Protein AF-0000000069505951 (afdb_homodimer)

Foldseek 3Di:
DPPPPPPPPPPPPPPPPPPPVPPDCVVLLVVLLVQLLVCLLVDVAQQGDPPLVVDDPVCSVVSSVSSSVSSLVNLLQLLLLQLLLCLLVVHDLDADVVRNGPSSSLLVVLLVQLLVCLVVVHDQDDDPDDPDPPSSVSSSCCNVVVHFLCPCPCQCPPAQCHNGHQARGHWDDDVNHIFHDDRRQWDQDPVRRYTDRVVVVVVVVVVVVVVVVVVVVVVD/DPPPPPPPPPPPPPPPPPPPVPPDCVVLLVVLLVQLLVCLLVDVAQQGDPPLVVDDPVCSVVSSVSSSVSSLVNLLLQLLLQLLLCLLVVHDLDADVVRNGPSSSLLVVLLNQLLVCLVVVHDQDDDPDDPDPPSSVSSSCCNVVVHFLCPCPCQCPPAQCHNGHQARGHWADDPNHIFHDDDRQWDQDPVRRYTDRVVVVVVVVVVVVVVVVVVVVVVD

InterPro domains:
  IPR000742 EGF-like domain [PS01186] (180-195)
  IPR000742 EGF-like domain [SM00181] (160-196)
  IPR026823 Complement Clr-like EGF domain [PF12662] (177-196)

Nearest PDB structures (foldseek):
  1xkb-assembly1_A  TM=9.048E-01  e=4.749E-02  Homo sapiens
  1xkb-assembly1_A  TM=9.052E-01  e=7.130E-02  Homo sapiens

Structure (mmCIF, N/CA/C/O backbone):
data_AF-0000000069505951-model_v1
#
loop_
_entity.id
_entity.type
_entity.pdbx_description
1 polymer 'EGF-like domain-containing protein'
#
loop_
_atom_site.group_PDB
_atom_site.id
_atom_site.type_symbol
_atom_site.label_atom_id
_atom_site.label_alt_id
_atom_site.label_comp_id
_atom_site.label_asym_id
_atom_site.label_entity_id
_atom_site.label_seq_id
_atom_site.pdbx_PDB_ins_code
_atom_site.Cartn_x
_atom_site.Cartn_y
_atom_site.Cartn_z
_atom_site.occupancy
_atom_site.B_iso_or_equiv
_atom_site.auth_seq_id
_atom_site.auth_comp_id
_atom_site.auth_asym_id
_atom_site.auth_atom_id
_atom_site.pdbx_PDB_model_num
ATOM 1 N N . MET A 1 1 ? -41.281 -78.25 -19.375 1 36.53 1 MET A N 1
ATOM 2 C CA . MET A 1 1 ? -40.719 -77 -19.891 1 36.53 1 MET A CA 1
ATOM 3 C C . MET A 1 1 ? -40.469 -76.062 -18.766 1 36.53 1 MET A C 1
ATOM 5 O O . MET A 1 1 ? -41.406 -75.375 -18.266 1 36.53 1 MET A O 1
ATOM 9 N N . GLU A 1 2 ? -39.5 -76.312 -17.828 1 50.5 2 GLU A N 1
ATOM 10 C CA . GLU A 1 2 ? -39.031 -75.562 -16.703 1 50.5 2 GLU A CA 1
ATOM 11 C C . GLU A 1 2 ? -38.406 -74.25 -17.172 1 50.5 2 GLU A C 1
ATOM 13 O O . GLU A 1 2 ? -37.469 -74.25 -17.984 1 50.5 2 GLU A O 1
ATOM 18 N N . THR A 1 3 ? -39.219 -73.125 -17.188 1 55.34 3 THR A N 1
ATOM 19 C CA . THR A 1 3 ? -38.812 -71.75 -17.484 1 55.34 3 THR A CA 1
ATOM 20 C C . THR A 1 3 ? -37.781 -71.25 -16.484 1 55.34 3 THR A C 1
ATOM 22 O O . THR A 1 3 ? -38.062 -71.188 -15.289 1 55.34 3 THR A O 1
ATOM 25 N N . LYS A 1 4 ? -36.469 -71.562 -16.734 1 57.69 4 LYS A N 1
ATOM 26 C CA . LYS A 1 4 ? -35.375 -70.938 -15.984 1 57.69 4 LYS A CA 1
ATOM 27 C C . LYS A 1 4 ? -35.406 -69.438 -16.109 1 57.69 4 LYS A C 1
ATOM 29 O O . LYS A 1 4 ? -35.281 -68.875 -17.203 1 57.69 4 LYS A O 1
ATOM 34 N N . VAL A 1 5 ? -36.125 -68.688 -15.195 1 56.66 5 VAL A N 1
ATOM 35 C CA . VAL A 1 5 ? -36.062 -67.25 -15.109 1 56.66 5 VAL A CA 1
ATOM 36 C C . VAL A 1 5 ? -34.625 -66.812 -14.734 1 56.66 5 VAL A C 1
ATOM 38 O O . VAL A 1 5 ? -34.094 -67.25 -13.711 1 56.66 5 VAL A O 1
ATOM 41 N N . PHE A 1 6 ? -33.812 -66.5 -15.742 1 56.88 6 PHE A N 1
ATOM 42 C CA . PHE A 1 6 ? -32.531 -65.875 -15.523 1 56.88 6 PHE A CA 1
ATOM 43 C C . PHE A 1 6 ? -32.75 -64.5 -14.898 1 56.88 6 PHE A C 1
ATOM 45 O O . PHE A 1 6 ? -33.375 -63.594 -15.484 1 56.88 6 PHE A O 1
ATOM 52 N N . PHE A 1 7 ? -32.594 -64.375 -13.539 1 57.03 7 PHE A N 1
ATOM 53 C CA . PHE A 1 7 ? -32.5 -63.062 -12.867 1 57.03 7 PHE A CA 1
ATOM 54 C C . PHE A 1 7 ? -31.266 -62.312 -13.312 1 57.03 7 PHE A C 1
ATOM 56 O O . PHE A 1 7 ? -30.141 -62.781 -13.102 1 57.03 7 PHE A O 1
ATOM 63 N N . VAL A 1 8 ? -31.406 -61.5 -14.336 1 54.84 8 VAL A N 1
ATOM 64 C CA . VAL A 1 8 ? -30.359 -60.531 -14.641 1 54.84 8 VAL A CA 1
ATOM 65 C C . VAL A 1 8 ? -30.188 -59.562 -13.477 1 54.84 8 VAL A C 1
ATOM 67 O O . VAL A 1 8 ? -31.109 -58.844 -13.133 1 54.84 8 VAL A O 1
ATOM 70 N N . ALA A 1 9 ? -29.266 -59.844 -12.539 1 57.69 9 ALA A N 1
ATOM 71 C CA . ALA A 1 9 ? -28.828 -58.875 -11.547 1 57.69 9 ALA A CA 1
ATOM 72 C C . ALA A 1 9 ? -28.266 -57.625 -12.227 1 57.69 9 ALA A C 1
ATOM 74 O O . ALA A 1 9 ? -27.203 -57.688 -12.859 1 57.69 9 ALA A O 1
ATOM 75 N N . LEU A 1 10 ? -29.109 -56.688 -12.625 1 58.41 10 LEU A N 1
ATOM 76 C CA . LEU A 1 10 ? -28.609 -55.344 -12.977 1 58.41 10 LEU A CA 1
ATOM 77 C C . LEU A 1 10 ? -27.844 -54.719 -11.812 1 58.41 10 LEU A C 1
ATOM 79 O O . LEU A 1 10 ? -28.438 -54.344 -10.805 1 58.41 10 LEU A O 1
ATOM 83 N N . GLY A 1 11 ? -26.578 -55.094 -11.633 1 54.5 11 GLY A N 1
ATOM 84 C CA . GLY A 1 11 ? -25.734 -54.312 -10.742 1 54.5 11 GLY A CA 1
ATOM 85 C C . GLY A 1 11 ? -25.672 -52.844 -11.102 1 54.5 11 GLY A C 1
ATOM 86 O O . GLY A 1 11 ? -25.234 -52.5 -12.195 1 54.5 11 GLY A O 1
ATOM 87 N N . ALA A 1 12 ? -26.547 -52 -10.539 1 57.09 12 ALA A N 1
ATOM 88 C CA . ALA A 1 12 ? -26.375 -50.562 -10.594 1 57.09 12 ALA A CA 1
ATOM 89 C C . ALA A 1 12 ? -24.969 -50.156 -10.156 1 57.09 12 ALA A C 1
ATOM 91 O O . ALA A 1 12 ? -24.625 -50.281 -8.984 1 57.09 12 ALA A O 1
ATOM 92 N N . LEU A 1 13 ? -23.984 -50.188 -11.094 1 55.5 13 LEU A N 1
ATOM 93 C CA . LEU A 1 13 ? -22.734 -49.469 -10.82 1 55.5 13 LEU A CA 1
ATOM 94 C C . LEU A 1 13 ? -23 -48.031 -10.398 1 55.5 13 LEU A C 1
ATOM 96 O O . LEU A 1 13 ? -23.422 -47.219 -11.211 1 55.5 13 LEU A O 1
ATOM 100 N N . THR A 1 14 ? -23.328 -47.844 -9.18 1 58.34 14 THR A N 1
ATOM 101 C CA . THR A 1 14 ? -23.25 -46.469 -8.656 1 58.34 14 THR A CA 1
ATOM 102 C C . THR A 1 14 ? -21.875 -45.875 -8.898 1 58.34 14 THR A C 1
ATOM 104 O O . THR A 1 14 ? -20.891 -46.312 -8.289 1 58.34 14 THR A O 1
ATOM 107 N N . LEU A 1 15 ? -21.641 -45.344 -10.086 1 55.38 15 LEU A N 1
ATOM 108 C CA . LEU A 1 15 ? -20.516 -44.438 -10.25 1 55.38 15 LEU A CA 1
ATOM 109 C C . LEU A 1 15 ? -20.438 -43.438 -9.102 1 55.38 15 LEU A C 1
ATOM 111 O O . LEU A 1 15 ? -21.25 -42.5 -9.031 1 55.38 15 LEU A O 1
ATOM 115 N N . ALA A 1 16 ? -19.938 -43.844 -8 1 52.88 16 ALA A N 1
ATOM 116 C CA . ALA A 1 16 ? -19.5 -42.812 -7.035 1 52.88 16 ALA A CA 1
ATOM 117 C C . ALA A 1 16 ? -18.672 -41.75 -7.715 1 52.88 16 ALA A C 1
ATOM 119 O O . ALA A 1 16 ? -17.516 -41.969 -8.086 1 52.88 16 ALA A O 1
ATOM 120 N N . PHE A 1 17 ? -19.281 -40.812 -8.414 1 51.16 17 PHE A N 1
ATOM 121 C CA . PHE A 1 17 ? -18.562 -39.562 -8.633 1 51.16 17 PHE A CA 1
ATOM 122 C C . PHE A 1 17 ? -17.828 -39.125 -7.363 1 51.16 17 PHE A C 1
ATOM 124 O O . PHE A 1 17 ? -18.469 -38.688 -6.395 1 51.16 17 PHE A O 1
ATOM 131 N N . SER A 1 18 ? -16.734 -39.75 -7.055 1 47.59 18 SER A N 1
ATOM 132 C CA . SER A 1 18 ? -15.867 -39.031 -6.121 1 47.59 18 SER A CA 1
ATOM 133 C C . SER A 1 18 ? -15.906 -37.531 -6.371 1 47.59 18 SER A C 1
ATOM 135 O O . SER A 1 18 ? -15.461 -37.031 -7.418 1 47.59 18 SER A O 1
ATOM 137 N N . GLN A 1 19 ? -16.906 -36.812 -5.938 1 45.62 19 GLN A N 1
ATOM 138 C CA . GLN A 1 19 ? -16.719 -35.375 -5.824 1 45.62 19 GLN A CA 1
ATOM 139 C C . GLN A 1 19 ? -15.281 -35.031 -5.453 1 45.62 19 GLN A C 1
ATOM 141 O O . GLN A 1 19 ? -14.859 -35.25 -4.316 1 45.62 19 GLN A O 1
ATOM 146 N N . THR A 1 20 ? -14.305 -35.25 -6.246 1 47.56 20 THR A N 1
ATOM 147 C CA . THR A 1 20 ? -13.016 -34.594 -6.004 1 47.56 20 THR A CA 1
ATOM 148 C C . THR A 1 20 ? -13.195 -33.281 -5.289 1 47.56 20 THR A C 1
ATOM 150 O O . THR A 1 20 ? -13.852 -32.375 -5.809 1 47.56 20 THR A O 1
ATOM 153 N N . THR A 1 21 ? -13.43 -33.25 -4.078 1 49.16 21 THR A N 1
ATOM 154 C CA . THR A 1 21 ? -13.383 -32 -3.301 1 49.16 21 THR A CA 1
ATOM 155 C C . THR A 1 21 ? -12.453 -31 -3.959 1 49.16 21 THR A C 1
ATOM 157 O O . THR A 1 21 ? -11.297 -31.312 -4.254 1 49.16 21 THR A O 1
ATOM 160 N N . ARG A 1 22 ? -13 -30.188 -4.828 1 53.25 22 ARG A N 1
ATOM 161 C CA . ARG A 1 22 ? -12.281 -29.062 -5.422 1 53.25 22 ARG A CA 1
ATOM 162 C C . ARG A 1 22 ? -11.211 -28.531 -4.477 1 53.25 22 ARG A C 1
ATOM 164 O O . ARG A 1 22 ? -11.469 -28.328 -3.291 1 53.25 22 ARG A O 1
ATOM 171 N N . ALA A 1 23 ? -9.914 -28.859 -4.586 1 61.31 23 ALA A N 1
ATOM 172 C CA . ALA A 1 23 ? -8.742 -28.359 -3.873 1 61.31 23 ALA A CA 1
ATOM 173 C C . ALA A 1 23 ? -8.898 -26.875 -3.543 1 61.31 23 ALA A C 1
ATOM 175 O O . ALA A 1 23 ? -9.32 -26.094 -4.391 1 61.31 23 ALA A O 1
ATOM 176 N N . ASP A 1 24 ? -9.383 -26.547 -2.301 1 75.81 24 ASP A N 1
ATOM 177 C CA . ASP A 1 24 ? -9.539 -25.188 -1.778 1 75.81 24 ASP A CA 1
ATOM 178 C C . ASP A 1 24 ? -8.203 -24.609 -1.319 1 75.81 24 ASP A C 1
ATOM 180 O O . ASP A 1 24 ? -7.52 -25.219 -0.488 1 75.81 24 ASP A O 1
ATOM 184 N N . LEU A 1 25 ? -7.734 -23.625 -1.938 1 83.56 25 LEU A N 1
ATOM 185 C CA . LEU A 1 25 ? -6.473 -22.969 -1.635 1 83.56 25 LEU A CA 1
ATOM 186 C C . LEU A 1 25 ? -6.586 -22.125 -0.363 1 83.56 25 LEU A C 1
ATOM 188 O O . LEU A 1 25 ? -5.574 -21.828 0.278 1 83.56 25 LEU A O 1
ATOM 192 N N . GLU A 1 26 ? -7.762 -21.844 0.106 1 89.25 26 GLU A N 1
ATOM 193 C CA . GLU A 1 26 ? -7.984 -20.859 1.164 1 89.25 26 GLU A CA 1
ATOM 194 C C . GLU A 1 26 ? -7.402 -21.344 2.49 1 89.25 26 GLU A C 1
ATOM 196 O O . GLU A 1 26 ? -6.719 -20.578 3.182 1 89.25 26 GLU A O 1
ATOM 201 N N . PRO A 1 27 ? -7.613 -22.625 2.781 1 88.94 27 PRO A N 1
ATOM 202 C CA . PRO A 1 27 ? -7.02 -23.078 4.047 1 88.94 27 PRO A CA 1
ATOM 203 C C . PRO A 1 27 ? -5.492 -23.047 4.023 1 88.94 27 PRO A C 1
ATOM 205 O O . PRO A 1 27 ? -4.863 -22.719 5.035 1 88.94 27 PRO A O 1
ATOM 208 N N . VAL A 1 28 ? -4.879 -23.406 2.932 1 88.44 28 VAL A N 1
ATOM 209 C CA . VAL A 1 28 ? -3.428 -23.375 2.793 1 88.44 28 VAL A CA 1
ATOM 210 C C . VAL A 1 28 ? -2.92 -21.938 2.914 1 88.44 28 VAL A C 1
ATOM 212 O O . VAL A 1 28 ? -1.968 -21.672 3.65 1 88.44 28 VAL A O 1
ATOM 215 N N . LEU A 1 29 ? -3.615 -21 2.23 1 92.81 29 LEU A N 1
ATOM 216 C CA . LEU A 1 29 ? -3.232 -19.594 2.283 1 92.81 29 LEU A CA 1
ATOM 217 C C . LEU A 1 29 ? -3.357 -19.047 3.701 1 92.81 29 LEU A C 1
ATOM 219 O O . LEU A 1 29 ? -2.484 -18.312 4.168 1 92.81 29 LEU A O 1
ATOM 223 N N . THR A 1 30 ? -4.387 -19.438 4.395 1 93.56 30 THR A N 1
ATOM 224 C CA . THR A 1 30 ? -4.625 -18.953 5.75 1 93.56 30 THR A CA 1
ATOM 225 C C . THR A 1 30 ? -3.516 -19.422 6.688 1 93.56 30 THR A C 1
ATOM 227 O O . THR A 1 30 ? -2.959 -18.625 7.449 1 93.56 30 THR A O 1
ATOM 230 N N . ARG A 1 31 ? -3.238 -20.641 6.574 1 91.56 31 ARG A N 1
ATOM 231 C CA . ARG A 1 31 ? -2.221 -21.219 7.445 1 91.56 31 ARG A CA 1
ATOM 232 C C . ARG A 1 31 ? -0.851 -20.594 7.168 1 91.56 31 ARG A C 1
ATOM 234 O O . ARG A 1 31 ? -0.149 -20.188 8.094 1 91.56 31 ARG A O 1
ATOM 241 N N . CYS A 1 32 ? -0.471 -20.516 5.957 1 92.38 32 CYS A N 1
ATOM 242 C CA . CYS A 1 32 ? 0.842 -20.016 5.578 1 92.38 32 CYS A CA 1
ATOM 243 C C . CYS A 1 32 ? 0.953 -18.516 5.863 1 92.38 32 CYS A C 1
ATOM 245 O O . CYS A 1 32 ? 2.004 -18.047 6.297 1 92.38 32 CYS A O 1
ATOM 247 N N . CYS A 1 33 ? -0.13 -17.844 5.605 1 94.88 33 CYS A N 1
ATOM 248 C CA . CYS A 1 33 ? -0.149 -16.422 5.91 1 94.88 33 CYS A CA 1
ATOM 249 C C . CYS A 1 33 ? 0.042 -16.172 7.402 1 94.88 33 CYS A C 1
ATOM 251 O O . CYS A 1 33 ? 0.803 -15.297 7.805 1 94.88 33 CYS A O 1
ATOM 253 N N . SER A 1 34 ? -0.603 -16.953 8.203 1 93.25 34 SER A N 1
ATOM 254 C CA . SER A 1 34 ? -0.456 -16.828 9.656 1 93.25 34 SER A CA 1
ATOM 255 C C . SER A 1 34 ? 0.988 -17.062 10.086 1 93.25 34 SER A C 1
ATOM 257 O O . SER A 1 34 ? 1.516 -16.344 10.93 1 93.25 34 SER A O 1
ATOM 259 N N . SER A 1 35 ? 1.558 -18.031 9.523 1 90.62 35 SER A N 1
ATOM 260 C CA . SER A 1 35 ? 2.961 -18.312 9.805 1 90.62 35 SER A CA 1
ATOM 261 C C . SER A 1 35 ? 3.848 -17.125 9.438 1 90.62 35 SER A C 1
ATOM 263 O O . SER A 1 35 ? 4.797 -16.812 10.164 1 90.62 35 SER A O 1
ATOM 265 N N . GLY A 1 36 ? 3.529 -16.516 8.312 1 92.69 36 GLY A N 1
ATOM 266 C CA . GLY A 1 36 ? 4.266 -15.336 7.906 1 92.69 36 GLY A CA 1
ATOM 267 C C . GLY A 1 36 ? 4.137 -14.188 8.883 1 92.69 36 GLY A C 1
ATOM 268 O O . GLY A 1 36 ? 5.113 -13.492 9.164 1 92.69 36 GLY A O 1
ATOM 269 N N . GLU A 1 37 ? 2.992 -13.992 9.359 1 91.5 37 GLU A N 1
ATOM 270 C CA . GLU A 1 37 ? 2.748 -12.93 10.328 1 91.5 37 GLU A CA 1
ATOM 271 C C . GLU A 1 37 ? 3.537 -13.164 11.617 1 91.5 37 GLU A C 1
ATOM 273 O O . GLU A 1 37 ? 4.129 -12.227 12.164 1 91.5 37 GLU A O 1
ATOM 278 N N . VAL A 1 38 ? 3.5 -14.391 12.07 1 87.62 38 VAL A N 1
ATOM 279 C CA . VAL A 1 38 ? 4.227 -14.734 13.289 1 87.62 38 VAL A CA 1
ATOM 280 C C . VAL A 1 38 ? 5.727 -14.539 13.07 1 87.62 38 VAL A C 1
ATOM 282 O O . VAL A 1 38 ? 6.418 -13.977 13.922 1 87.62 38 VAL A O 1
ATOM 285 N N . TRP A 1 39 ? 6.215 -14.969 11.992 1 86.94 39 TRP A N 1
ATOM 286 C CA . TRP A 1 39 ? 7.629 -14.828 11.664 1 86.94 39 TRP A CA 1
ATOM 287 C C . TRP A 1 39 ? 8.055 -13.367 11.68 1 86.94 39 TRP A C 1
ATOM 289 O O . TRP A 1 39 ? 9.109 -13.023 12.219 1 86.94 39 TRP A O 1
ATOM 299 N N . ALA A 1 40 ? 7.195 -12.555 11.07 1 86.25 40 ALA A N 1
ATOM 300 C CA . ALA A 1 40 ? 7.488 -11.133 10.938 1 86.25 40 ALA A CA 1
ATOM 301 C C . ALA A 1 40 ? 7.66 -10.477 12.305 1 86.25 40 ALA A C 1
ATOM 303 O O . ALA A 1 40 ? 8.414 -9.508 12.445 1 86.25 40 ALA A O 1
ATOM 304 N N . ARG A 1 41 ? 7.004 -10.953 13.242 1 80.75 41 ARG A N 1
ATOM 305 C CA . ARG A 1 41 ? 7.031 -10.352 14.57 1 80.75 41 ARG A CA 1
ATOM 306 C C . ARG A 1 41 ? 8.344 -10.656 15.289 1 80.75 41 ARG A C 1
ATOM 308 O O . ARG A 1 41 ? 8.742 -9.93 16.203 1 80.75 41 ARG A O 1
ATOM 315 N N . ASN A 1 42 ? 8.992 -11.711 14.742 1 76.81 42 ASN A N 1
ATOM 316 C CA . ASN A 1 42 ? 10.18 -12.156 15.461 1 76.81 42 ASN A CA 1
ATOM 317 C C . ASN A 1 42 ? 11.445 -11.984 14.625 1 76.81 42 ASN A C 1
ATOM 319 O O . ASN A 1 42 ? 12.555 -12.211 15.102 1 76.81 42 ASN A O 1
ATOM 323 N N . HIS A 1 43 ? 11.266 -11.586 13.367 1 79.56 43 HIS A N 1
ATOM 324 C CA . HIS A 1 43 ? 12.391 -11.484 12.453 1 79.56 43 HIS A CA 1
ATOM 325 C C . HIS A 1 43 ? 12.297 -10.234 11.586 1 79.56 43 HIS A C 1
ATOM 327 O O . HIS A 1 43 ? 11.195 -9.758 11.305 1 79.56 43 HIS A O 1
ATOM 333 N N . THR A 1 44 ? 13.414 -9.789 11.109 1 78.81 44 THR A N 1
ATOM 334 C CA . THR A 1 44 ? 13.438 -8.586 10.281 1 78.81 44 THR A CA 1
ATOM 335 C C . THR A 1 44 ? 13.398 -8.945 8.797 1 78.81 44 THR A C 1
ATOM 337 O O . THR A 1 44 ? 13.203 -8.078 7.949 1 78.81 44 THR A O 1
ATOM 340 N N . THR A 1 45 ? 13.586 -10.203 8.602 1 81.94 45 THR A N 1
ATOM 341 C CA . THR A 1 45 ? 13.539 -10.656 7.215 1 81.94 45 THR A CA 1
ATOM 342 C C . THR A 1 45 ? 12.406 -11.656 7.012 1 81.94 45 THR A C 1
ATOM 344 O O . THR A 1 45 ? 11.898 -12.234 7.977 1 81.94 45 THR A O 1
ATOM 347 N N . CYS A 1 46 ? 11.93 -11.742 5.785 1 87.75 46 CYS A N 1
ATOM 348 C CA . CYS A 1 46 ? 10.828 -12.641 5.469 1 87.75 46 CYS A CA 1
ATOM 349 C C . CYS A 1 46 ? 11.344 -13.898 4.77 1 87.75 46 CYS A C 1
ATOM 351 O O . CYS A 1 46 ? 10.914 -14.211 3.656 1 87.75 46 CYS A O 1
ATOM 353 N N . THR A 1 47 ? 12.242 -14.633 5.301 1 77.62 47 THR A N 1
ATOM 354 C CA . THR A 1 47 ? 12.766 -15.875 4.75 1 77.62 47 THR A CA 1
ATOM 355 C C . THR A 1 47 ? 11.914 -17.062 5.191 1 77.62 47 THR A C 1
ATOM 357 O O . THR A 1 47 ? 11.906 -18.109 4.527 1 77.62 47 THR A O 1
ATOM 360 N N . GLY A 1 48 ? 11.023 -16.891 6.113 1 72.12 48 GLY A N 1
ATOM 361 C CA . GLY A 1 48 ? 10.094 -17.906 6.59 1 72.12 48 GLY A CA 1
ATOM 362 C C . GLY A 1 48 ? 10.766 -19.031 7.332 1 72.12 48 GLY A C 1
ATOM 363 O O . GLY A 1 48 ? 11.992 -19.156 7.301 1 72.12 48 GLY A O 1
ATOM 364 N N . PRO A 1 49 ? 9.797 -19.719 8.078 1 69.62 49 PRO A N 1
ATOM 365 C CA . PRO A 1 49 ? 10.352 -20.922 8.695 1 69.62 49 PRO A CA 1
ATOM 366 C C . PRO A 1 49 ? 10.594 -22.047 7.68 1 69.62 49 PRO A C 1
ATOM 368 O O . PRO A 1 49 ? 9.984 -22.047 6.605 1 69.62 49 PRO A O 1
ATOM 371 N N . GLY A 1 50 ? 11.625 -22.766 7.711 1 62.5 50 GLY A N 1
ATOM 372 C CA . GLY A 1 50 ? 11.938 -23.875 6.84 1 62.5 50 GLY A CA 1
ATOM 373 C C . GLY A 1 50 ? 10.82 -24.906 6.754 1 62.5 50 GLY A C 1
ATOM 374 O O . GLY A 1 50 ? 10.984 -25.953 6.141 1 62.5 50 GLY A O 1
ATOM 375 N N . GLU A 1 51 ? 9.586 -24.594 7.25 1 62.31 51 GLU A N 1
ATOM 376 C CA . GLU A 1 51 ? 8.57 -25.641 7.402 1 62.31 51 GLU A CA 1
ATOM 377 C C . GLU A 1 51 ? 7.824 -25.875 6.094 1 62.31 51 GLU A C 1
ATOM 379 O O . GLU A 1 51 ? 7.102 -26.859 5.953 1 62.31 51 GLU A O 1
ATOM 384 N N . ALA A 1 52 ? 7.965 -25.031 5.137 1 64.31 52 ALA A N 1
ATOM 385 C CA . ALA A 1 52 ? 7.262 -25.25 3.873 1 64.31 52 ALA A CA 1
ATOM 386 C C . ALA A 1 52 ? 7.613 -26.594 3.268 1 64.31 52 ALA A C 1
ATOM 388 O O . ALA A 1 52 ? 6.848 -27.156 2.473 1 64.31 52 ALA A O 1
ATOM 389 N N . ALA A 1 53 ? 8.578 -27.203 3.801 1 61.06 53 ALA A N 1
ATOM 390 C CA . ALA A 1 53 ? 9.039 -28.484 3.273 1 61.06 53 ALA A CA 1
ATOM 391 C C . ALA A 1 53 ? 8.047 -29.594 3.59 1 61.06 53 ALA A C 1
ATOM 393 O O . ALA A 1 53 ? 8 -30.609 2.896 1 61.06 53 ALA A O 1
ATOM 394 N N . LYS A 1 54 ? 7.145 -29.375 4.531 1 72.56 54 LYS A N 1
ATOM 395 C CA . LYS A 1 54 ? 6.219 -30.422 4.926 1 72.56 54 LYS A CA 1
ATOM 396 C C . LYS A 1 54 ? 4.953 -30.391 4.074 1 72.56 54 LYS A C 1
ATOM 398 O O . LYS A 1 54 ? 4.117 -31.297 4.16 1 72.56 54 LYS A O 1
ATOM 403 N N . LEU A 1 55 ? 4.848 -29.531 3.209 1 75.94 55 LEU A N 1
ATOM 404 C CA . LEU A 1 55 ? 3.66 -29.391 2.373 1 75.94 55 LEU A CA 1
ATOM 405 C C . LEU A 1 55 ? 3.824 -30.141 1.063 1 75.94 55 LEU A C 1
ATOM 407 O O . LEU A 1 55 ? 4.945 -30.359 0.595 1 75.94 55 LEU A O 1
ATOM 411 N N . PRO A 1 56 ? 2.609 -30.625 0.649 1 74.12 56 PRO A N 1
ATOM 412 C CA . PRO A 1 56 ? 2.697 -31.203 -0.696 1 74.12 56 PRO A CA 1
ATOM 413 C C . PRO A 1 56 ? 3.426 -30.281 -1.68 1 74.12 56 PRO A C 1
ATOM 415 O O . PRO A 1 56 ? 3.293 -29.062 -1.608 1 74.12 56 PRO A O 1
ATOM 418 N N . PRO A 1 57 ? 4.289 -30.906 -2.527 1 68 57 PRO A N 1
ATOM 419 C CA . PRO A 1 57 ? 5.121 -30.125 -3.445 1 68 57 PRO A CA 1
ATOM 420 C C . PRO A 1 57 ? 4.324 -29.094 -4.23 1 68 57 PRO A C 1
ATOM 422 O O . PRO A 1 57 ? 4.809 -27.984 -4.473 1 68 57 PRO A O 1
ATOM 425 N N . GLN A 1 58 ? 3.043 -29.453 -4.562 1 68.94 58 GLN A N 1
ATOM 426 C CA . GLN A 1 58 ? 2.254 -28.547 -5.391 1 68.94 58 GLN A CA 1
ATOM 427 C C . GLN A 1 58 ? 1.854 -27.297 -4.609 1 68.94 58 GLN A C 1
ATOM 429 O O . GLN A 1 58 ? 1.587 -26.25 -5.203 1 68.94 58 GLN A O 1
ATOM 434 N N . ASP A 1 59 ? 1.881 -27.438 -3.254 1 78.19 59 ASP A N 1
ATOM 435 C CA . ASP A 1 59 ? 1.423 -26.328 -2.416 1 78.19 59 ASP A CA 1
ATOM 436 C C . ASP A 1 59 ? 2.604 -25.562 -1.84 1 78.19 59 ASP A C 1
ATOM 438 O O . ASP A 1 59 ? 2.43 -24.453 -1.313 1 78.19 59 ASP A O 1
ATOM 442 N N . ARG A 1 60 ? 3.789 -26.078 -2.059 1 80.56 60 ARG A N 1
ATOM 443 C CA . ARG A 1 60 ? 4.945 -25.5 -1.383 1 80.56 60 ARG A CA 1
ATOM 444 C C . ARG A 1 60 ? 5.203 -24.078 -1.857 1 80.56 60 ARG A C 1
ATOM 446 O O . ARG A 1 60 ? 5.355 -23.172 -1.044 1 80.56 60 ARG A O 1
ATOM 453 N N . LEU A 1 61 ? 5.172 -23.891 -3.143 1 81.56 61 LEU A N 1
ATOM 454 C CA . LEU A 1 61 ? 5.445 -22.562 -3.68 1 81.56 61 LEU A CA 1
ATOM 455 C C . LEU A 1 61 ? 4.34 -21.578 -3.295 1 81.56 61 LEU A C 1
ATOM 457 O O . LEU A 1 61 ? 4.621 -20.438 -2.932 1 81.56 61 LEU A O 1
ATOM 461 N N . THR A 1 62 ? 3.137 -22.047 -3.32 1 86.19 62 THR A N 1
ATOM 462 C CA . THR A 1 62 ? 1.983 -21.234 -2.936 1 86.19 62 THR A CA 1
ATOM 463 C C . THR A 1 62 ? 2.084 -20.812 -1.474 1 86.19 62 THR A C 1
ATOM 465 O O . THR A 1 62 ? 1.864 -19.641 -1.144 1 86.19 62 THR A O 1
ATOM 468 N N . CYS A 1 63 ? 2.449 -21.734 -0.702 1 88.94 63 CYS A N 1
ATOM 469 C CA . CYS A 1 63 ? 2.555 -21.453 0.726 1 88.94 63 CYS A CA 1
ATOM 470 C C . CYS A 1 63 ? 3.705 -20.484 1.008 1 88.94 63 CYS A C 1
ATOM 472 O O . CYS A 1 63 ? 3.553 -19.547 1.784 1 88.94 63 CYS A O 1
ATOM 474 N N . LEU A 1 64 ? 4.832 -20.734 0.39 1 89.25 64 LEU A N 1
ATOM 475 C CA . LEU A 1 64 ? 5.984 -19.875 0.599 1 89.25 64 LEU A CA 1
ATOM 476 C C . LEU A 1 64 ? 5.68 -18.438 0.162 1 89.25 64 LEU A C 1
ATOM 478 O O . LEU A 1 64 ? 6.043 -17.484 0.85 1 89.25 64 LEU A O 1
ATOM 482 N N . THR A 1 65 ? 4.961 -18.297 -0.889 1 91.88 65 THR A N 1
ATOM 483 C CA . THR A 1 65 ? 4.602 -16.969 -1.393 1 91.88 65 THR A CA 1
ATOM 484 C C . THR A 1 65 ? 3.621 -16.281 -0.448 1 91.88 65 THR A C 1
ATOM 486 O O . THR A 1 65 ? 3.783 -15.102 -0.134 1 91.88 65 THR A O 1
ATOM 489 N N . ALA A 1 66 ? 2.66 -17.016 0.029 1 93.75 66 ALA A N 1
ATOM 490 C CA . ALA A 1 66 ? 1.698 -16.453 0.978 1 93.75 66 ALA A CA 1
ATOM 491 C C . ALA A 1 66 ? 2.387 -16.047 2.273 1 93.75 66 ALA A C 1
ATOM 493 O O . ALA A 1 66 ? 2.092 -14.9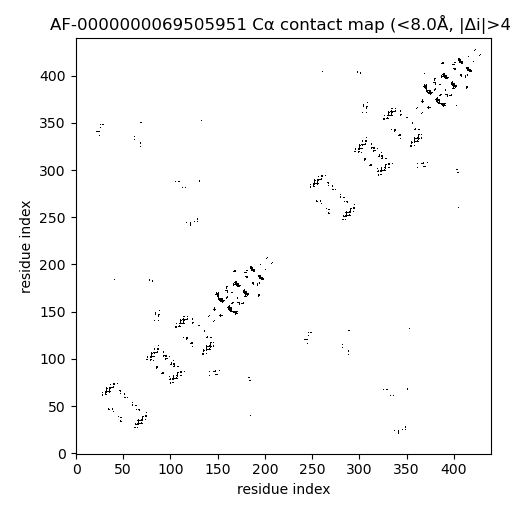77 2.824 1 93.75 66 ALA A O 1
ATOM 494 N N . LEU A 1 67 ? 3.27 -16.922 2.707 1 92.69 67 LEU A N 1
ATOM 495 C CA . LEU A 1 67 ? 4.039 -16.609 3.908 1 92.69 67 LEU A CA 1
ATOM 496 C C . LEU A 1 67 ? 4.84 -15.32 3.725 1 92.69 67 LEU A C 1
ATOM 498 O O . LEU A 1 67 ? 4.836 -14.453 4.602 1 92.69 67 LEU A O 1
ATOM 502 N N . TYR A 1 68 ? 5.484 -15.164 2.635 1 93.38 68 TYR A N 1
ATOM 503 C CA . TYR A 1 68 ? 6.281 -13.984 2.34 1 93.38 68 TYR A CA 1
ATOM 504 C C . TYR A 1 68 ? 5.406 -12.734 2.307 1 93.38 68 TYR A C 1
ATOM 506 O O . TYR A 1 68 ? 5.746 -11.719 2.918 1 93.38 68 TYR A O 1
ATOM 514 N N . ILE A 1 69 ? 4.273 -12.789 1.621 1 95.94 69 ILE A N 1
ATOM 515 C CA . ILE A 1 69 ? 3.369 -11.656 1.47 1 95.94 69 ILE A CA 1
ATOM 516 C C . ILE A 1 69 ? 2.902 -11.18 2.844 1 95.94 69 ILE A C 1
ATOM 518 O O . ILE A 1 69 ? 2.963 -9.984 3.148 1 95.94 69 ILE A O 1
ATOM 522 N N . CYS A 1 70 ? 2.518 -12.102 3.617 1 95.69 70 CYS A N 1
ATOM 523 C CA . CYS A 1 70 ? 1.946 -11.727 4.906 1 95.69 70 CYS A CA 1
ATOM 524 C C . CYS A 1 70 ? 3.033 -11.266 5.871 1 95.69 70 CYS A C 1
ATOM 526 O O . CYS A 1 70 ? 2.779 -10.438 6.746 1 95.69 70 CYS A O 1
ATOM 528 N N . CYS A 1 71 ? 4.219 -11.805 5.715 1 91.81 71 CYS A N 1
ATOM 529 C CA . CYS A 1 71 ? 5.367 -11.305 6.469 1 91.81 71 CYS A CA 1
ATOM 530 C C . CYS A 1 71 ? 5.66 -9.852 6.117 1 91.81 71 CYS A C 1
ATOM 532 O O . CYS A 1 71 ? 5.77 -9 7.004 1 91.81 71 CYS A O 1
ATOM 534 N N . VAL A 1 72 ? 5.73 -9.555 4.883 1 93.81 72 VAL A N 1
ATOM 535 C CA . VAL A 1 72 ? 6.008 -8.211 4.395 1 93.81 72 VAL A CA 1
ATOM 536 C C . VAL A 1 72 ? 4.898 -7.258 4.844 1 93.81 72 VAL A C 1
ATOM 538 O O . VAL A 1 72 ? 5.172 -6.145 5.293 1 93.81 72 VAL A O 1
ATOM 541 N N . ARG A 1 73 ? 3.686 -7.66 4.695 1 94.88 73 ARG A N 1
ATOM 542 C CA . ARG A 1 73 ? 2.541 -6.859 5.117 1 94.88 73 ARG A CA 1
ATOM 543 C C . ARG A 1 73 ? 2.646 -6.48 6.59 1 94.88 73 ARG A C 1
ATOM 545 O O . ARG A 1 73 ? 2.416 -5.324 6.953 1 94.88 73 ARG A O 1
ATOM 552 N N . THR A 1 74 ? 2.975 -7.48 7.352 1 90.25 74 THR A N 1
ATOM 553 C CA . THR A 1 74 ? 3.1 -7.234 8.781 1 90.25 74 THR A CA 1
ATOM 554 C C . THR A 1 74 ? 4.219 -6.238 9.062 1 90.25 74 THR A C 1
ATOM 556 O O . THR A 1 74 ? 4.047 -5.312 9.867 1 90.25 74 THR A O 1
ATOM 559 N N . HIS A 1 75 ? 5.301 -6.395 8.414 1 90.38 75 HIS A N 1
ATOM 560 C CA . HIS A 1 75 ? 6.387 -5.434 8.562 1 90.38 75 HIS A CA 1
ATOM 561 C C . HIS A 1 75 ? 5.934 -4.027 8.18 1 90.38 75 HIS A C 1
ATOM 563 O O . HIS A 1 75 ? 6.215 -3.064 8.891 1 90.38 75 HIS A O 1
ATOM 569 N N . ARG A 1 76 ? 5.223 -3.896 7.133 1 92.81 76 ARG A N 1
ATOM 570 C CA . ARG A 1 76 ? 4.797 -2.59 6.645 1 92.81 76 ARG A CA 1
ATOM 571 C C . ARG A 1 76 ? 3.781 -1.956 7.59 1 92.81 76 ARG A C 1
ATOM 573 O O . ARG A 1 76 ? 3.744 -0.733 7.738 1 92.81 76 ARG A O 1
ATOM 580 N N . GLN A 1 77 ? 3.029 -2.83 8.219 1 91.5 77 GLN A N 1
ATOM 581 C CA . GLN A 1 77 ? 2.125 -2.314 9.242 1 91.5 77 GLN A CA 1
ATOM 582 C C . GLN A 1 77 ? 2.898 -1.682 10.398 1 91.5 77 GLN A C 1
ATOM 584 O O . GLN A 1 77 ? 2.543 -0.601 10.867 1 91.5 77 GLN A O 1
ATOM 589 N N . ILE A 1 78 ? 3.934 -2.297 10.773 1 85.88 78 ILE A N 1
ATOM 590 C CA . ILE A 1 78 ? 4.781 -1.795 11.852 1 85.88 78 ILE A CA 1
ATOM 591 C C . ILE A 1 78 ? 5.469 -0.504 11.406 1 85.88 78 ILE A C 1
ATOM 593 O O . ILE A 1 78 ? 5.473 0.486 12.141 1 85.88 78 ILE A O 1
ATOM 597 N N . TYR A 1 79 ? 5.957 -0.528 10.234 1 89.56 79 TYR A N 1
ATOM 598 C CA . TYR A 1 79 ? 6.641 0.647 9.711 1 89.56 79 TYR A CA 1
ATOM 599 C C . TYR A 1 79 ? 5.684 1.826 9.586 1 89.56 79 TYR A C 1
ATOM 601 O O . TYR A 1 79 ? 6.066 2.975 9.82 1 89.56 79 TYR A O 1
ATOM 609 N N . CYS A 1 80 ? 4.5 1.528 9.172 1 92.88 80 CYS A N 1
ATOM 610 C CA . CYS A 1 80 ? 3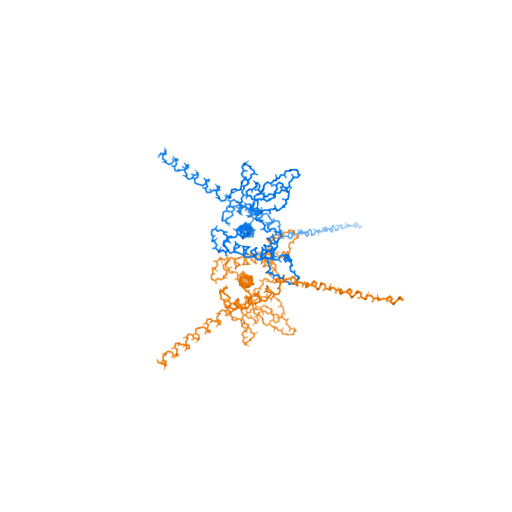.488 2.572 9.062 1 92.88 80 CYS A CA 1
ATOM 611 C C . CYS A 1 80 ? 3.197 3.199 10.422 1 92.88 80 CYS A C 1
ATOM 613 O O . CYS A 1 80 ? 3.105 4.422 10.539 1 92.88 80 CYS A O 1
ATOM 615 N N . GLU A 1 81 ? 3.127 2.381 11.398 1 88.94 81 GLU A N 1
ATOM 616 C CA . GLU A 1 81 ? 2.904 2.889 12.75 1 88.94 81 GLU A CA 1
ATOM 617 C C . GLU A 1 81 ? 4.062 3.773 13.203 1 88.94 81 GLU A C 1
ATOM 619 O O . GLU A 1 81 ? 3.844 4.828 13.805 1 88.94 81 GLU A O 1
ATOM 624 N N . ASN A 1 82 ? 5.18 3.346 12.898 1 84.69 82 ASN A N 1
ATOM 625 C CA . ASN A 1 82 ? 6.352 4.148 13.227 1 84.69 82 ASN A CA 1
ATOM 626 C C . ASN A 1 82 ? 6.328 5.492 12.508 1 84.69 82 ASN A C 1
ATOM 628 O O . ASN A 1 82 ? 6.699 6.52 13.078 1 84.69 82 ASN A O 1
ATOM 632 N N . GLY A 1 83 ? 5.891 5.434 11.289 1 91.38 83 GLY A N 1
ATOM 633 C CA . GLY A 1 83 ? 5.766 6.668 10.539 1 91.38 83 GLY A CA 1
ATOM 634 C C . GLY A 1 83 ? 4.762 7.633 11.141 1 91.38 83 GLY A C 1
ATOM 635 O O . GLY A 1 83 ? 5.031 8.836 11.242 1 91.38 83 GLY A O 1
ATOM 636 N N . LYS A 1 84 ? 3.674 7.133 11.539 1 92.25 84 LYS A N 1
ATOM 637 C CA . LYS A 1 84 ? 2.668 7.969 12.188 1 92.25 84 LYS A CA 1
ATOM 638 C C . LYS A 1 84 ? 3.215 8.594 13.469 1 92.25 84 LYS A C 1
ATOM 640 O O . LYS A 1 84 ? 3.002 9.781 13.727 1 92.25 84 LYS A O 1
ATOM 645 N N . ASN A 1 85 ? 3.914 7.809 14.148 1 86.56 85 ASN A N 1
ATOM 646 C CA . ASN A 1 85 ? 4.488 8.305 15.398 1 86.56 85 ASN A CA 1
ATOM 647 C C . ASN A 1 85 ? 5.531 9.391 15.141 1 86.56 85 ASN A C 1
ATOM 649 O O . ASN A 1 85 ? 5.621 10.359 15.898 1 86.56 85 ASN A O 1
ATOM 653 N N . ALA A 1 86 ? 6.281 9.164 14.188 1 85.44 86 ALA A N 1
ATOM 654 C CA . ALA A 1 86 ? 7.258 10.188 13.828 1 85.44 86 ALA A CA 1
ATOM 655 C C . ALA A 1 86 ? 6.57 11.508 13.508 1 85.44 86 ALA A C 1
ATOM 657 O O . ALA A 1 86 ? 7.02 12.57 13.945 1 85.44 86 ALA A O 1
ATOM 658 N N . ALA A 1 87 ? 5.504 11.445 12.805 1 90.38 87 ALA A N 1
ATOM 659 C CA . ALA A 1 87 ? 4.738 12.648 12.484 1 90.38 87 ALA A CA 1
ATOM 660 C C . ALA A 1 87 ? 4.195 13.305 13.75 1 90.38 87 ALA A C 1
ATOM 662 O O . ALA A 1 87 ? 4.293 14.523 13.922 1 90.38 87 ALA A O 1
ATOM 663 N N . ARG A 1 88 ? 3.697 12.531 14.609 1 86.44 88 ARG A N 1
ATOM 664 C CA . ARG A 1 88 ? 3.109 13.031 15.852 1 86.44 88 ARG A CA 1
ATOM 665 C C . ARG A 1 88 ? 4.16 13.711 16.719 1 86.44 88 ARG A C 1
ATOM 667 O O . ARG A 1 88 ? 3.844 14.602 17.5 1 86.44 88 ARG A O 1
ATOM 674 N N . THR A 1 89 ? 5.352 13.281 16.547 1 77.44 89 THR A N 1
ATOM 675 C CA . THR A 1 89 ? 6.43 13.844 17.359 1 77.44 89 THR A CA 1
ATOM 676 C C . THR A 1 89 ? 7.219 14.875 16.562 1 77.44 89 THR A C 1
ATOM 678 O O . THR A 1 89 ? 8.336 15.234 16.938 1 77.44 89 THR A O 1
ATOM 681 N N . ARG A 1 90 ? 6.68 15.242 15.43 1 77.75 90 ARG A N 1
ATOM 682 C CA . ARG A 1 90 ? 7.18 16.328 14.586 1 77.75 90 ARG A CA 1
ATOM 683 C C . ARG A 1 90 ? 8.57 16 14.047 1 77.75 90 ARG A C 1
ATOM 685 O O . ARG A 1 90 ? 9.406 16.891 13.914 1 77.75 90 ARG A O 1
ATOM 692 N N . LYS A 1 91 ? 8.789 14.758 13.875 1 77.62 91 LYS A N 1
ATOM 693 C CA . LYS A 1 91 ? 10.016 14.344 13.211 1 77.62 91 LYS A CA 1
ATOM 694 C C . LYS A 1 91 ? 9.875 14.445 11.695 1 77.62 91 LYS A C 1
ATOM 696 O O . LYS A 1 91 ? 8.758 14.492 11.172 1 77.62 91 LYS A O 1
ATOM 701 N N . GLN A 1 92 ? 11.047 14.438 11.062 1 79.5 92 GLN A N 1
ATOM 702 C CA . GLN A 1 92 ? 11.039 14.539 9.609 1 79.5 92 GLN A CA 1
ATOM 703 C C . GLN A 1 92 ? 10.578 13.234 8.969 1 79.5 92 GLN A C 1
ATOM 705 O O . GLN A 1 92 ? 10.945 12.148 9.422 1 79.5 92 GLN A O 1
ATOM 710 N N . CYS A 1 93 ? 9.766 13.359 7.859 1 88.88 93 CYS A N 1
ATOM 711 C CA . CYS A 1 93 ? 9.266 12.219 7.102 1 88.88 93 CYS A CA 1
ATOM 712 C C . CYS A 1 93 ? 10.203 11.883 5.945 1 88.88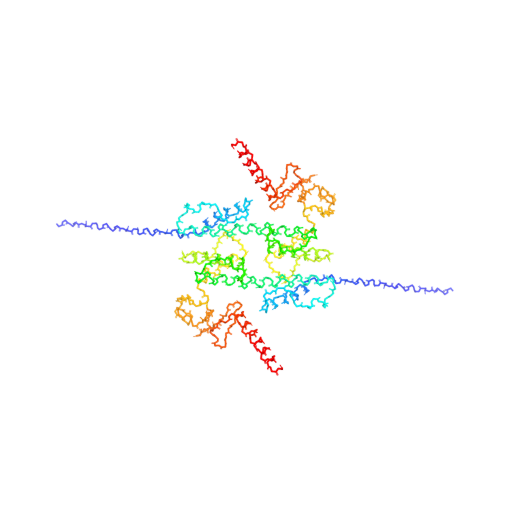 93 CYS A C 1
ATOM 714 O O . CYS A 1 93 ? 9.945 12.266 4.805 1 88.88 93 CYS A O 1
ATOM 716 N N . VAL A 1 94 ? 11.328 11.18 6.332 1 84.44 94 VAL A N 1
ATOM 717 C CA . VAL A 1 94 ? 12.312 10.812 5.32 1 84.44 94 VAL A CA 1
ATOM 718 C C . VAL A 1 94 ? 12.422 9.289 5.238 1 84.44 94 VAL A C 1
ATOM 720 O O . VAL A 1 94 ? 12.078 8.586 6.188 1 84.44 94 VAL A O 1
ATOM 723 N N . ILE A 1 95 ? 12.758 8.891 3.996 1 82.38 95 ILE A N 1
ATOM 724 C CA . ILE A 1 95 ? 12.953 7.461 3.814 1 82.38 95 ILE A CA 1
ATOM 725 C C . ILE A 1 95 ? 14.148 6.992 4.645 1 82.38 95 ILE A C 1
ATOM 727 O O . ILE A 1 95 ? 15.25 7.516 4.5 1 82.38 95 ILE A O 1
ATOM 731 N N . GLN A 1 96 ? 13.82 6.117 5.516 1 69.5 96 GLN A N 1
ATOM 732 C CA . GLN A 1 96 ? 14.836 5.48 6.348 1 69.5 96 GLN A CA 1
ATOM 733 C C . GLN A 1 96 ? 14.844 3.967 6.145 1 69.5 96 GLN A C 1
ATOM 735 O O . GLN A 1 96 ? 14.016 3.256 6.719 1 69.5 96 GLN A O 1
ATOM 740 N N . PRO A 1 97 ? 15.773 3.494 5.301 1 68.25 97 PRO A N 1
ATOM 741 C CA . PRO A 1 97 ? 15.758 2.072 4.953 1 68.25 97 PRO A CA 1
ATOM 742 C C . PRO A 1 97 ? 15.68 1.164 6.176 1 68.25 97 PRO A C 1
ATOM 744 O O . PRO A 1 97 ? 14.992 0.138 6.145 1 68.25 97 PRO A O 1
ATOM 747 N N . ASP A 1 98 ? 16.328 1.629 7.223 1 62.34 98 ASP A N 1
ATOM 748 C CA . ASP A 1 98 ? 16.375 0.788 8.414 1 62.34 98 ASP A CA 1
ATOM 749 C C . ASP A 1 98 ? 15.078 0.869 9.203 1 62.34 98 ASP A C 1
ATOM 751 O O . ASP A 1 98 ? 14.812 0.024 10.062 1 62.34 98 ASP A O 1
ATOM 755 N N . GLN A 1 99 ? 14.297 1.771 8.773 1 61.69 99 GLN A N 1
ATOM 756 C CA . GLN A 1 99 ? 13.094 2.006 9.578 1 61.69 99 GLN A CA 1
ATOM 757 C C . GLN A 1 99 ? 11.836 1.717 8.773 1 61.69 99 GLN A C 1
ATOM 759 O O . GLN A 1 99 ? 10.742 2.154 9.141 1 61.69 99 GLN A O 1
ATOM 764 N N . GLY A 1 100 ? 12.031 1.023 7.691 1 71.88 100 GLY A N 1
ATOM 765 C CA . GLY A 1 100 ? 10.789 0.657 7.027 1 71.88 100 GLY A CA 1
ATOM 766 C C . GLY A 1 100 ? 10.672 1.224 5.625 1 71.88 100 GLY A C 1
ATOM 767 O O . GLY A 1 100 ? 9.797 0.826 4.859 1 71.88 100 GLY A O 1
ATOM 768 N N . GLY A 1 101 ? 11.594 2.186 5.441 1 81.88 101 GLY A N 1
ATOM 769 C CA . GLY A 1 101 ? 11.719 2.604 4.055 1 81.88 101 GLY A CA 1
ATOM 770 C C . GLY A 1 101 ? 10.555 3.449 3.576 1 81.88 101 GLY A C 1
ATOM 771 O O . GLY A 1 101 ? 10.195 4.441 4.215 1 81.88 101 GLY A O 1
ATOM 772 N N . GLU A 1 102 ? 9.875 3.082 2.48 1 88.94 102 GLU A N 1
ATOM 773 C CA . GLU A 1 102 ? 8.844 3.85 1.787 1 88.94 102 GLU A CA 1
ATOM 774 C C . GLU A 1 102 ? 7.543 3.873 2.582 1 88.94 102 GLU A C 1
ATOM 776 O O . GLU A 1 102 ? 6.855 4.895 2.625 1 88.94 102 GLU A O 1
ATOM 781 N N . THR A 1 103 ? 7.301 2.785 3.252 1 93.44 103 THR A N 1
ATOM 782 C CA . THR A 1 103 ? 6.059 2.697 4.012 1 93.44 103 THR A CA 1
ATOM 783 C C . THR A 1 103 ? 6.086 3.652 5.203 1 93.44 103 THR A C 1
ATOM 785 O O . THR A 1 103 ? 5.078 4.293 5.512 1 93.44 103 THR A O 1
ATOM 788 N N . PHE A 1 104 ? 7.223 3.715 5.867 1 91.94 104 PHE A N 1
ATOM 789 C CA . PHE A 1 104 ? 7.414 4.676 6.953 1 91.94 104 PHE A CA 1
ATOM 790 C C . PHE A 1 104 ? 7.086 6.086 6.488 1 91.94 104 PHE A C 1
ATOM 792 O O . PHE A 1 104 ? 6.281 6.781 7.113 1 91.94 104 PHE A O 1
ATOM 799 N N . LYS A 1 105 ? 7.648 6.449 5.422 1 93.75 105 LYS A N 1
ATOM 800 C CA . LYS A 1 105 ? 7.457 7.801 4.91 1 93.75 105 LYS A CA 1
ATOM 801 C C . LYS A 1 105 ? 6.02 8.016 4.453 1 93.75 105 LYS A C 1
ATOM 803 O O . LYS A 1 105 ? 5.461 9.102 4.641 1 93.75 105 LYS A O 1
ATOM 808 N N . ASP A 1 106 ? 5.41 7.039 3.811 1 96.5 106 ASP A N 1
ATOM 809 C CA . ASP A 1 106 ? 4.023 7.141 3.365 1 96.5 106 ASP A CA 1
ATOM 810 C C . ASP A 1 106 ? 3.102 7.52 4.52 1 96.5 106 ASP A C 1
ATOM 812 O O . ASP A 1 106 ? 2.334 8.477 4.418 1 96.5 106 ASP A O 1
ATOM 816 N N . CYS A 1 107 ? 3.285 6.809 5.516 1 96.31 107 CYS A N 1
ATOM 817 C CA . CYS A 1 107 ? 2.385 7.012 6.645 1 96.31 107 CYS A CA 1
ATOM 818 C C . CYS A 1 107 ? 2.754 8.273 7.418 1 96.31 107 CYS A C 1
ATOM 820 O O . CYS A 1 107 ? 1.878 8.961 7.941 1 96.31 107 CYS A O 1
ATOM 822 N N . CYS A 1 108 ? 4.027 8.547 7.465 1 93.12 108 CYS A N 1
ATOM 823 C CA . CYS A 1 108 ? 4.477 9.789 8.086 1 93.12 108 CYS A CA 1
ATOM 824 C C . CYS A 1 108 ? 3.902 11 7.355 1 93.12 108 CYS A C 1
ATOM 826 O O . CYS A 1 108 ? 3.355 11.906 7.984 1 93.12 108 CYS A O 1
ATOM 828 N N . ASP A 1 109 ? 3.932 11 6.074 1 94.94 109 ASP A N 1
ATOM 829 C CA . ASP A 1 109 ? 3.43 12.109 5.262 1 94.94 109 ASP A CA 1
ATOM 830 C C . ASP A 1 109 ? 1.924 12.281 5.449 1 94.94 109 ASP A C 1
ATOM 832 O O . ASP A 1 109 ? 1.448 13.391 5.688 1 94.94 109 ASP A O 1
ATOM 836 N N . ALA A 1 110 ? 1.226 11.227 5.348 1 97.69 110 ALA A N 1
ATOM 837 C CA . ALA A 1 110 ? -0.229 11.305 5.453 1 97.69 110 ALA A CA 1
ATOM 838 C C . ALA A 1 110 ? -0.654 11.727 6.855 1 97.69 110 ALA A C 1
ATOM 840 O O . ALA A 1 110 ? -1.612 12.484 7.02 1 97.69 110 ALA A O 1
ATOM 841 N N . CYS A 1 111 ? 0.078 11.188 7.781 1 95.06 111 CYS A N 1
ATOM 842 C CA . CYS A 1 111 ? -0.202 11.562 9.164 1 95.06 111 CYS A CA 1
ATOM 843 C C . CYS A 1 111 ? 0.056 13.047 9.383 1 95.06 111 CYS A C 1
ATOM 845 O O . CYS A 1 111 ? -0.71 13.719 10.078 1 95.06 111 CYS A O 1
ATOM 847 N N . THR A 1 112 ? 1.106 13.531 8.828 1 92.81 112 THR A N 1
ATOM 848 C CA . THR A 1 112 ? 1.411 14.961 8.906 1 92.81 112 THR A CA 1
ATOM 849 C C . THR A 1 112 ? 0.249 15.789 8.367 1 92.81 112 THR A C 1
ATOM 851 O O . THR A 1 112 ? -0.146 16.781 8.984 1 92.81 112 THR A O 1
ATOM 854 N N . LEU A 1 113 ? -0.339 15.406 7.309 1 93.56 113 LEU A N 1
ATOM 855 C CA . LEU A 1 113 ? -1.498 16.094 6.746 1 93.56 113 LEU A CA 1
ATOM 856 C C . LEU A 1 113 ? -2.695 16 7.688 1 93.56 113 LEU A C 1
ATOM 858 O O . LEU A 1 113 ? -3.447 16.969 7.836 1 93.56 113 LEU A O 1
ATOM 862 N N . GLY A 1 114 ? -2.836 14.836 8.273 1 94.06 114 GLY A N 1
ATOM 863 C CA . GLY A 1 114 ? -3.908 14.672 9.242 1 94.06 114 GLY A CA 1
ATOM 864 C C . GLY A 1 114 ? -3.787 15.609 10.43 1 94.06 114 GLY A C 1
ATOM 865 O O . GLY A 1 114 ? -4.773 16.203 10.859 1 94.06 114 GLY A O 1
ATOM 866 N N . LEU A 1 115 ? -2.602 15.695 10.914 1 87.25 115 LEU A N 1
ATOM 867 C CA . LEU A 1 115 ? -2.336 16.594 12.023 1 87.25 115 LEU A CA 1
ATOM 868 C C . LEU A 1 115 ? -2.619 18.047 11.633 1 87.25 115 LEU A C 1
ATOM 870 O O . LEU A 1 115 ? -3.16 18.812 12.43 1 87.25 115 LEU A O 1
ATOM 874 N N . GLN A 1 116 ? -2.24 18.344 10.438 1 86.31 116 GLN A N 1
ATOM 875 C CA . GLN A 1 116 ? -2.516 19.688 9.938 1 86.31 116 GLN A CA 1
ATOM 876 C C . GLN A 1 116 ? -4.016 19.953 9.867 1 86.31 116 GLN A C 1
ATOM 878 O O . GLN A 1 116 ? -4.484 21.016 10.266 1 86.31 116 GLN A O 1
ATOM 883 N N . ALA A 1 117 ? -4.734 19.047 9.375 1 87.56 117 ALA A N 1
ATOM 884 C CA . ALA A 1 117 ? -6.188 19.188 9.305 1 87.56 117 ALA A CA 1
ATOM 885 C C . ALA A 1 117 ? -6.789 19.406 10.688 1 87.56 117 ALA A C 1
ATOM 887 O O . ALA A 1 117 ? -7.656 20.266 10.859 1 87.56 117 ALA A O 1
ATOM 888 N N . GLU A 1 118 ? -6.328 18.609 11.602 1 85.38 118 GLU A N 1
ATOM 889 C CA . GLU A 1 118 ? -6.816 18.734 12.969 1 85.38 118 GLU A CA 1
ATOM 890 C C . GLU A 1 118 ? -6.484 20.094 13.562 1 85.38 118 GLU A C 1
ATOM 892 O O . GLU A 1 118 ? -7.324 20.719 14.211 1 85.38 118 GLU A O 1
ATOM 897 N N . SER A 1 119 ? -5.324 20.562 13.328 1 78.94 119 SER A N 1
ATOM 898 C CA . SER A 1 119 ? -4.895 21.844 13.875 1 78.94 119 SER A CA 1
ATOM 899 C C . SER A 1 119 ? -5.734 22.984 13.32 1 78.94 119 SER A C 1
ATOM 901 O O . SER A 1 119 ? -5.906 24.016 13.984 1 78.94 119 SER A O 1
ATOM 903 N N . MET A 1 120 ? -6.223 22.734 12.156 1 76.38 120 MET A N 1
ATOM 904 C CA . MET A 1 120 ? -7.043 23.75 11.508 1 76.38 120 MET A CA 1
ATOM 905 C C . MET A 1 120 ? -8.523 23.5 11.766 1 76.38 120 MET A C 1
ATOM 907 O O . MET A 1 120 ? -9.383 24.172 11.18 1 76.38 120 MET A O 1
ATOM 911 N N . GLN A 1 121 ? -8.812 22.453 12.602 1 79.5 121 GLN A N 1
ATOM 912 C CA . GLN A 1 121 ? -10.172 22.078 12.984 1 79.5 121 GLN A CA 1
ATOM 913 C C . GLN A 1 121 ? -11.016 21.734 11.758 1 79.5 121 GLN A C 1
ATOM 915 O O . GLN A 1 121 ? -12.18 22.125 11.68 1 79.5 121 GLN A O 1
ATOM 920 N N . MET A 1 122 ? -10.367 21.094 10.906 1 79.25 122 MET A N 1
ATOM 921 C CA . MET A 1 122 ? -11.047 20.609 9.711 1 79.25 122 MET A CA 1
ATOM 922 C C . MET A 1 122 ? -11.539 19.188 9.906 1 79.25 122 MET A C 1
ATOM 924 O O . MET A 1 122 ? -11.062 18.469 10.781 1 79.25 122 MET A O 1
ATOM 928 N N . PRO A 1 123 ? -12.562 18.844 9.055 1 82 123 PRO A N 1
ATOM 929 C CA . PRO A 1 123 ? -13.016 17.453 9.156 1 82 123 PRO A CA 1
ATOM 930 C C . PRO A 1 123 ? -11.914 16.453 8.836 1 82 123 PRO A C 1
ATOM 932 O O . PRO A 1 123 ? -11.055 16.719 7.988 1 82 123 PRO A O 1
ATOM 935 N N . CYS A 1 124 ? -12.016 15.312 9.461 1 87.75 124 CYS A N 1
ATOM 936 C CA . CYS A 1 124 ? -11 14.273 9.297 1 87.75 124 CYS A CA 1
ATOM 937 C C . CYS A 1 124 ? -11.375 13.32 8.164 1 87.75 124 CYS A C 1
ATOM 939 O O . CYS A 1 124 ? -10.664 12.352 7.906 1 87.75 124 CYS A O 1
ATOM 941 N N . THR A 1 125 ? -12.453 13.539 7.668 1 86.38 125 THR A N 1
ATOM 942 C CA . THR A 1 125 ? -12.891 12.75 6.52 1 86.38 125 THR A CA 1
ATOM 943 C C . THR A 1 125 ? -13.305 13.664 5.367 1 86.38 125 THR A C 1
ATOM 945 O O . THR A 1 125 ? -13.789 14.773 5.59 1 86.38 125 THR A O 1
ATOM 948 N N . PHE A 1 126 ? -12.938 13.203 4.211 1 87.12 126 PHE A N 1
ATOM 949 C CA . PHE A 1 126 ? -13.305 13.961 3.02 1 87.12 126 PHE A CA 1
ATOM 950 C C . PHE A 1 126 ? -14.547 13.367 2.361 1 87.12 126 PHE A C 1
ATOM 952 O O . PHE A 1 126 ? -14.836 12.188 2.529 1 87.12 126 PHE A O 1
ATOM 959 N N . SER A 1 127 ? -15.258 14.148 1.645 1 85.81 127 SER A N 1
ATOM 960 C CA . SER A 1 127 ? -16.5 13.727 1.009 1 85.81 127 SER A CA 1
ATOM 961 C C . SER A 1 127 ? -16.234 12.984 -0.296 1 85.81 127 SER A C 1
ATOM 963 O O . SER A 1 127 ? -16.859 11.969 -0.582 1 85.81 127 SER A O 1
ATOM 965 N N . SER A 1 128 ? -15.305 13.43 -1.074 1 89.25 128 SER A N 1
ATOM 966 C CA . SER A 1 128 ? -15.125 12.867 -2.406 1 89.25 128 SER A CA 1
ATOM 967 C C . SER A 1 128 ? -13.656 12.555 -2.682 1 89.25 128 SER A C 1
ATOM 969 O O . SER A 1 128 ? -13.336 11.836 -3.635 1 89.25 128 SER A O 1
ATOM 971 N N . PHE A 1 129 ? -12.828 12.992 -1.83 1 92.5 129 PHE A N 1
ATOM 972 C CA . PHE A 1 129 ? -11.398 12.852 -2.07 1 92.5 129 PHE A CA 1
ATOM 973 C C . PHE A 1 129 ? -10.836 11.672 -1.286 1 92.5 129 PHE A C 1
ATOM 975 O O . PHE A 1 129 ? -11.211 11.445 -0.133 1 92.5 129 PHE A O 1
ATOM 982 N N . ARG A 1 130 ? -9.883 10.898 -1.968 1 93.62 130 ARG A N 1
ATOM 983 C CA . ARG A 1 130 ? -9.164 9.812 -1.317 1 93.62 130 ARG A CA 1
ATOM 984 C C . ARG A 1 130 ? -7.734 9.711 -1.849 1 93.62 130 ARG A C 1
ATOM 986 O O . ARG A 1 130 ? -7.508 9.82 -3.055 1 93.62 130 ARG A O 1
ATOM 993 N N . PHE A 1 131 ? -6.828 9.469 -0.934 1 96.06 131 PHE A N 1
ATOM 994 C CA . PHE A 1 131 ? -5.469 9.125 -1.336 1 96.06 131 PHE A CA 1
ATOM 995 C C . PHE A 1 131 ? -5.359 7.648 -1.676 1 96.06 131 PHE A C 1
ATOM 997 O O . PHE A 1 131 ? -4.652 7.27 -2.613 1 96.06 131 PHE A O 1
ATOM 1004 N N . GLY A 1 132 ? -6.105 6.895 -0.966 1 94.62 132 GLY A N 1
ATOM 1005 C CA . GLY A 1 132 ? -5.938 5.449 -0.992 1 94.62 132 GLY A CA 1
ATOM 1006 C C . GLY A 1 132 ? -5.156 4.918 0.193 1 94.62 132 GLY A C 1
ATOM 1007 O O . GLY A 1 132 ? -4.633 5.691 0.999 1 94.62 132 GLY A O 1
ATOM 1008 N N . THR A 1 133 ? -5.109 3.586 0.304 1 94.94 133 THR A N 1
ATOM 1009 C CA . THR A 1 133 ? -4.297 2.949 1.335 1 94.94 133 THR A CA 1
ATOM 1010 C C . THR A 1 133 ? -2.816 3.021 0.977 1 94.94 133 THR A C 1
ATOM 1012 O O . THR A 1 133 ? -2.439 2.799 -0.176 1 94.94 133 THR A O 1
ATOM 1015 N N . PRO A 1 134 ? -2.061 3.266 2.078 1 96.12 134 PRO A N 1
ATOM 1016 C CA . PRO A 1 134 ? -2.33 3.414 3.512 1 96.12 134 PRO A CA 1
ATOM 1017 C C . PRO A 1 134 ? -2.566 4.867 3.922 1 96.12 134 PRO A C 1
ATOM 1019 O O . PRO A 1 134 ? -2.729 5.156 5.109 1 96.12 134 PRO A O 1
ATOM 1022 N N . TRP A 1 135 ? -2.582 5.754 3 1 97.81 135 TRP A N 1
ATOM 1023 C CA . TRP A 1 135 ? -2.52 7.184 3.287 1 97.81 135 TRP A CA 1
ATOM 1024 C C . TRP A 1 135 ? -3.811 7.664 3.943 1 97.81 135 TRP A C 1
ATOM 1026 O O . TRP A 1 135 ? -3.775 8.453 4.891 1 97.81 135 TRP A O 1
ATOM 1036 N N . ASP A 1 136 ? -4.922 7.172 3.482 1 96.56 136 ASP A N 1
ATOM 1037 C CA . ASP A 1 136 ? -6.195 7.57 4.07 1 96.56 136 ASP A CA 1
ATOM 1038 C C . ASP A 1 136 ? -6.266 7.184 5.547 1 96.56 136 ASP A C 1
ATOM 1040 O O . ASP A 1 136 ? -6.68 7.984 6.383 1 96.56 136 ASP A O 1
ATOM 1044 N N . GLU A 1 137 ? -5.84 5.977 5.785 1 95.5 137 GLU A N 1
ATOM 1045 C CA . GLU A 1 137 ? -5.898 5.492 7.164 1 95.5 137 GLU A CA 1
ATOM 1046 C C . GLU A 1 137 ? -4.969 6.293 8.07 1 95.5 137 GLU A C 1
ATOM 1048 O O . GLU A 1 137 ? -5.344 6.652 9.188 1 95.5 137 GLU A O 1
ATOM 1053 N N . ALA A 1 138 ? -3.783 6.508 7.594 1 96.62 138 ALA A N 1
ATOM 1054 C CA . ALA A 1 138 ? -2.818 7.27 8.383 1 96.62 138 ALA A CA 1
ATOM 1055 C C . ALA A 1 138 ? -3.312 8.695 8.625 1 96.62 138 ALA A C 1
ATOM 1057 O O . ALA A 1 138 ? -3.205 9.211 9.742 1 96.62 138 ALA A O 1
ATOM 1058 N N . PHE A 1 139 ? -3.869 9.367 7.621 1 96.25 139 PHE A N 1
ATOM 1059 C CA . PHE A 1 139 ? -4.445 10.703 7.734 1 96.25 139 PHE A CA 1
ATOM 1060 C C . PHE A 1 139 ? -5.527 10.734 8.805 1 96.25 139 PHE A C 1
ATOM 1062 O O . PHE A 1 139 ? -5.492 11.578 9.711 1 96.25 139 PHE A O 1
ATOM 1069 N N . GLN A 1 140 ? -6.422 9.797 8.68 1 93.62 140 GLN A N 1
ATOM 1070 C CA . GLN A 1 140 ? -7.566 9.766 9.578 1 93.62 140 GLN A CA 1
ATOM 1071 C C . GLN A 1 140 ? -7.133 9.484 11.016 1 93.62 140 GLN A C 1
ATOM 1073 O O . GLN A 1 140 ? -7.613 10.133 11.953 1 93.62 140 GLN A O 1
ATOM 1078 N N . ASP A 1 141 ? -6.262 8.562 11.133 1 91.81 141 ASP A N 1
ATOM 1079 C CA . ASP A 1 141 ? -5.777 8.195 12.461 1 91.81 141 ASP A CA 1
ATOM 1080 C C . ASP A 1 141 ? -5.148 9.391 13.164 1 91.81 141 ASP A C 1
ATOM 1082 O O . ASP A 1 141 ? -5.461 9.664 14.328 1 91.81 141 ASP A O 1
ATOM 1086 N N . CYS A 1 142 ? -4.34 10.055 12.523 1 91.94 142 CYS A N 1
ATOM 1087 C CA . CYS A 1 142 ? -3.613 11.164 13.133 1 91.94 142 CYS A CA 1
ATOM 1088 C C . CYS A 1 142 ? -4.512 12.391 13.281 1 91.94 142 CYS A C 1
ATOM 1090 O O . CYS A 1 142 ? -4.34 13.18 14.211 1 91.94 142 CYS A O 1
ATOM 1092 N N . CYS A 1 143 ? -5.445 12.578 12.359 1 89.62 143 CYS A N 1
ATOM 1093 C CA . CYS A 1 143 ? -6.418 13.656 12.492 1 89.62 143 CYS A CA 1
ATOM 1094 C C . CYS A 1 143 ? -7.293 13.461 13.719 1 89.62 143 CYS A C 1
ATOM 1096 O O . CYS A 1 143 ? -7.559 14.414 14.453 1 89.62 143 CYS A O 1
ATOM 1098 N N . GLN A 1 144 ? -7.695 12.227 13.945 1 84.31 144 GLN A N 1
ATOM 1099 C CA . GLN A 1 144 ? -8.578 11.906 15.055 1 84.31 144 GLN A CA 1
ATOM 1100 C C . GLN A 1 144 ? -7.801 11.805 16.359 1 84.31 144 GLN A C 1
ATOM 1102 O O . GLN A 1 144 ? -8.328 12.102 17.438 1 84.31 144 GLN A O 1
ATOM 1107 N N . ASN A 1 145 ? -6.574 11.359 16.156 1 83.06 145 ASN A N 1
ATOM 1108 C CA . ASN A 1 145 ? -5.695 11.172 17.312 1 83.06 145 ASN A CA 1
ATOM 1109 C C . ASN A 1 145 ? -4.359 11.891 17.109 1 83.06 145 ASN A C 1
ATOM 1111 O O . ASN A 1 145 ? -3.346 11.258 16.828 1 83.06 145 ASN A O 1
ATOM 1115 N N . PRO A 1 146 ? -4.41 13.219 17.234 1 81.25 146 PRO A N 1
ATOM 1116 C CA . PRO A 1 146 ? -3.23 14.023 16.891 1 81.25 146 PRO A CA 1
ATOM 1117 C C . PRO A 1 146 ? -2.078 13.82 17.875 1 81.25 146 PRO A C 1
ATOM 1119 O O . PRO A 1 146 ? -0.931 14.148 17.562 1 81.25 146 PRO A O 1
ATOM 1122 N N . TYR A 1 147 ? -2.383 13.383 18.953 1 67.88 147 TYR A N 1
ATOM 1123 C CA . TYR A 1 147 ? -1.315 13.25 19.938 1 67.88 147 TYR A CA 1
ATOM 1124 C C . TYR A 1 147 ? -0.75 11.836 19.938 1 67.88 147 TYR A C 1
ATOM 1126 O O . TYR A 1 147 ? -1.472 10.867 19.688 1 67.88 147 TYR A O 1
ATOM 1134 N N . SER A 1 148 ? 0.542 11.781 19.688 1 58.06 148 SER A N 1
ATOM 1135 C CA . SER A 1 148 ? 1.242 10.5 19.672 1 58.06 148 SER A CA 1
ATOM 1136 C C . SER A 1 148 ? 0.884 9.672 20.906 1 58.06 148 SER A C 1
ATOM 1138 O O . SER A 1 148 ? 0.731 10.211 22 1 58.06 148 SER A O 1
ATOM 1140 N N . PRO A 1 149 ? 0.158 8.562 20.594 1 45.53 149 PRO A N 1
ATOM 1141 C CA . PRO A 1 149 ? -0.022 7.754 21.797 1 45.53 149 PRO A CA 1
ATOM 1142 C C . PRO A 1 149 ? 1.211 7.758 22.703 1 45.53 149 PRO A C 1
ATOM 1144 O O . PRO A 1 149 ? 1.148 7.293 23.844 1 45.53 149 PRO A O 1
ATOM 1147 N N . LEU A 1 150 ? 2.412 7.84 21.906 1 43.03 150 LEU A N 1
ATOM 1148 C CA . LEU A 1 150 ? 3.566 7.984 22.781 1 43.03 150 LEU A CA 1
ATOM 1149 C C . LEU A 1 150 ? 3.404 9.195 23.688 1 43.03 150 LEU A C 1
ATOM 1151 O O . LEU A 1 150 ? 3.027 10.273 23.234 1 43.03 150 LEU A O 1
ATOM 1155 N N . GLY A 1 151 ? 2.725 9.555 24.516 1 38.91 151 GLY A N 1
ATOM 1156 C CA . GLY A 1 151 ? 2.314 10.578 25.469 1 38.91 151 GLY A CA 1
ATOM 1157 C C . GLY A 1 151 ? 2.779 11.969 25.078 1 38.91 151 GLY A C 1
ATOM 1158 O O . GLY A 1 151 ? 2.764 12.891 25.906 1 38.91 151 GLY A O 1
ATOM 1159 N N . THR A 1 152 ? 3.336 12.5 24.062 1 36.19 152 THR A N 1
ATOM 1160 C CA . THR A 1 152 ? 3.287 13.898 24.469 1 36.19 152 THR A CA 1
ATOM 1161 C C . THR A 1 152 ? 1.874 14.461 24.312 1 36.19 152 THR A C 1
ATOM 1163 O O . THR A 1 152 ? 1.597 15.211 23.375 1 36.19 152 THR A O 1
ATOM 1166 N N . SER A 1 153 ? 0.947 13.719 23.859 1 34.28 153 SER A N 1
ATOM 1167 C CA . SER A 1 153 ? -0.326 14.43 23.875 1 34.28 153 SER A CA 1
ATOM 1168 C C . SER A 1 153 ? -0.58 15.078 25.234 1 34.28 153 SER A C 1
ATOM 1170 O O . SER A 1 153 ? -0.454 14.43 26.266 1 34.28 153 SER A O 1
ATOM 1172 N N . PRO A 1 154 ? -0.553 16.297 25.359 1 35.28 154 PRO A N 1
ATOM 1173 C CA . PRO A 1 154 ? -1.449 16.781 26.422 1 35.28 154 PRO A CA 1
ATOM 1174 C C . PRO A 1 154 ? -2.865 16.219 26.281 1 35.28 154 PRO A C 1
ATOM 1176 O O . PRO A 1 154 ? -3.551 16.5 25.297 1 35.28 154 PRO A O 1
ATOM 1179 N N . GLN A 1 155 ? -3.107 14.859 25.953 1 37 155 GLN A N 1
ATOM 1180 C CA . GLN A 1 155 ? -4.52 14.539 26.125 1 37 155 GLN A CA 1
ATOM 1181 C C . GLN A 1 155 ? -5.18 15.5 27.125 1 37 155 GLN A C 1
ATOM 1183 O O . GLN A 1 155 ? -4.719 15.641 28.25 1 37 155 GLN A O 1
ATOM 1188 N N . HIS A 1 156 ? -5.605 16.328 26.578 1 38 156 HIS A N 1
ATOM 1189 C CA . HIS A 1 156 ? -6.367 17.312 27.328 1 38 156 HIS A CA 1
ATOM 1190 C C . HIS A 1 156 ? -7.395 16.625 28.234 1 38 156 HIS A C 1
ATOM 1192 O O . HIS A 1 156 ? -8.297 17.281 28.75 1 38 156 HIS A O 1
ATOM 1198 N N . GLY A 1 157 ? -7.621 15.211 28.062 1 39.78 157 GLY A N 1
ATOM 1199 C CA . GLY A 1 157 ? -8.664 14.867 29.016 1 39.78 157 GLY A CA 1
ATOM 1200 C C . GLY A 1 157 ? -8.234 15.055 30.453 1 39.78 157 GLY A C 1
ATOM 1201 O O . GLY A 1 157 ? -7.043 15.203 30.75 1 39.78 157 GLY A O 1
ATOM 1202 N N . SER A 1 158 ? -9.008 15.539 31.141 1 48.72 158 SER A N 1
ATOM 1203 C CA . SER A 1 158 ? -9.023 15.836 32.562 1 48.72 158 SER A CA 1
ATOM 1204 C C . SER A 1 158 ? -8.977 14.562 33.406 1 48.72 158 SER A C 1
ATOM 1206 O O . SER A 1 158 ? -9.133 14.609 34.625 1 48.72 158 SER A O 1
ATOM 1208 N N . GLY A 1 159 ? -8.266 13.336 32.719 1 55.94 159 GLY A N 1
ATOM 1209 C CA . GLY A 1 159 ? -8.141 12.133 33.531 1 55.94 159 GLY A CA 1
ATOM 1210 C C . GLY A 1 159 ? -6.707 11.641 33.656 1 55.94 159 GLY A C 1
ATOM 1211 O O . GLY A 1 159 ? -5.766 12.438 33.594 1 55.94 159 GLY A O 1
ATOM 1212 N N . ASN A 1 160 ? -6.555 10.125 33.938 1 64.5 160 ASN A N 1
ATOM 1213 C CA . ASN A 1 160 ? -5.238 9.547 34.156 1 64.5 160 ASN A CA 1
ATOM 1214 C C . ASN A 1 160 ? -4.332 9.68 32.938 1 64.5 160 ASN A C 1
ATOM 1216 O O . ASN A 1 160 ? -3.109 9.75 33.094 1 64.5 160 ASN A O 1
ATOM 1220 N N . CYS A 1 161 ? -4.898 9.648 31.719 1 61.66 161 CYS A N 1
ATOM 1221 C CA . CYS A 1 161 ? -4.113 9.727 30.484 1 61.66 161 CYS A CA 1
ATOM 1222 C C . CYS A 1 161 ? -4.129 11.141 29.922 1 61.66 161 CYS A C 1
ATOM 1224 O O . CYS A 1 161 ? -3.809 11.344 28.75 1 61.66 161 CYS A O 1
ATOM 1226 N N . GLY A 1 162 ? -4.41 12.109 30.609 1 55.84 162 GLY A N 1
ATOM 1227 C CA . GLY A 1 162 ? -4.52 13.492 30.188 1 55.84 162 GLY A CA 1
ATOM 1228 C C . GLY A 1 162 ? -3.197 14.094 29.75 1 55.84 162 GLY A C 1
ATOM 1229 O O . GLY A 1 162 ? -2.359 13.406 29.172 1 55.84 162 GLY A O 1
ATOM 1230 N N . ALA A 1 163 ? -3.07 15.516 30.016 1 56.44 163 ALA A N 1
ATOM 1231 C CA . ALA A 1 163 ? -1.922 16.328 29.609 1 56.44 163 ALA A CA 1
ATOM 1232 C C . ALA A 1 163 ? -0.614 15.688 30.078 1 56.44 163 ALA A C 1
ATOM 1234 O O . ALA A 1 163 ? 0.408 15.789 29.391 1 56.44 163 ALA A O 1
ATOM 1235 N N . ASP A 1 164 ? -0.669 14.969 31.172 1 57.19 164 ASP A N 1
ATOM 1236 C CA . ASP A 1 164 ? 0.495 14.273 31.703 1 57.19 164 ASP A CA 1
ATOM 1237 C C . ASP A 1 164 ? 0.41 12.773 31.453 1 57.19 164 ASP A C 1
ATOM 1239 O O . ASP A 1 164 ? 0.079 11.992 32.344 1 57.19 164 ASP A O 1
ATOM 1243 N N . ASN A 1 165 ? 0.579 12.289 30.25 1 60.41 165 ASN A N 1
ATOM 1244 C CA . ASN A 1 165 ? 0.56 10.875 29.922 1 60.41 165 ASN A CA 1
ATOM 1245 C C . ASN A 1 165 ? 1.609 10.094 30.703 1 60.41 165 ASN A C 1
ATOM 1247 O O . ASN A 1 165 ? 2.811 10.297 30.531 1 60.41 165 ASN A O 1
ATOM 1251 N N . PRO A 1 166 ? 1.135 9.25 31.688 1 70.56 166 PRO A N 1
ATOM 1252 C CA . PRO A 1 166 ? 2.096 8.492 32.5 1 70.56 166 PRO A CA 1
ATOM 1253 C C . PRO A 1 166 ? 2.742 7.348 31.719 1 70.56 166 PRO A C 1
ATOM 1255 O O . PRO A 1 166 ? 3.615 6.652 32.25 1 70.56 166 PRO A O 1
ATOM 1258 N N . CYS A 1 167 ? 2.24 7.09 30.438 1 68.88 167 CYS A N 1
ATOM 1259 C CA . CYS A 1 167 ? 2.75 5.977 29.656 1 68.88 167 CYS A CA 1
ATOM 1260 C C . CYS A 1 167 ? 3.764 6.461 28.625 1 68.88 167 CYS A C 1
ATOM 1262 O O . CYS A 1 167 ? 3.719 7.617 28.188 1 68.88 167 CYS A O 1
ATOM 1264 N N . ASP A 1 168 ? 4.688 5.492 28.359 1 64.62 168 ASP A N 1
ATOM 1265 C CA . ASP A 1 168 ? 5.691 5.781 27.344 1 64.62 168 ASP A CA 1
ATOM 1266 C C . ASP A 1 168 ? 5.047 5.988 25.969 1 64.62 168 ASP A C 1
ATOM 1268 O O . ASP A 1 168 ? 5.48 6.848 25.203 1 64.62 168 ASP A O 1
ATOM 1272 N N . GLN A 1 169 ? 4.008 5.078 25.797 1 63.41 169 GLN A N 1
ATOM 1273 C CA . GLN A 1 169 ? 3.385 5.121 24.484 1 63.41 169 GLN A CA 1
ATOM 1274 C C . GLN A 1 169 ? 1.87 5.258 24.594 1 63.41 169 GLN A C 1
ATOM 1276 O O . GLN A 1 169 ? 1.359 6.344 24.891 1 63.41 169 GLN A O 1
ATOM 1281 N N . LYS A 1 170 ? 1.131 4.188 24.516 1 61.97 170 LYS A N 1
ATOM 1282 C CA . LYS A 1 170 ? -0.328 4.223 24.516 1 61.97 170 LYS A CA 1
ATOM 1283 C C . LYS A 1 170 ? -0.878 4.234 25.938 1 61.97 170 LYS A C 1
ATOM 1285 O O . LYS A 1 170 ? -0.425 3.469 26.797 1 61.97 170 LYS A O 1
ATOM 1290 N N . CYS A 1 171 ? -1.651 5.254 26.234 1 63.09 171 CYS A N 1
ATOM 1291 C CA . CYS A 1 171 ? -2.373 5.328 27.5 1 63.09 171 CYS A CA 1
ATOM 1292 C C . CYS A 1 171 ? -3.875 5.195 27.281 1 63.09 171 CYS A C 1
ATOM 1294 O O . CYS A 1 171 ? -4.457 5.918 26.469 1 63.09 171 CYS A O 1
ATOM 1296 N N . GLU A 1 172 ? -4.402 4.156 27.719 1 67 172 GLU A N 1
ATOM 1297 C CA . GLU A 1 172 ? -5.844 3.939 27.641 1 67 172 GLU A CA 1
ATOM 1298 C C . GLU A 1 172 ? -6.48 3.977 29.031 1 67 172 GLU A C 1
ATOM 1300 O O . GLU A 1 172 ? -5.973 3.359 29.969 1 67 172 GLU A O 1
ATOM 1305 N N . GLU A 1 173 ? -7.484 4.836 29.156 1 60.91 173 GLU A N 1
ATOM 1306 C CA . GLU A 1 173 ? -8.211 4.852 30.422 1 60.91 173 GLU A CA 1
ATOM 1307 C C . GLU A 1 173 ? -9.016 3.564 30.609 1 60.91 173 GLU A C 1
ATOM 1309 O O . GLU A 1 173 ? -9.734 3.133 29.703 1 60.91 173 GLU A O 1
ATOM 1314 N N . ILE A 1 174 ? -8.672 2.91 31.656 1 64.56 174 ILE A N 1
ATOM 1315 C CA . ILE A 1 174 ? -9.438 1.72 32.031 1 64.56 174 ILE A CA 1
ATOM 1316 C C . ILE A 1 174 ? -9.984 1.868 33.438 1 64.56 174 ILE A C 1
ATOM 1318 O O . ILE A 1 174 ? -9.242 1.757 34.406 1 64.56 174 ILE A O 1
ATOM 1322 N N . GLY A 1 175 ? -11.383 2.012 33.562 1 62.88 175 GLY A N 1
ATOM 1323 C CA . GLY A 1 175 ? -11.992 2.289 34.875 1 62.88 175 GLY A CA 1
ATOM 1324 C C . GLY A 1 175 ? -11.477 3.561 35.5 1 62.88 175 GLY A C 1
ATOM 1325 O O . GLY A 1 175 ? -11.594 4.645 34.938 1 62.88 175 GLY A O 1
ATOM 1326 N N . LEU A 1 176 ? -11.023 3.438 36.781 1 68 176 LEU A N 1
ATOM 1327 C CA . LEU A 1 176 ? -10.477 4.559 37.531 1 68 176 LEU A CA 1
ATOM 1328 C C . LEU A 1 176 ? -8.977 4.688 37.312 1 68 176 LEU A C 1
ATOM 1330 O O . LEU A 1 176 ? -8.336 5.582 37.844 1 68 176 LEU A O 1
ATOM 1334 N N . GLY A 1 177 ? -8.406 3.756 36.469 1 71.12 177 GLY A N 1
ATOM 1335 C CA . GLY A 1 177 ? -6.98 3.779 36.188 1 71.12 177 GLY A CA 1
ATOM 1336 C C . GLY A 1 177 ? -6.664 3.887 34.719 1 71.12 177 GLY A C 1
ATOM 1337 O O . GLY A 1 177 ? -7.469 4.406 33.938 1 71.12 177 GLY A O 1
ATOM 1338 N N . PHE A 1 178 ? -5.414 3.658 34.375 1 71.25 178 PHE A N 1
ATOM 1339 C CA . PHE A 1 178 ? -4.977 3.711 33 1 71.25 178 PHE A CA 1
ATOM 1340 C C . PHE A 1 178 ? -4.145 2.484 32.625 1 71.25 178 PHE A C 1
ATOM 1342 O O . PHE A 1 178 ? -3.654 1.784 33.531 1 71.25 178 PHE A O 1
ATOM 1349 N N . ARG A 1 179 ? -4.176 2.031 31.453 1 71.38 179 ARG A N 1
ATOM 1350 C CA . ARG A 1 179 ? -3.322 0.977 30.906 1 71.38 179 ARG A CA 1
ATOM 1351 C C . ARG A 1 179 ? -2.457 1.503 29.766 1 71.38 179 ARG A C 1
ATOM 1353 O O . ARG A 1 179 ? -2.924 2.281 28.938 1 71.38 179 ARG A O 1
ATOM 1360 N N . CYS A 1 180 ? -1.142 1.121 30 1 69.88 180 CYS A N 1
ATOM 1361 C CA . CYS A 1 180 ? -0.21 1.484 28.938 1 69.88 180 CYS A CA 1
ATOM 1362 C C . CYS A 1 180 ? -0.07 0.353 27.922 1 69.88 180 CYS A C 1
ATOM 1364 O O . CYS A 1 180 ? -0.149 -0.822 28.281 1 69.88 180 CYS A O 1
ATOM 1366 N N . SER A 1 181 ? -0.128 0.602 26.688 1 66.31 181 SER A N 1
ATOM 1367 C CA . SER A 1 181 ? 0.205 -0.34 25.625 1 66.31 181 SER A CA 1
ATOM 1368 C C . SER A 1 181 ? 1.146 0.291 24.609 1 66.31 181 SER A C 1
ATOM 1370 O O . SER A 1 181 ? 1.403 1.495 24.656 1 66.31 181 SER A O 1
ATOM 1372 N N . CYS A 1 182 ? 1.845 -0.731 24.016 1 58.56 182 CYS A N 1
ATOM 1373 C CA . CYS A 1 182 ? 2.871 -0.27 23.094 1 58.56 182 CYS A CA 1
ATOM 1374 C C . CYS A 1 182 ? 2.402 -0.408 21.641 1 58.56 182 CYS A C 1
ATOM 1376 O O . CYS A 1 182 ? 1.51 -1.204 21.344 1 58.56 182 CYS A O 1
ATOM 1378 N N . TYR A 1 183 ? 2.873 0.414 20.922 1 55.03 183 TYR A N 1
ATOM 1379 C CA . TYR A 1 183 ? 2.635 0.287 19.5 1 55.03 183 TYR A CA 1
ATOM 1380 C C . TYR A 1 183 ? 3.254 -0.995 18.953 1 55.03 183 TYR A C 1
ATOM 1382 O O . TYR A 1 183 ? 4.164 -1.56 19.562 1 55.03 183 TYR A O 1
ATOM 1390 N N . PRO A 1 184 ? 2.777 -1.513 17.875 1 47.72 184 PRO A N 1
ATOM 1391 C CA . PRO A 1 184 ? 3.453 -2.682 17.312 1 47.72 184 PRO A CA 1
ATOM 1392 C C . PRO A 1 184 ? 4.949 -2.459 17.109 1 47.72 184 PRO A C 1
ATOM 1394 O O . PRO A 1 184 ? 5.367 -1.371 16.703 1 47.72 184 PRO A O 1
ATOM 1397 N N . GLY A 1 185 ? 5.738 -3.525 17.375 1 47.94 185 GLY A N 1
ATOM 1398 C CA . GLY A 1 185 ? 7.188 -3.461 17.328 1 47.94 185 GLY A CA 1
ATOM 1399 C C . GLY A 1 185 ? 7.809 -3.066 18.656 1 47.94 185 GLY A C 1
ATOM 1400 O O . GLY A 1 185 ? 9.031 -3.031 18.781 1 47.94 185 GLY A O 1
ATOM 1401 N N . TYR A 1 186 ? 6.891 -2.557 19.5 1 53.5 186 TYR A N 1
ATOM 1402 C CA . TYR A 1 186 ? 7.328 -2.256 20.859 1 53.5 186 TYR A CA 1
ATOM 1403 C C . TYR A 1 186 ? 6.676 -3.197 21.859 1 53.5 186 TYR A C 1
ATOM 1405 O O . TYR A 1 186 ? 5.605 -3.752 21.594 1 53.5 186 TYR A O 1
ATOM 1413 N N . LYS A 1 187 ? 7.449 -3.439 22.859 1 65.94 187 LYS A N 1
ATOM 1414 C CA . LYS A 1 187 ? 6.902 -4.234 23.953 1 65.94 187 LYS A CA 1
ATOM 1415 C C . LYS A 1 187 ? 6.906 -3.443 25.266 1 65.94 187 LYS A C 1
ATOM 1417 O O . LYS A 1 187 ? 7.875 -2.75 25.562 1 65.94 187 LYS A O 1
ATOM 1422 N N . LEU A 1 188 ? 5.766 -3.656 25.969 1 72.69 188 LEU A N 1
ATOM 1423 C CA . LEU A 1 188 ? 5.648 -3.02 27.266 1 72.69 188 LEU A CA 1
ATOM 1424 C C . LEU A 1 188 ? 6.617 -3.65 28.266 1 72.69 188 LEU A C 1
ATOM 1426 O O . LEU A 1 188 ? 6.656 -4.875 28.406 1 72.69 188 LEU A O 1
ATOM 1430 N N . THR A 1 189 ? 7.379 -2.809 28.797 1 74.19 189 THR A N 1
ATOM 1431 C CA . THR A 1 189 ? 8.336 -3.312 29.766 1 74.19 189 THR A CA 1
ATOM 1432 C C . THR A 1 189 ? 7.645 -3.635 31.094 1 74.19 189 THR A C 1
ATOM 1434 O O . THR A 1 189 ? 6.441 -3.412 31.234 1 74.19 189 THR A O 1
ATOM 1437 N N . ALA A 1 190 ? 8.453 -4.242 31.984 1 78.75 190 ALA A N 1
ATOM 1438 C CA . ALA A 1 190 ? 7.93 -4.742 33.25 1 78.75 190 ALA A CA 1
ATOM 1439 C C . ALA A 1 190 ? 7.316 -3.611 34.062 1 78.75 190 ALA A C 1
ATOM 1441 O O . ALA A 1 190 ? 6.434 -3.848 34.906 1 78.75 190 ALA A O 1
ATOM 1442 N N . ASP A 1 191 ? 7.676 -2.42 33.844 1 76.12 191 ASP A N 1
ATOM 1443 C CA . ASP A 1 191 ? 7.133 -1.305 34.625 1 76.12 191 ASP A CA 1
ATOM 1444 C C . ASP A 1 191 ? 5.734 -0.931 34.125 1 76.12 191 ASP A C 1
ATOM 1446 O O . ASP A 1 191 ? 5.094 -0.039 34.688 1 76.12 191 ASP A O 1
ATOM 1450 N N . LEU A 1 192 ? 5.371 -1.649 33.094 1 76.19 192 LEU A N 1
ATOM 1451 C CA . LEU A 1 192 ? 4.043 -1.527 32.5 1 76.19 192 LEU A CA 1
ATOM 1452 C C . LEU A 1 192 ? 3.783 -0.099 32.031 1 76.19 192 LEU A C 1
ATOM 1454 O O . LEU A 1 192 ? 2.631 0.309 31.891 1 76.19 192 LEU A O 1
ATOM 1458 N N . ARG A 1 193 ? 4.84 0.734 31.844 1 77.38 193 ARG A N 1
ATOM 1459 C CA . ARG A 1 193 ? 4.68 2.115 31.406 1 77.38 193 ARG A CA 1
ATOM 1460 C C . ARG A 1 193 ? 5.578 2.414 30.203 1 77.38 193 ARG A C 1
ATOM 1462 O O . ARG A 1 193 ? 5.215 3.203 29.328 1 77.38 193 ARG A O 1
ATOM 1469 N N . THR A 1 194 ? 6.785 1.769 30.219 1 72.94 194 THR A N 1
ATOM 1470 C CA . THR A 1 194 ? 7.809 2.043 29.219 1 72.94 194 THR A CA 1
ATOM 1471 C C . THR A 1 194 ? 7.727 1.041 28.062 1 72.94 194 THR A C 1
ATOM 1473 O O . THR A 1 194 ? 7.469 -0.144 28.297 1 72.94 194 THR A O 1
ATOM 1476 N N . CYS A 1 195 ? 7.789 1.566 26.828 1 64.06 195 CYS A N 1
ATOM 1477 C CA . CYS A 1 195 ? 7.82 0.732 25.641 1 64.06 195 CYS A CA 1
ATOM 1478 C C . CYS A 1 195 ? 9.227 0.657 25.062 1 64.06 195 CYS A C 1
ATOM 1480 O O . CYS A 1 195 ? 9.891 1.683 24.891 1 64.06 195 CYS A O 1
ATOM 1482 N N . GLU A 1 196 ? 9.766 -0.553 25.016 1 63.09 196 GLU A N 1
ATOM 1483 C CA . GLU A 1 196 ? 11.07 -0.786 24.406 1 63.09 196 GLU A CA 1
ATOM 1484 C C . GLU A 1 196 ? 10.938 -1.396 23.016 1 63.09 196 GLU A C 1
ATOM 1486 O O . GLU A 1 196 ? 10.078 -2.244 22.781 1 63.09 196 GLU A O 1
ATOM 1491 N N . GLY A 1 197 ? 11.602 -0.639 22.094 1 56.06 197 GLY A N 1
ATOM 1492 C CA . GLY A 1 197 ? 11.578 -1.186 20.75 1 56.06 197 GLY A CA 1
ATOM 1493 C C . GLY A 1 197 ? 11.922 -2.662 20.703 1 56.06 197 GLY A C 1
ATOM 1494 O O . GLY A 1 197 ? 12.852 -3.115 21.375 1 56.06 197 GLY A O 1
ATOM 1495 N N . LEU A 1 198 ? 11.133 -3.332 20.188 1 46.84 198 LEU A N 1
ATOM 1496 C CA . LEU A 1 198 ? 11.391 -4.762 20.062 1 46.84 198 LEU A CA 1
ATOM 1497 C C . LEU A 1 198 ? 12.703 -5.016 19.344 1 46.84 198 LEU A C 1
ATOM 1499 O O . LEU A 1 198 ? 13.375 -6.016 19.594 1 46.84 198 LEU A O 1
ATOM 1503 N N . PHE A 1 199 ? 13.008 -4.066 18.562 1 42.69 199 PHE A N 1
ATOM 1504 C CA . PHE A 1 199 ? 14.312 -4.223 17.938 1 42.69 199 PHE A CA 1
ATOM 1505 C C . PHE A 1 199 ? 15.43 -4.012 18.953 1 42.69 199 PHE A C 1
ATOM 1507 O O . PHE A 1 199 ? 16.484 -4.629 18.859 1 42.69 199 PHE A O 1
ATOM 1514 N N . ILE A 1 200 ? 15.203 -3.195 19.844 1 39.34 200 ILE A N 1
ATOM 1515 C CA . ILE A 1 200 ? 16.25 -2.939 20.828 1 39.34 200 ILE A CA 1
ATOM 1516 C C . ILE A 1 200 ? 16.469 -4.184 21.672 1 39.34 200 ILE A C 1
ATOM 1518 O O . ILE A 1 200 ? 17.609 -4.527 22 1 39.34 200 ILE A O 1
ATOM 1522 N N . PHE A 1 201 ? 15.484 -4.734 21.938 1 39.88 201 PHE A N 1
ATOM 1523 C CA . PHE A 1 201 ? 15.68 -5.922 22.766 1 39.88 201 PHE A CA 1
ATOM 1524 C C . PHE A 1 201 ? 16.438 -6.996 22 1 39.88 201 PHE A C 1
ATOM 1526 O O . PHE A 1 201 ? 17.266 -7.699 22.562 1 39.88 201 PHE A O 1
ATOM 1533 N N . ARG A 1 202 ? 16.203 -7.07 20.812 1 39.09 202 ARG A N 1
ATOM 1534 C CA . ARG A 1 202 ? 16.938 -8.078 20.047 1 39.09 202 ARG A CA 1
ATOM 1535 C C . ARG A 1 202 ? 18.406 -7.676 19.891 1 39.09 202 ARG A C 1
ATOM 1537 O O . ARG A 1 202 ? 19.297 -8.523 19.969 1 39.09 202 ARG A O 1
ATOM 1544 N N . TYR A 1 203 ? 18.594 -6.395 19.797 1 37.16 203 TYR A N 1
ATOM 1545 C CA . TYR A 1 203 ? 19.984 -5.977 19.766 1 37.16 203 TYR A CA 1
ATOM 1546 C C . TYR A 1 203 ? 20.656 -6.25 21.094 1 37.16 203 TYR A C 1
ATOM 1548 O O . TYR A 1 203 ? 21.797 -6.746 21.141 1 37.16 203 TYR A O 1
ATOM 1556 N N . PHE A 1 204 ? 19.969 -6.113 22.016 1 43.09 204 PHE A N 1
ATOM 1557 C CA . PHE A 1 204 ? 20.578 -6.395 23.312 1 43.09 204 PHE A CA 1
ATOM 1558 C C . PHE A 1 204 ? 20.688 -7.895 23.547 1 43.09 204 PHE A C 1
ATOM 1560 O O . PHE A 1 204 ? 21.688 -8.375 24.078 1 43.09 204 PHE A O 1
ATOM 1567 N N . PHE A 1 205 ? 19.797 -8.555 22.984 1 43.53 205 PHE A N 1
ATOM 1568 C CA . PHE A 1 205 ? 19.891 -10.008 23.125 1 43.53 205 PHE A CA 1
ATOM 1569 C C . PHE A 1 205 ? 20.938 -10.586 22.188 1 43.53 205 PHE A C 1
ATOM 1571 O O . PHE A 1 205 ? 21.734 -11.445 22.594 1 43.53 205 PHE A O 1
ATOM 1578 N N . ASN A 1 206 ? 21.031 -10.109 21.047 1 42.41 206 ASN A N 1
ATOM 1579 C CA . ASN A 1 206 ? 22.109 -10.516 20.156 1 42.41 206 ASN A CA 1
ATOM 1580 C C . ASN A 1 206 ? 23.469 -10.039 20.672 1 42.41 206 ASN A C 1
ATOM 1582 O O . ASN A 1 206 ? 24.453 -10.789 20.625 1 42.41 206 ASN A O 1
ATOM 1586 N N . ILE A 1 207 ? 23.469 -8.898 21.125 1 43.78 207 ILE A N 1
ATOM 1587 C CA . ILE A 1 207 ? 24.688 -8.414 21.766 1 43.78 207 ILE A CA 1
ATOM 1588 C C . ILE A 1 207 ? 25 -9.266 23 1 43.78 207 ILE A C 1
ATOM 1590 O O . ILE A 1 207 ? 26.141 -9.664 23.219 1 43.78 207 ILE A O 1
ATOM 1594 N N . TYR A 1 208 ? 23.984 -9.602 23.656 1 44.44 208 TYR A N 1
ATOM 1595 C CA . TYR A 1 208 ? 24.141 -10.453 24.828 1 44.44 208 TYR A CA 1
ATOM 1596 C C . TYR A 1 208 ? 24.562 -11.859 24.438 1 44.44 208 TYR A C 1
ATOM 1598 O O . TYR A 1 208 ? 25.469 -12.438 25.031 1 44.44 208 TYR A O 1
ATOM 1606 N N . ILE A 1 209 ? 24.031 -12.328 23.422 1 47.38 209 ILE A N 1
ATOM 1607 C CA . ILE A 1 209 ? 24.438 -13.633 22.906 1 47.38 209 ILE A CA 1
ATOM 1608 C C . ILE A 1 209 ? 25.844 -13.547 22.328 1 47.38 209 ILE A C 1
ATOM 1610 O O . ILE A 1 209 ? 26.672 -14.438 22.531 1 47.38 209 ILE A O 1
ATOM 1614 N N . TYR A 1 210 ? 26.062 -12.516 21.641 1 48.38 210 TYR A N 1
ATOM 1615 C CA . TYR A 1 210 ? 27.391 -12.281 21.094 1 48.38 210 TYR A CA 1
ATOM 1616 C C . TYR A 1 210 ? 28.422 -12.141 22.203 1 48.38 210 TYR A C 1
ATOM 1618 O O . TYR A 1 210 ? 29.516 -12.711 22.125 1 48.38 210 TYR A O 1
ATOM 1626 N N . ILE A 1 211 ? 28.016 -11.492 23.156 1 48.25 211 ILE A N 1
ATOM 1627 C CA . ILE A 1 211 ? 28.875 -11.32 24.312 1 48.25 211 ILE A CA 1
ATOM 1628 C C . ILE A 1 211 ? 29.031 -12.656 25.031 1 48.25 211 ILE A C 1
ATOM 1630 O O . ILE A 1 211 ? 30.141 -13.031 25.438 1 48.25 211 ILE A O 1
ATOM 1634 N N . LEU A 1 212 ? 28.016 -13.336 25.078 1 50.34 212 LEU A N 1
ATOM 1635 C CA . LEU A 1 212 ? 28.078 -14.656 25.703 1 50.34 212 LEU A CA 1
ATOM 1636 C C . LEU A 1 212 ? 28.938 -15.602 24.875 1 50.34 212 LEU A C 1
ATOM 1638 O O . LEU A 1 212 ? 29.719 -16.375 25.422 1 50.34 212 LEU A O 1
ATOM 1642 N N . ASN A 1 213 ? 28.781 -15.414 23.641 1 52.5 213 ASN A N 1
ATOM 1643 C CA . ASN A 1 213 ? 29.594 -16.234 22.734 1 52.5 213 ASN A CA 1
ATOM 1644 C C . ASN A 1 213 ? 31.062 -15.805 22.766 1 52.5 213 ASN A C 1
ATOM 1646 O O . ASN A 1 213 ? 31.953 -16.641 22.656 1 52.5 213 ASN A O 1
ATOM 1650 N N . ILE A 1 214 ? 31.25 -14.57 22.875 1 51.28 214 ILE A N 1
ATOM 1651 C CA . ILE A 1 214 ? 32.594 -14.07 23.031 1 51.28 214 ILE A CA 1
ATOM 1652 C C . ILE A 1 214 ? 33.188 -14.547 24.359 1 51.28 214 ILE A C 1
ATOM 1654 O O . ILE A 1 214 ? 34.344 -14.961 24.422 1 51.28 214 ILE A O 1
ATOM 1658 N N . GLU A 1 215 ? 32.375 -14.484 25.312 1 51.66 215 GLU A N 1
ATOM 1659 C CA . GLU A 1 215 ? 32.844 -14.953 26.625 1 51.66 215 GLU A CA 1
ATOM 1660 C C . GLU A 1 215 ? 33.125 -16.453 26.609 1 51.66 215 GLU A C 1
ATOM 1662 O O . GLU A 1 215 ? 34.062 -16.922 27.25 1 51.66 215 GLU A O 1
ATOM 1667 N N . GLU A 1 216 ? 32.344 -17.125 25.844 1 51.59 216 GLU A N 1
ATOM 1668 C CA . GLU A 1 216 ? 32.594 -18.562 25.719 1 51.59 216 GLU A CA 1
ATOM 1669 C C . GLU A 1 216 ? 33.844 -18.859 24.922 1 51.59 216 GLU A C 1
ATOM 1671 O O . GLU A 1 216 ? 34.531 -19.859 25.172 1 51.59 216 GLU A O 1
ATOM 1676 N N . LYS A 1 217 ? 34.281 -18 24.109 1 51.59 217 LYS A N 1
ATOM 1677 C CA . LYS A 1 217 ? 35.5 -18.219 23.328 1 51.59 217 LYS A CA 1
ATOM 1678 C C . LYS A 1 217 ? 36.75 -17.906 24.141 1 51.59 217 LYS A C 1
ATOM 1680 O O . LYS A 1 217 ? 37.812 -18.469 23.891 1 51.59 217 LYS A O 1
ATOM 1685 N N . PHE A 1 218 ? 36.562 -17.062 25 1 48.19 218 PHE A N 1
ATOM 1686 C CA . PHE A 1 218 ? 37.719 -16.703 25.828 1 48.19 218 PHE A CA 1
ATOM 1687 C C . PHE A 1 218 ? 37.906 -17.703 26.969 1 48.19 218 PHE A C 1
ATOM 1689 O O . PHE A 1 218 ? 38.906 -17.656 27.688 1 48.19 218 PHE A O 1
ATOM 1696 N N . PHE A 1 219 ? 36.938 -18.5 27.047 1 48.84 219 PHE A N 1
ATOM 1697 C CA . PHE A 1 219 ? 37.125 -19.5 28.109 1 48.84 219 PHE A CA 1
ATOM 1698 C C . PHE A 1 219 ? 37.531 -20.844 27.516 1 48.84 219 PHE A C 1
ATOM 1700 O O . PHE A 1 219 ? 37.781 -21.797 28.25 1 48.84 219 PHE A O 1
ATOM 1707 N N . TYR A 1 220 ? 37.531 -20.984 26.156 1 37.19 220 TYR A N 1
ATOM 1708 C CA . TYR A 1 220 ? 38.25 -22.156 25.656 1 37.19 220 TYR A CA 1
ATOM 1709 C C . TYR A 1 220 ? 39.562 -21.75 25.047 1 37.19 220 TYR A C 1
ATOM 1711 O O . TYR A 1 220 ? 39.688 -20.703 24.406 1 37.19 220 TYR A O 1
ATOM 1719 N N . MET B 1 1 ? -47.594 71.438 27.672 1 36.19 1 MET B N 1
ATOM 1720 C CA . MET B 1 1 ? -46.75 70.25 28.047 1 36.19 1 MET B CA 1
ATOM 1721 C C . MET B 1 1 ? -46.469 69.375 26.828 1 36.19 1 MET B C 1
ATOM 1723 O O . MET B 1 1 ? -47.312 68.625 26.406 1 36.19 1 MET B O 1
ATOM 1727 N N . GLU B 1 2 ? -45.656 69.875 25.828 1 51.38 2 GLU B N 1
ATOM 1728 C CA . GLU B 1 2 ? -45.219 69.188 24.609 1 51.38 2 GLU B CA 1
ATOM 1729 C C . GLU B 1 2 ? -44.281 68.062 24.922 1 51.38 2 GLU B C 1
ATOM 1731 O O . GLU B 1 2 ? -43.219 68.25 25.547 1 51.38 2 GLU B O 1
ATOM 1736 N N . THR B 1 3 ? -44.844 66.812 25.109 1 56.06 3 THR B N 1
ATOM 1737 C CA . THR B 1 3 ? -44.125 65.562 25.328 1 56.06 3 THR B CA 1
ATOM 1738 C C . THR B 1 3 ? -43.219 65.25 24.141 1 56.06 3 THR B C 1
ATOM 1740 O O . THR B 1 3 ? -43.688 65.125 23 1 56.06 3 THR B O 1
ATOM 1743 N N . LYS B 1 4 ? -41.906 65.688 24.172 1 58.81 4 LYS B N 1
ATOM 1744 C CA . LYS B 1 4 ? -40.844 65.312 23.25 1 58.81 4 LYS B CA 1
ATOM 1745 C C . LYS B 1 4 ? -40.656 63.812 23.25 1 58.81 4 LYS B C 1
ATOM 1747 O O . LYS B 1 4 ? -40.344 63.219 24.297 1 58.81 4 LYS B O 1
ATOM 1752 N N . VAL B 1 5 ? -41.281 63.031 22.328 1 58.91 5 VAL B N 1
ATOM 1753 C CA . VAL B 1 5 ? -41.031 61.625 22.109 1 58.91 5 VAL B CA 1
ATOM 1754 C C . VAL B 1 5 ? -39.625 61.406 21.562 1 58.91 5 VAL B C 1
ATOM 1756 O O . VAL B 1 5 ? -39.281 61.969 20.516 1 58.91 5 VAL B O 1
ATOM 1759 N N . PHE B 1 6 ? -38.656 61.188 22.438 1 57.34 6 PHE B N 1
ATOM 1760 C CA . PHE B 1 6 ? -37.344 60.719 22.016 1 57.34 6 PHE B CA 1
ATOM 1761 C C . PHE B 1 6 ? -37.438 59.375 21.344 1 57.34 6 PHE B C 1
ATOM 1763 O O . PHE B 1 6 ? -37.875 58.406 21.938 1 57.34 6 PHE B O 1
ATOM 1770 N N . PHE B 1 7 ? -37.406 59.312 19.969 1 57.69 7 PHE B N 1
ATOM 1771 C CA . PHE B 1 7 ? -37.219 58.062 19.219 1 57.69 7 PHE B CA 1
ATOM 1772 C C . PHE B 1 7 ? -35.844 57.469 19.469 1 57.69 7 PHE B C 1
ATOM 1774 O O . PHE B 1 7 ? -34.844 58.094 19.156 1 57.69 7 PHE B O 1
ATOM 1781 N N . VAL B 1 8 ? -35.75 56.625 20.453 1 55.62 8 VAL B N 1
ATOM 1782 C CA . VAL B 1 8 ? -34.531 55.812 20.578 1 55.62 8 VAL B CA 1
ATOM 1783 C C . VAL B 1 8 ? -34.375 54.906 19.344 1 55.62 8 VAL B C 1
ATOM 1785 O O . VAL B 1 8 ? -35.219 54.062 19.078 1 55.62 8 VAL B O 1
ATOM 1788 N N . ALA B 1 9 ? -33.594 55.312 18.344 1 58.62 9 ALA B N 1
ATOM 1789 C CA . ALA B 1 9 ? -33.156 54.438 17.25 1 58.62 9 ALA B CA 1
ATOM 1790 C C . ALA B 1 9 ? -32.344 53.281 17.797 1 58.62 9 ALA B C 1
ATOM 1792 O O . ALA B 1 9 ? -31.234 53.438 18.297 1 58.62 9 ALA B O 1
ATOM 1793 N N . LEU B 1 10 ? -33 52.188 18.203 1 58.75 10 LEU B N 1
ATOM 1794 C CA . LEU B 1 10 ? -32.281 50.906 18.422 1 58.75 10 LEU B CA 1
ATOM 1795 C C . LEU B 1 10 ? -31.594 50.438 17.156 1 58.75 10 LEU B C 1
ATOM 1797 O O . LEU B 1 10 ? -32.25 50.031 16.203 1 58.75 10 LEU B O 1
ATOM 1801 N N . GLY B 1 11 ? -30.422 51 16.859 1 55.03 11 GLY B N 1
ATOM 1802 C CA . GLY B 1 11 ? -29.594 50.375 15.836 1 55.03 11 GLY B CA 1
ATOM 1803 C C . GLY B 1 11 ? -29.312 48.906 16.109 1 55.03 11 GLY B C 1
ATOM 1804 O O . GLY B 1 11 ? -28.703 48.562 17.125 1 55.03 11 GLY B O 1
ATOM 1805 N N . ALA B 1 12 ? -30.141 48 15.578 1 58.16 12 ALA B N 1
ATOM 1806 C CA . ALA B 1 12 ? -29.797 46.562 15.539 1 58.16 12 ALA B CA 1
ATOM 1807 C C . ALA B 1 12 ? -28.422 46.344 14.914 1 58.16 12 ALA B C 1
ATOM 1809 O O . ALA B 1 12 ? -28.234 46.562 13.711 1 58.16 12 ALA B O 1
ATOM 1810 N N . LEU B 1 13 ? -27.312 46.469 15.719 1 55.81 13 LEU B N 1
ATOM 1811 C CA . LEU B 1 13 ? -26.031 45.906 15.25 1 55.81 13 LEU B CA 1
ATOM 1812 C C . LEU B 1 13 ? -26.188 44.469 14.797 1 55.81 13 LEU B C 1
ATOM 1814 O O . LEU B 1 13 ? -26.406 43.562 15.609 1 55.81 13 LEU B O 1
ATOM 1818 N N . THR B 1 14 ? -26.609 44.281 13.602 1 58.31 14 THR B N 1
ATOM 1819 C CA . THR B 1 14 ? -26.469 42.969 13 1 58.31 14 THR B CA 1
ATOM 1820 C C . THR B 1 14 ? -25 42.5 13.039 1 58.31 14 THR B C 1
ATOM 1822 O O . THR B 1 14 ? -24.156 43.062 12.336 1 58.31 14 THR B O 1
ATOM 1825 N N . LEU B 1 15 ? -24.562 41.969 14.164 1 55.81 15 LEU B N 1
ATOM 1826 C CA . LEU B 1 15 ? -23.312 41.188 14.141 1 55.81 15 LEU B CA 1
ATOM 1827 C C . LEU B 1 15 ? -23.297 40.219 12.961 1 55.81 15 LEU B C 1
ATOM 1829 O O . LEU B 1 15 ? -24 39.219 12.961 1 55.81 15 LEU B O 1
ATOM 1833 N N . ALA B 1 16 ? -22.969 40.688 11.82 1 54.22 16 ALA B N 1
ATOM 1834 C CA . ALA B 1 16 ? -22.562 39.781 10.766 1 54.22 16 ALA B CA 1
ATOM 1835 C C . ALA B 1 16 ? -21.547 38.75 11.289 1 54.22 16 ALA B C 1
ATOM 1837 O O . ALA B 1 16 ? -20.375 39.125 11.516 1 54.22 16 ALA B O 1
ATOM 1838 N N . PHE B 1 17 ? -21.938 37.75 12.016 1 52.19 17 PHE B N 1
ATOM 1839 C CA . PHE B 1 17 ? -21.062 36.562 12.086 1 52.19 17 PHE B CA 1
ATOM 1840 C C . PHE B 1 17 ? -20.484 36.25 10.719 1 52.19 17 PHE B C 1
ATOM 1842 O O . PHE B 1 17 ? -21.203 35.75 9.844 1 52.19 17 PHE B O 1
ATOM 1849 N N . SER B 1 18 ? -19.516 36.938 10.258 1 48.06 18 SER B N 1
ATOM 1850 C CA . SER B 1 18 ? -18.734 36.344 9.188 1 48.06 18 SER B CA 1
ATOM 1851 C C . SER B 1 18 ? -18.562 34.844 9.414 1 48.06 18 SER B C 1
ATOM 1853 O O . SER B 1 18 ? -17.891 34.406 10.359 1 48.06 18 SER B O 1
ATOM 1855 N N . GLN B 1 19 ? -19.531 34.031 9.117 1 45.97 19 GLN B N 1
ATOM 1856 C CA . GLN B 1 19 ? -19.203 32.625 8.953 1 45.97 19 GLN B CA 1
ATOM 1857 C C . GLN B 1 19 ? -17.812 32.438 8.344 1 45.97 19 GLN B C 1
ATOM 1859 O O . GLN B 1 19 ? -17.609 32.688 7.156 1 45.97 19 GLN B O 1
ATOM 1864 N N . THR B 1 20 ? -16.75 32.75 8.961 1 47.78 20 THR B N 1
ATOM 1865 C CA . THR B 1 20 ? -15.461 32.25 8.5 1 47.78 20 THR B CA 1
ATOM 1866 C C . THR B 1 20 ? -15.609 30.906 7.809 1 47.78 20 THR B C 1
ATOM 1868 O O . THR B 1 20 ? -16.047 29.938 8.43 1 47.78 20 THR B O 1
ATOM 1871 N N . THR B 1 21 ? -16.031 30.859 6.648 1 49.56 21 THR B N 1
ATOM 1872 C CA . THR B 1 21 ? -15.984 29.641 5.855 1 49.56 21 THR B CA 1
ATOM 1873 C C . THR B 1 21 ? -14.852 28.734 6.324 1 49.56 21 THR B C 1
ATOM 1875 O O . THR B 1 21 ? -13.703 29.156 6.426 1 49.56 21 THR B O 1
ATOM 1878 N N . ARG B 1 22 ? -15.156 27.875 7.254 1 53.59 22 ARG B N 1
ATOM 1879 C CA . ARG B 1 22 ? -14.234 26.828 7.691 1 53.59 22 ARG B CA 1
ATOM 1880 C C . ARG B 1 22 ? -13.297 26.406 6.562 1 53.59 22 ARG B C 1
ATOM 1882 O O . ARG B 1 22 ? -13.742 26.156 5.441 1 53.59 22 ARG B O 1
ATOM 1889 N N . ALA B 1 23 ? -12.055 26.859 6.445 1 61.81 23 ALA B N 1
ATOM 1890 C CA . ALA B 1 23 ? -10.984 26.484 5.523 1 61.81 23 ALA B CA 1
ATOM 1891 C C . ALA B 1 23 ? -11.031 25 5.211 1 61.81 23 ALA B C 1
ATOM 1893 O O . ALA B 1 23 ? -11.219 24.172 6.109 1 61.81 23 ALA B O 1
ATOM 1894 N N . ASP B 1 24 ? -11.664 24.609 4.051 1 76.31 24 ASP B N 1
ATOM 1895 C CA . ASP B 1 24 ? -11.766 23.234 3.555 1 76.31 24 ASP B CA 1
ATOM 1896 C C . ASP B 1 24 ? -10.484 22.812 2.842 1 76.31 24 ASP B C 1
ATOM 1898 O O . ASP B 1 24 ? -10.047 23.469 1.895 1 76.31 24 ASP B O 1
ATOM 1902 N N . LEU B 1 25 ? -9.797 21.891 3.342 1 83.69 25 LEU B N 1
ATOM 1903 C CA . LEU B 1 25 ? -8.547 21.375 2.793 1 83.69 25 LEU B CA 1
ATOM 1904 C C . LEU B 1 25 ? -8.805 20.516 1.555 1 83.69 25 LEU B C 1
ATOM 1906 O O . LEU B 1 25 ? -7.91 20.328 0.731 1 83.69 25 LEU B O 1
ATOM 1910 N N . GLU B 1 26 ? -10.008 20.109 1.301 1 89.44 26 GLU B N 1
ATOM 1911 C CA . GLU B 1 26 ? -10.312 19.094 0.288 1 89.44 26 GLU B CA 1
ATOM 1912 C C . GLU B 1 26 ? -10.039 19.625 -1.117 1 89.44 26 GLU B C 1
ATOM 1914 O O . GLU B 1 26 ? -9.414 18.953 -1.932 1 89.44 26 GLU B O 1
ATOM 1919 N N . PRO B 1 27 ? -10.453 20.891 -1.346 1 88.94 27 PRO B N 1
ATOM 1920 C CA . PRO B 1 27 ? -10.156 21.375 -2.691 1 88.94 27 PRO B CA 1
ATOM 1921 C C . PRO B 1 27 ? -8.656 21.516 -2.953 1 88.94 27 PRO B C 1
ATOM 1923 O O . PRO B 1 27 ? -8.195 21.266 -4.066 1 88.94 27 PRO B O 1
ATOM 1926 N N . VAL B 1 28 ? -7.898 21.953 -1.984 1 88.38 28 VAL B N 1
ATOM 1927 C CA . VAL B 1 28 ? -6.453 22.094 -2.117 1 88.38 28 VAL B CA 1
ATOM 1928 C C . VAL B 1 28 ? -5.816 20.719 -2.35 1 88.38 28 VAL B C 1
ATOM 1930 O O . VAL B 1 28 ? -4.992 20.562 -3.254 1 88.38 28 VAL B O 1
ATOM 1933 N N . LEU B 1 29 ? -6.266 19.719 -1.556 1 92.81 29 LEU B N 1
ATOM 1934 C CA . LEU B 1 29 ? -5.742 18.359 -1.693 1 92.81 29 LEU B CA 1
ATOM 1935 C C . LEU B 1 29 ? -6.066 17.797 -3.07 1 92.81 29 LEU B C 1
ATOM 1937 O O . LEU B 1 29 ? -5.219 17.156 -3.697 1 92.81 29 LEU B O 1
ATOM 1941 N N . THR B 1 30 ? -7.246 18.047 -3.564 1 93.62 30 THR B N 1
ATOM 1942 C CA . THR B 1 30 ? -7.672 17.531 -4.859 1 93.62 30 THR B CA 1
ATOM 1943 C C . THR B 1 30 ? -6.816 18.109 -5.984 1 93.62 30 THR B C 1
ATOM 1945 O O . THR B 1 30 ? -6.328 17.375 -6.844 1 93.62 30 THR B O 1
ATOM 1948 N N . ARG B 1 31 ? -6.66 19.344 -5.914 1 91.44 31 ARG B N 1
ATOM 1949 C CA . ARG B 1 31 ? -5.891 20.016 -6.953 1 91.44 31 ARG B CA 1
ATOM 1950 C C . ARG B 1 31 ? -4.434 19.562 -6.941 1 91.44 31 ARG B C 1
ATOM 1952 O O . ARG B 1 31 ? -3.877 19.234 -7.988 1 91.44 31 ARG B O 1
ATOM 1959 N N . CYS B 1 32 ? -3.834 19.547 -5.812 1 92.31 32 CYS B N 1
ATOM 1960 C CA . CYS B 1 32 ? -2.424 19.203 -5.688 1 92.31 32 CYS B CA 1
ATOM 1961 C C . CYS B 1 32 ? -2.205 17.719 -6.008 1 92.31 32 CYS B C 1
ATOM 1963 O O . CYS B 1 32 ? -1.205 17.359 -6.629 1 92.31 32 CYS B O 1
ATOM 1965 N N . CYS B 1 33 ? -3.127 16.938 -5.555 1 94.81 33 CYS B N 1
ATOM 1966 C CA . CYS B 1 33 ? -3.045 15.508 -5.867 1 94.81 33 CYS B CA 1
ATOM 1967 C C . CYS B 1 33 ? -3.107 15.281 -7.375 1 94.81 33 CYS B C 1
ATOM 1969 O O . CYS B 1 33 ? -2.336 14.484 -7.918 1 94.81 33 CYS B O 1
ATOM 1971 N N . SER B 1 34 ? -3.979 15.961 -8.039 1 93.12 34 SER B N 1
ATOM 1972 C CA . SER B 1 34 ? -4.09 15.844 -9.492 1 93.12 34 SER B CA 1
ATOM 1973 C C . SER B 1 34 ? -2.783 16.234 -10.18 1 93.12 34 SER B C 1
ATOM 1975 O O . SER B 1 34 ? -2.344 15.57 -11.117 1 93.12 34 SER B O 1
ATOM 1977 N N . SER B 1 35 ? -2.234 17.266 -9.711 1 90.5 35 SER B N 1
ATOM 1978 C CA . SER B 1 35 ? -0.946 17.703 -10.242 1 90.5 35 SER B CA 1
ATOM 1979 C C . SER B 1 35 ? 0.117 16.625 -10.062 1 90.5 35 SER B C 1
ATOM 1981 O O . SER B 1 35 ? 0.945 16.406 -10.953 1 90.5 35 SER B O 1
ATOM 1983 N N . GLY B 1 36 ? 0.085 15.992 -8.914 1 92.56 36 GLY B N 1
ATOM 1984 C CA . GLY B 1 36 ? 1.012 14.898 -8.656 1 92.56 36 GLY B CA 1
ATOM 1985 C C . GLY B 1 36 ? 0.833 13.734 -9.617 1 92.56 36 GLY B C 1
ATOM 1986 O O . GLY B 1 36 ? 1.813 13.148 -10.078 1 92.56 36 GLY B O 1
ATOM 1987 N N . GLU B 1 37 ? -0.349 13.422 -9.867 1 91.5 37 GLU B N 1
ATOM 1988 C CA . GLU B 1 37 ? -0.648 12.328 -10.789 1 91.5 37 GLU B CA 1
ATOM 1989 C C . GLU B 1 37 ? -0.139 12.633 -12.195 1 91.5 37 GLU B C 1
ATOM 1991 O O . GLU B 1 37 ? 0.441 11.773 -12.852 1 91.5 37 GLU B O 1
ATOM 1996 N N . VAL B 1 38 ? -0.396 13.852 -12.625 1 87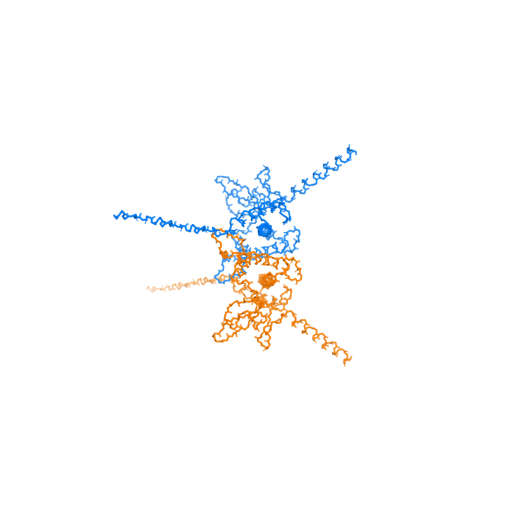.62 38 VAL B N 1
ATOM 1997 C CA . VAL B 1 38 ? 0.053 14.266 -13.945 1 87.62 38 VAL B CA 1
ATOM 1998 C C . VAL B 1 38 ? 1.579 14.242 -14.008 1 87.62 38 VAL B C 1
ATOM 2000 O O . VAL B 1 38 ? 2.16 13.75 -14.984 1 87.62 38 VAL B O 1
ATOM 2003 N N . TRP B 1 39 ? 2.203 14.719 -13.031 1 86.75 39 TRP B N 1
ATOM 2004 C CA . TRP B 1 39 ? 3.66 14.742 -12.969 1 86.75 39 TRP B CA 1
ATOM 2005 C C . TRP B 1 39 ? 4.23 13.328 -13.086 1 86.75 39 TRP B C 1
ATOM 2007 O O . TRP B 1 39 ? 5.199 13.102 -13.812 1 86.75 39 TRP B O 1
ATOM 2017 N N . ALA B 1 40 ? 3.602 12.438 -12.344 1 86.19 40 ALA B N 1
ATOM 2018 C CA . ALA B 1 40 ? 4.07 11.055 -12.281 1 86.19 40 ALA B CA 1
ATOM 2019 C C . ALA B 1 40 ? 4.062 10.414 -13.664 1 86.19 40 ALA B C 1
ATOM 2021 O O . ALA B 1 40 ? 4.875 9.523 -13.945 1 86.19 40 ALA B O 1
ATOM 2022 N N . ARG B 1 41 ? 3.189 10.805 -14.469 1 80.56 41 ARG B N 1
ATOM 2023 C CA . ARG B 1 41 ? 3.037 10.203 -15.789 1 80.56 41 ARG B CA 1
ATOM 2024 C C . ARG B 1 41 ? 4.156 10.648 -16.719 1 80.56 41 ARG B C 1
ATOM 2026 O O . ARG B 1 41 ? 4.465 9.953 -17.703 1 80.56 41 ARG B O 1
ATOM 2033 N N . ASN B 1 42 ? 4.777 11.766 -16.297 1 77.06 42 ASN B N 1
ATOM 2034 C CA . ASN B 1 42 ? 5.758 12.336 -17.219 1 77.06 42 ASN B CA 1
ATOM 2035 C C . ASN B 1 42 ? 7.164 12.312 -16.625 1 77.06 42 ASN B C 1
ATOM 2037 O O . ASN B 1 42 ? 8.133 12.664 -17.297 1 77.06 42 ASN B O 1
ATOM 2041 N N . HIS B 1 43 ? 7.27 11.906 -15.367 1 79.69 43 HIS B N 1
ATOM 2042 C CA . HIS B 1 43 ? 8.555 11.938 -14.68 1 79.69 43 HIS B CA 1
ATOM 2043 C C . HIS B 1 43 ? 8.75 10.688 -13.828 1 79.69 43 HIS B C 1
ATOM 2045 O O . HIS B 1 43 ? 7.781 10.094 -13.352 1 79.69 43 HIS B O 1
ATOM 2051 N N . THR B 1 44 ? 9.977 10.375 -13.57 1 79.12 44 THR B N 1
ATOM 2052 C CA . THR B 1 44 ? 10.289 9.188 -12.781 1 79.12 44 THR B CA 1
ATOM 2053 C C . THR B 1 44 ? 10.484 9.555 -11.312 1 79.12 44 THR B C 1
ATOM 2055 O O . THR B 1 44 ? 10.547 8.672 -10.453 1 79.12 44 THR B O 1
ATOM 2058 N N . THR B 1 45 ? 10.555 10.82 -11.133 1 82 45 THR B N 1
ATOM 2059 C CA . THR B 1 45 ? 10.719 11.281 -9.758 1 82 45 THR B CA 1
ATOM 2060 C C . THR B 1 45 ? 9.547 12.156 -9.328 1 82 45 THR B C 1
ATOM 2062 O O . THR B 1 45 ? 8.805 12.672 -10.18 1 82 45 THR B O 1
ATOM 2065 N N . CYS B 1 46 ? 9.289 12.18 -8.039 1 87.69 46 CYS B N 1
ATOM 2066 C CA . CYS B 1 46 ? 8.18 12.961 -7.508 1 87.69 46 CYS B CA 1
ATOM 2067 C C . CYS B 1 46 ? 8.68 14.266 -6.895 1 87.69 46 CYS B C 1
ATOM 2069 O O . CYS B 1 46 ? 8.438 14.531 -5.715 1 87.69 46 CYS B O 1
ATOM 2071 N N . THR B 1 47 ? 9.375 15.086 -7.582 1 77.38 47 THR B N 1
ATOM 2072 C CA . THR B 1 47 ? 9.859 16.391 -7.125 1 77.38 47 THR B CA 1
ATOM 2073 C C . THR B 1 47 ? 8.82 17.469 -7.383 1 77.38 47 THR B C 1
ATOM 2075 O O . THR B 1 47 ? 8.82 18.516 -6.715 1 77.38 47 THR B O 1
ATOM 2078 N N . GLY B 1 48 ? 7.793 17.188 -8.117 1 71.25 48 GLY B N 1
ATOM 2079 C CA . GLY B 1 48 ? 6.68 18.078 -8.398 1 71.25 48 GLY B CA 1
ATOM 2080 C C . GLY B 1 48 ? 7.078 19.281 -9.234 1 71.25 48 GLY B C 1
ATOM 2081 O O . GLY B 1 48 ? 8.266 19.547 -9.422 1 71.25 48 GLY B O 1
ATOM 2082 N N . PRO B 1 49 ? 5.926 19.859 -9.797 1 69.38 49 PRO B N 1
ATOM 2083 C CA . PRO B 1 49 ? 6.219 21.125 -10.469 1 69.38 49 PRO B CA 1
ATOM 2084 C C . PRO B 1 49 ? 6.52 22.266 -9.492 1 69.38 49 PRO B C 1
ATOM 2086 O O . PRO B 1 49 ? 6.113 22.203 -8.336 1 69.38 49 PRO B O 1
ATOM 2089 N N . GLY B 1 50 ? 7.457 23.078 -9.695 1 62.16 50 GLY B N 1
ATOM 2090 C CA . GLY B 1 50 ? 7.801 24.234 -8.875 1 62.16 50 GLY B CA 1
ATOM 2091 C C . GLY B 1 50 ? 6.613 25.125 -8.578 1 62.16 50 GLY B C 1
ATOM 2092 O O . GLY B 1 50 ? 6.773 26.203 -7.988 1 62.16 50 GLY B O 1
ATOM 2093 N N . GLU B 1 51 ? 5.352 24.703 -8.828 1 62.03 51 GLU B N 1
ATOM 2094 C CA . GLU B 1 51 ? 4.219 25.625 -8.797 1 62.03 51 GLU B CA 1
ATOM 2095 C C . GLU B 1 51 ? 3.688 25.781 -7.371 1 62.03 51 GLU B C 1
ATOM 2097 O O . GLU B 1 51 ? 2.883 26.672 -7.102 1 62.03 51 GLU B O 1
ATOM 2102 N N . ALA B 1 52 ? 4.086 24.984 -6.457 1 64.56 52 ALA B N 1
ATOM 2103 C CA . ALA B 1 52 ? 3.592 25.125 -5.094 1 64.56 52 ALA B CA 1
ATOM 2104 C C . ALA B 1 52 ? 3.889 26.516 -4.547 1 64.56 52 ALA B C 1
ATOM 2106 O O . ALA B 1 52 ? 3.234 26.969 -3.607 1 64.56 52 ALA B O 1
ATOM 2107 N N . ALA B 1 53 ? 4.664 27.203 -5.246 1 60.28 53 ALA B N 1
ATOM 2108 C CA . ALA B 1 53 ? 5.062 28.547 -4.793 1 60.28 53 ALA B CA 1
ATOM 2109 C C . ALA B 1 53 ? 3.906 29.531 -4.91 1 60.28 53 ALA B C 1
ATOM 2111 O O . ALA B 1 53 ? 3.867 30.531 -4.203 1 60.28 53 ALA B O 1
ATOM 2112 N N . LYS B 1 54 ? 2.891 29.219 -5.672 1 72.06 54 LYS B N 1
ATOM 2113 C CA . LYS B 1 54 ? 1.796 30.156 -5.879 1 72.06 54 LYS B CA 1
ATOM 2114 C C . LYS B 1 54 ? 0.716 29.984 -4.816 1 72.06 54 LYS B C 1
ATOM 2116 O O . LYS B 1 54 ? -0.217 30.797 -4.738 1 72.06 54 LYS B O 1
ATOM 2121 N N . LEU B 1 55 ? 0.878 29.125 -3.955 1 75.69 55 LEU B N 1
ATOM 2122 C CA . LEU B 1 55 ? -0.11 28.844 -2.918 1 75.69 55 LEU B CA 1
ATOM 2123 C C . LEU B 1 55 ? 0.204 29.641 -1.649 1 75.69 55 LEU B C 1
ATOM 2125 O O . LEU B 1 55 ? 1.362 29.969 -1.393 1 75.69 55 LEU B O 1
ATOM 2129 N N . PRO B 1 56 ? -0.969 29.969 -1.007 1 74 56 PRO B N 1
ATOM 2130 C CA . PRO B 1 56 ? -0.699 30.562 0.308 1 74 56 PRO B CA 1
ATOM 2131 C C . PRO B 1 56 ? 0.296 29.734 1.126 1 74 56 PRO B C 1
ATOM 2133 O O . PRO B 1 56 ? 0.285 28.5 1.062 1 74 56 PRO B O 1
ATOM 2136 N N . PRO B 1 57 ? 1.224 30.469 1.805 1 68.06 57 PRO B N 1
ATOM 2137 C CA . PRO B 1 57 ? 2.293 29.781 2.541 1 68.06 57 PRO B CA 1
ATOM 2138 C C . PRO B 1 57 ? 1.772 28.672 3.445 1 68.06 57 PRO B C 1
ATOM 2140 O O . PRO B 1 57 ? 2.414 27.625 3.572 1 68.06 57 PRO B O 1
ATOM 2143 N N . GLN B 1 58 ? 0.55 28.891 4.031 1 69 58 GLN B N 1
ATOM 2144 C CA . GLN B 1 58 ? 0.033 27.906 4.977 1 69 58 GLN B CA 1
ATOM 2145 C C . GLN B 1 58 ? -0.361 26.625 4.266 1 69 58 GLN B C 1
ATOM 2147 O O . GLN B 1 58 ? -0.392 25.547 4.879 1 69 58 GLN B O 1
ATOM 2152 N N . ASP B 1 59 ? -0.604 26.766 2.922 1 78.31 59 ASP B N 1
ATOM 2153 C CA . ASP B 1 59 ? -1.083 25.609 2.166 1 78.31 59 ASP B CA 1
ATOM 2154 C C . ASP B 1 59 ? 0.049 24.969 1.367 1 78.31 59 ASP B C 1
ATOM 2156 O O . ASP B 1 59 ? -0.093 23.844 0.869 1 78.31 59 ASP B O 1
ATOM 2160 N N . ARG B 1 60 ? 1.185 25.625 1.36 1 80.44 60 ARG B N 1
ATOM 2161 C CA . ARG B 1 60 ? 2.254 25.172 0.474 1 80.44 60 ARG B CA 1
ATOM 2162 C C . ARG B 1 60 ? 2.754 23.797 0.873 1 80.44 60 ARG B C 1
ATOM 2164 O O . ARG B 1 60 ? 2.848 22.891 0.033 1 80.44 60 ARG B O 1
ATOM 2171 N N . LEU B 1 61 ? 2.996 23.609 2.137 1 81.75 61 LEU B N 1
ATOM 2172 C CA . LEU B 1 61 ? 3.512 22.312 2.596 1 81.75 61 LEU B CA 1
ATOM 2173 C C . LEU B 1 61 ? 2.473 21.219 2.414 1 81.75 61 LEU B C 1
ATOM 2175 O O . LEU B 1 61 ? 2.805 20.109 1.994 1 81.75 61 LEU B O 1
ATOM 2179 N N . THR B 1 62 ? 1.254 21.547 2.67 1 86.25 62 THR B N 1
ATOM 2180 C CA . THR B 1 62 ? 0.147 20.625 2.498 1 86.25 62 THR B CA 1
ATOM 2181 C C . THR B 1 62 ? 0.02 20.188 1.036 1 86.25 62 THR B C 1
ATOM 2183 O O . THR B 1 62 ? -0.124 19 0.739 1 86.25 62 THR B O 1
ATOM 2186 N N . CYS B 1 63 ? 0.128 21.125 0.215 1 88.88 63 CYS B N 1
ATOM 2187 C CA . CYS B 1 63 ? -0.001 20.859 -1.211 1 88.88 63 CYS B CA 1
ATOM 2188 C C . CYS B 1 63 ? 1.176 20.031 -1.713 1 88.88 63 CYS B C 1
ATOM 2190 O O . CYS B 1 63 ? 0.989 19.062 -2.459 1 88.88 63 CYS B O 1
ATOM 2192 N N . LEU B 1 64 ? 2.361 20.391 -1.307 1 89.19 64 LEU B N 1
ATOM 2193 C CA . LEU B 1 64 ? 3.545 19.656 -1.737 1 89.19 64 LEU B CA 1
ATOM 2194 C C . LEU B 1 64 ? 3.484 18.203 -1.269 1 89.19 64 LEU B C 1
ATOM 2196 O O . LEU B 1 64 ? 3.822 17.297 -2.023 1 89.19 64 LEU B O 1
ATOM 2200 N N . THR B 1 65 ? 2.994 17.984 -0.103 1 91.81 65 THR B N 1
ATOM 2201 C CA . THR B 1 65 ? 2.885 16.641 0.442 1 91.81 65 THR B CA 1
ATOM 2202 C C . THR B 1 65 ? 1.829 15.844 -0.312 1 91.81 65 THR B C 1
ATOM 2204 O O . THR B 1 65 ? 2.057 14.68 -0.664 1 91.81 65 THR B O 1
ATOM 2207 N N . ALA B 1 66 ? 0.723 16.453 -0.598 1 93.69 66 ALA B N 1
ATOM 2208 C CA . ALA B 1 66 ? -0.331 15.789 -1.359 1 93.69 66 ALA B CA 1
ATOM 2209 C C . ALA B 1 66 ? 0.147 15.438 -2.766 1 93.69 66 ALA B C 1
ATOM 2211 O O . ALA B 1 66 ? -0.123 14.344 -3.262 1 93.69 66 ALA B O 1
ATOM 2212 N N . LEU B 1 67 ? 0.83 16.422 -3.348 1 92.56 67 LEU B N 1
ATOM 2213 C CA . LEU B 1 67 ? 1.394 16.188 -4.672 1 92.56 67 LEU B CA 1
ATOM 2214 C C . LEU B 1 67 ? 2.348 14.992 -4.656 1 92.56 67 LEU B C 1
ATOM 2216 O O . LEU B 1 67 ? 2.275 14.125 -5.527 1 92.56 67 LEU B O 1
ATOM 2220 N N . TYR B 1 68 ? 3.193 14.914 -3.703 1 93.31 68 TYR B N 1
ATOM 2221 C CA . TYR B 1 68 ? 4.156 13.828 -3.578 1 93.31 68 TYR B CA 1
ATOM 2222 C C . TYR B 1 68 ? 3.447 12.492 -3.398 1 93.31 68 TYR B C 1
ATOM 2224 O O . TYR B 1 68 ? 3.775 11.516 -4.074 1 93.31 68 TYR B O 1
ATOM 2232 N N . ILE B 1 69 ? 2.471 12.43 -2.51 1 95.94 69 ILE B N 1
ATOM 2233 C CA . ILE B 1 69 ? 1.739 11.203 -2.209 1 95.94 69 ILE B CA 1
ATOM 2234 C C . ILE B 1 69 ? 1.083 10.664 -3.48 1 95.94 69 ILE B C 1
ATOM 2236 O O . ILE B 1 69 ? 1.22 9.484 -3.807 1 95.94 69 ILE B O 1
ATOM 2240 N N . CYS B 1 70 ? 0.456 11.531 -4.16 1 95.62 70 CYS B N 1
ATOM 2241 C CA . CYS B 1 70 ? -0.298 11.086 -5.324 1 95.62 70 CYS B CA 1
ATOM 2242 C C . CYS B 1 70 ? 0.636 10.742 -6.48 1 95.62 70 CYS B C 1
ATOM 2244 O O . CYS B 1 70 ? 0.322 9.875 -7.301 1 95.62 70 CYS B O 1
ATOM 2246 N N . CYS B 1 71 ? 1.767 11.406 -6.535 1 91.69 71 CYS B N 1
ATOM 2247 C CA . CYS B 1 71 ? 2.803 11.031 -7.492 1 91.69 71 CYS B CA 1
ATOM 2248 C C . CYS B 1 71 ? 3.316 9.617 -7.215 1 91.69 71 CYS B C 1
ATOM 2250 O O . CYS B 1 71 ? 3.352 8.781 -8.117 1 91.69 71 CYS B O 1
ATOM 2252 N N . VAL B 1 72 ? 3.648 9.344 -6.023 1 93.75 72 VAL B N 1
ATOM 2253 C CA . VAL B 1 72 ? 4.16 8.039 -5.613 1 93.75 72 VAL B CA 1
ATOM 2254 C C . VAL B 1 72 ? 3.098 6.969 -5.863 1 93.75 72 VAL B C 1
ATOM 2256 O O . VAL B 1 72 ? 3.406 5.887 -6.367 1 93.75 72 VAL B O 1
ATOM 2259 N N . ARG B 1 73 ? 1.9 7.234 -5.488 1 94.88 73 ARG B N 1
ATOM 2260 C CA . ARG B 1 73 ? 0.794 6.305 -5.699 1 94.88 73 ARG B CA 1
ATOM 2261 C C . ARG B 1 73 ? 0.67 5.922 -7.168 1 94.88 73 ARG B C 1
ATOM 2263 O O . ARG B 1 73 ? 0.508 4.746 -7.5 1 94.88 73 ARG B O 1
ATOM 2270 N N . THR B 1 74 ? 0.731 6.949 -7.973 1 90.12 74 THR B N 1
ATOM 2271 C CA . THR B 1 74 ? 0.617 6.703 -9.406 1 90.12 74 THR B CA 1
ATOM 2272 C C . THR B 1 74 ? 1.768 5.828 -9.898 1 90.12 74 THR B C 1
ATOM 2274 O O . THR B 1 74 ? 1.554 4.887 -10.664 1 90.12 74 THR B O 1
ATOM 2277 N N . HIS B 1 75 ? 2.928 6.109 -9.461 1 90.31 75 HIS B N 1
ATOM 2278 C CA . HIS B 1 75 ? 4.066 5.273 -9.812 1 90.31 75 HIS B CA 1
ATOM 2279 C C . HIS B 1 75 ? 3.852 3.83 -9.367 1 90.31 75 HIS B C 1
ATOM 2281 O O . HIS B 1 75 ? 4.098 2.896 -10.133 1 90.31 75 HIS B O 1
ATOM 2287 N N . ARG B 1 76 ? 3.369 3.639 -8.211 1 92.81 76 ARG B N 1
ATOM 2288 C CA . ARG B 1 76 ? 3.188 2.297 -7.668 1 92.81 76 ARG B CA 1
ATOM 2289 C C . ARG B 1 76 ? 2.094 1.545 -8.414 1 92.81 76 ARG B C 1
ATOM 2291 O O . ARG B 1 76 ? 2.164 0.324 -8.57 1 92.81 76 ARG B O 1
ATOM 2298 N N . GLN B 1 77 ? 1.143 2.328 -8.891 1 91.44 77 GLN B N 1
ATOM 2299 C CA . GLN B 1 77 ? 0.127 1.703 -9.727 1 91.44 77 GLN B CA 1
ATOM 2300 C C . GLN B 1 77 ? 0.741 1.148 -11.016 1 91.44 77 GLN B C 1
ATOM 2302 O O . GLN B 1 77 ? 0.428 0.029 -11.422 1 91.44 77 GLN B O 1
ATOM 2307 N N . ILE B 1 78 ? 1.605 1.871 -11.57 1 85.88 78 ILE B N 1
ATOM 2308 C CA . ILE B 1 78 ? 2.291 1.456 -12.789 1 85.88 78 ILE B CA 1
ATOM 2309 C C . ILE B 1 78 ? 3.186 0.253 -12.492 1 85.88 78 ILE B C 1
ATOM 2311 O O . ILE B 1 78 ? 3.162 -0.739 -13.227 1 85.88 78 ILE B O 1
ATOM 2315 N N . TYR B 1 79 ? 3.879 0.346 -11.438 1 89.56 79 TYR B N 1
ATOM 2316 C CA . TYR B 1 79 ? 4.777 -0.74 -11.07 1 89.56 79 TYR B CA 1
ATOM 2317 C C . TYR B 1 79 ? 4 -2.016 -10.773 1 89.56 79 TYR B C 1
ATOM 2319 O O . TYR B 1 79 ? 4.461 -3.117 -11.078 1 89.56 79 TYR B O 1
ATOM 2327 N N . CYS B 1 80 ? 2.893 -1.854 -10.141 1 92.81 80 CYS B N 1
ATOM 2328 C CA . CYS B 1 80 ? 2.043 -3.004 -9.852 1 92.81 80 CYS B CA 1
ATOM 2329 C C . CYS B 1 80 ? 1.578 -3.674 -11.141 1 92.81 80 CYS B C 1
ATOM 2331 O O . CYS B 1 80 ? 1.605 -4.902 -11.25 1 92.81 80 CYS B O 1
ATOM 2333 N N . GLU B 1 81 ? 1.226 -2.877 -12.078 1 88.94 81 GLU B N 1
ATOM 2334 C CA . GLU B 1 81 ? 0.814 -3.422 -13.367 1 88.94 81 GLU B CA 1
ATOM 2335 C C . GLU B 1 81 ? 1.959 -4.176 -14.039 1 88.94 81 GLU B C 1
ATOM 2337 O O . GLU B 1 81 ? 1.754 -5.254 -14.602 1 88.94 81 GLU B O 1
ATOM 2342 N N . ASN B 1 82 ? 3.066 -3.631 -13.953 1 84.88 82 ASN B N 1
ATOM 2343 C CA . ASN B 1 82 ? 4.242 -4.305 -14.492 1 84.88 82 ASN B CA 1
ATOM 2344 C C . ASN B 1 82 ? 4.496 -5.637 -13.797 1 84.88 82 ASN B C 1
ATOM 2346 O O . ASN B 1 82 ? 4.859 -6.621 -14.44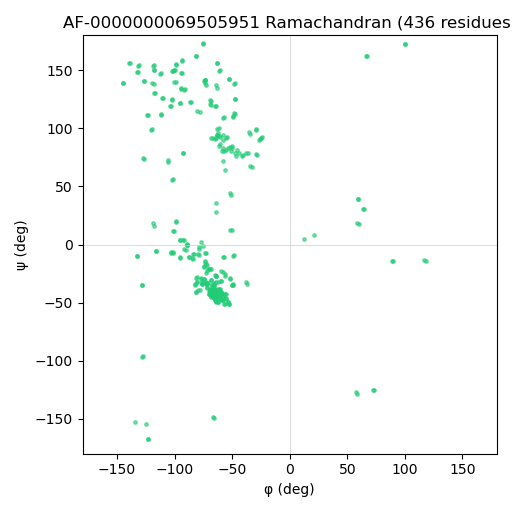5 1 84.88 82 ASN B O 1
ATOM 2350 N N . GLY B 1 83 ? 4.285 -5.613 -12.523 1 91.56 83 GLY B N 1
ATOM 2351 C CA . GLY B 1 83 ? 4.438 -6.852 -11.773 1 91.56 83 GLY B CA 1
ATOM 2352 C C . GLY B 1 83 ? 3.453 -7.926 -12.188 1 91.56 83 GLY B C 1
ATOM 2353 O O . GLY B 1 83 ? 3.83 -9.086 -12.352 1 91.56 83 GLY B O 1
ATOM 2354 N N . LYS B 1 84 ? 2.26 -7.547 -12.367 1 92.31 84 LYS B N 1
ATOM 2355 C CA . LYS B 1 84 ? 1.251 -8.5 -12.82 1 92.31 84 LYS B CA 1
ATOM 2356 C C . LYS B 1 84 ? 1.616 -9.07 -14.188 1 92.31 84 LYS B C 1
ATOM 2358 O O . LYS B 1 84 ? 1.493 -10.273 -14.414 1 92.31 84 LYS B O 1
ATOM 2363 N N . ASN B 1 85 ? 2.086 -8.219 -14.984 1 86.81 85 ASN B N 1
ATOM 2364 C CA . ASN B 1 85 ? 2.471 -8.656 -16.328 1 86.81 85 ASN B CA 1
ATOM 2365 C C . ASN B 1 85 ? 3.652 -9.625 -16.281 1 86.81 85 ASN B C 1
ATOM 2367 O O . ASN B 1 85 ? 3.709 -10.578 -17.047 1 86.81 85 ASN B O 1
ATOM 2371 N N . ALA B 1 86 ? 4.531 -9.297 -15.477 1 85.62 86 ALA B N 1
ATOM 2372 C CA . ALA B 1 86 ? 5.664 -10.203 -15.312 1 85.62 86 ALA B CA 1
ATOM 2373 C C . ALA B 1 86 ? 5.203 -11.594 -14.883 1 85.62 86 ALA B C 1
ATOM 2375 O O . ALA B 1 86 ? 5.676 -12.602 -15.406 1 85.62 86 ALA B O 1
ATOM 2376 N N . ALA B 1 87 ? 4.305 -11.648 -13.992 1 90.44 87 ALA B N 1
ATOM 2377 C CA . ALA B 1 87 ? 3.754 -12.93 -13.547 1 90.44 87 ALA B CA 1
ATOM 2378 C C . ALA B 1 87 ? 3.061 -13.656 -14.695 1 90.44 87 ALA B C 1
ATOM 2380 O O . ALA B 1 87 ? 3.262 -14.859 -14.891 1 90.44 87 ALA B O 1
ATOM 2381 N N . ARG B 1 88 ? 2.322 -12.945 -15.445 1 86.88 88 ARG B N 1
ATOM 2382 C CA . ARG B 1 88 ? 1.573 -13.531 -16.547 1 86.88 88 ARG B CA 1
ATOM 2383 C C . ARG B 1 88 ? 2.514 -14.094 -17.609 1 86.88 88 ARG B C 1
ATOM 2385 O O . ARG B 1 88 ? 2.158 -15.023 -18.328 1 86.88 88 ARG B O 1
ATOM 2392 N N . THR B 1 89 ? 3.65 -13.539 -17.656 1 77.94 89 THR B N 1
ATOM 2393 C CA . THR B 1 89 ? 4.617 -13.984 -18.656 1 77.94 89 THR B CA 1
ATOM 2394 C C . THR B 1 89 ? 5.652 -14.914 -18.016 1 77.94 89 THR B C 1
ATOM 2396 O O . THR B 1 89 ? 6.715 -15.148 -18.594 1 77.94 89 THR B O 1
ATOM 2399 N N . ARG B 1 90 ? 5.375 -15.328 -16.828 1 78.44 90 ARG B N 1
ATOM 2400 C CA . ARG B 1 90 ? 6.137 -16.328 -16.109 1 78.44 90 ARG B CA 1
ATOM 2401 C C . ARG B 1 90 ? 7.555 -15.852 -15.828 1 78.44 90 ARG B C 1
ATOM 2403 O O . ARG B 1 90 ? 8.5 -16.641 -15.859 1 78.44 90 ARG B O 1
ATOM 2410 N N . LYS B 1 91 ? 7.652 -14.586 -15.688 1 78.38 91 LYS B N 1
ATOM 2411 C CA . LYS B 1 91 ? 8.93 -14.039 -15.25 1 78.38 91 LYS B CA 1
ATOM 2412 C C . LYS B 1 91 ? 9.086 -14.133 -13.734 1 78.38 91 LYS B C 1
ATOM 2414 O O . LYS B 1 91 ? 8.094 -14.297 -13.016 1 78.38 91 LYS B O 1
ATOM 2419 N N . GLN B 1 92 ? 10.328 -14.008 -13.32 1 79.69 92 GLN B N 1
ATOM 2420 C CA . GLN B 1 92 ? 10.602 -14.094 -11.891 1 79.69 92 GLN B CA 1
ATOM 2421 C C . GLN B 1 92 ? 10.133 -12.836 -11.164 1 79.69 92 GLN B C 1
ATOM 2423 O O . GLN B 1 92 ? 10.297 -11.727 -11.672 1 79.69 92 GLN B O 1
ATOM 2428 N N . CYS B 1 93 ? 9.57 -13.031 -9.93 1 89.19 93 CYS B N 1
ATOM 2429 C CA . CYS B 1 93 ? 9.102 -11.945 -9.086 1 89.19 93 CYS B CA 1
ATOM 2430 C C . CYS B 1 93 ? 10.195 -11.492 -8.125 1 89.19 93 CYS B C 1
ATOM 2432 O O . CYS B 1 93 ? 10.211 -11.906 -6.965 1 89.19 93 CYS B O 1
ATOM 2434 N N . VAL B 1 94 ? 11.141 -10.672 -8.703 1 84.88 94 VAL B N 1
ATOM 2435 C CA . VAL B 1 94 ? 12.25 -10.18 -7.887 1 84.88 94 VAL B CA 1
ATOM 2436 C C . VAL B 1 94 ? 12.203 -8.656 -7.816 1 84.88 94 VAL B C 1
ATOM 2438 O O . VAL B 1 94 ? 11.617 -8.008 -8.68 1 84.88 94 VAL B O 1
ATOM 2441 N N . ILE B 1 95 ? 12.719 -8.219 -6.656 1 82.62 95 ILE B N 1
ATOM 2442 C CA . ILE B 1 95 ? 12.781 -6.77 -6.5 1 82.62 95 ILE B CA 1
ATOM 2443 C C . ILE B 1 95 ? 13.742 -6.184 -7.527 1 82.62 95 ILE B C 1
ATOM 2445 O O . ILE B 1 95 ? 14.914 -6.574 -7.59 1 82.62 95 ILE B O 1
ATOM 2449 N N . GLN B 1 96 ? 13.172 -5.359 -8.328 1 69.75 96 GLN B N 1
ATOM 2450 C CA . GLN B 1 96 ? 13.945 -4.613 -9.312 1 69.75 96 GLN B CA 1
ATOM 2451 C C . GLN B 1 96 ? 13.812 -3.107 -9.094 1 69.75 96 GLN B C 1
ATOM 2453 O O . GLN B 1 96 ? 12.812 -2.504 -9.492 1 69.75 96 GLN B O 1
ATOM 2458 N N . PRO B 1 97 ? 14.828 -2.52 -8.438 1 68.12 97 PRO B N 1
ATOM 2459 C CA . PRO B 1 97 ? 14.711 -1.107 -8.07 1 68.12 97 PRO B CA 1
ATOM 2460 C C . PRO B 1 97 ? 14.297 -0.223 -9.242 1 68.12 97 PRO B C 1
ATOM 2462 O O . PRO B 1 97 ? 13.523 0.717 -9.07 1 68.12 97 PRO B O 1
ATOM 2465 N N . ASP B 1 98 ? 14.789 -0.609 -10.406 1 63.09 98 ASP B N 1
ATOM 2466 C CA . ASP B 1 98 ? 14.516 0.226 -11.57 1 63.09 98 ASP B CA 1
ATOM 2467 C C . ASP B 1 98 ? 13.109 -0.023 -12.109 1 63.09 98 ASP B C 1
ATOM 2469 O O . ASP B 1 98 ? 12.594 0.775 -12.898 1 63.09 98 ASP B O 1
ATOM 2473 N N . GLN B 1 99 ? 12.523 -1.004 -11.555 1 62.38 99 GLN B N 1
ATOM 2474 C CA . GLN B 1 99 ? 11.234 -1.386 -12.117 1 62.38 99 GLN B CA 1
ATOM 2475 C C . GLN B 1 99 ? 10.117 -1.25 -11.086 1 62.38 99 GLN B C 1
ATOM 2477 O O . GLN B 1 99 ? 9.055 -1.854 -11.234 1 62.38 99 GLN B O 1
ATOM 2482 N N . GLY B 1 100 ? 10.414 -0.492 -10.07 1 71.88 100 GLY B N 1
ATOM 2483 C CA . GLY B 1 100 ? 9.289 -0.273 -9.18 1 71.88 100 GLY B CA 1
ATOM 2484 C C . GLY B 1 100 ? 9.508 -0.845 -7.789 1 71.88 100 GLY B C 1
ATOM 2485 O O . GLY B 1 100 ? 8.734 -0.565 -6.871 1 71.88 100 GLY B O 1
ATOM 2486 N N . GLY B 1 101 ? 10.555 -1.674 -7.781 1 81.81 101 GLY B N 1
ATOM 2487 C CA . GLY B 1 101 ? 10.984 -2.07 -6.453 1 81.81 101 GLY B CA 1
ATOM 2488 C C . GLY B 1 101 ? 10.031 -3.035 -5.777 1 81.81 101 GLY B C 1
ATOM 2489 O O . GLY B 1 101 ? 9.672 -4.062 -6.352 1 81.81 101 GLY B O 1
ATOM 2490 N N . GLU B 1 102 ? 9.539 -2.74 -4.562 1 89.06 102 GLU B N 1
ATOM 2491 C CA . GLU B 1 102 ? 8.742 -3.609 -3.699 1 89.06 102 GLU B CA 1
ATOM 2492 C C . GLU B 1 102 ? 7.328 -3.781 -4.242 1 89.06 102 GLU B C 1
ATOM 2494 O O . GLU B 1 102 ? 6.758 -4.871 -4.168 1 89.06 102 GLU B O 1
ATOM 2499 N N . THR B 1 103 ? 6.855 -2.736 -4.836 1 93.44 103 THR B N 1
ATOM 2500 C CA . THR B 1 103 ? 5.492 -2.793 -5.355 1 93.44 103 THR B CA 1
ATOM 2501 C C . THR B 1 103 ? 5.406 -3.754 -6.539 1 93.44 103 THR B C 1
ATOM 2503 O O . THR B 1 103 ? 4.438 -4.508 -6.66 1 93.44 103 THR B O 1
ATOM 2506 N N . PHE B 1 104 ? 6.398 -3.691 -7.418 1 91.88 104 PHE B N 1
ATOM 2507 C CA . PHE B 1 104 ? 6.484 -4.637 -8.523 1 91.88 104 PHE B CA 1
ATOM 2508 C C . PHE B 1 104 ? 6.406 -6.07 -8.016 1 91.88 104 PHE B C 1
ATOM 2510 O O . PHE B 1 104 ? 5.586 -6.855 -8.5 1 91.88 104 PHE B O 1
ATOM 2517 N N . LYS B 1 105 ? 7.191 -6.355 -7.082 1 93.88 105 LYS B N 1
ATOM 2518 C CA . LYS B 1 105 ? 7.25 -7.715 -6.555 1 93.88 105 LYS B CA 1
ATOM 2519 C C . LYS B 1 105 ? 5.949 -8.086 -5.84 1 93.88 105 LYS B C 1
ATOM 2521 O O . LYS B 1 105 ? 5.488 -9.227 -5.934 1 93.88 105 LYS B O 1
ATOM 2526 N N . ASP B 1 106 ? 5.371 -7.18 -5.086 1 96.5 106 ASP B N 1
ATOM 2527 C CA . ASP B 1 106 ? 4.109 -7.43 -4.391 1 96.5 106 ASP B CA 1
ATOM 2528 C C . ASP B 1 106 ? 3.039 -7.922 -5.359 1 96.5 106 ASP B C 1
ATOM 2530 O O . ASP B 1 106 ? 2.414 -8.961 -5.125 1 96.5 106 ASP B O 1
ATOM 2534 N N . CYS B 1 107 ? 2.953 -7.199 -6.367 1 96.38 107 CYS B N 1
ATOM 2535 C CA . CYS B 1 107 ? 1.886 -7.516 -7.312 1 96.38 107 CYS B CA 1
ATOM 2536 C C . CYS B 1 107 ? 2.244 -8.734 -8.148 1 96.38 107 CYS B C 1
ATOM 2538 O O . CYS B 1 107 ? 1.369 -9.523 -8.508 1 96.38 107 CYS B O 1
ATOM 2540 N N . CYS B 1 108 ? 3.514 -8.867 -8.438 1 93.19 108 CYS B N 1
ATOM 2541 C CA . CYS B 1 108 ? 3.975 -10.055 -9.141 1 93.19 108 CYS B CA 1
ATOM 2542 C C . CYS B 1 108 ? 3.682 -11.312 -8.328 1 93.19 108 CYS B C 1
ATOM 2544 O O . CYS B 1 108 ? 3.129 -12.281 -8.859 1 93.19 108 CYS B O 1
ATOM 2546 N N . ASP B 1 109 ? 3.951 -11.305 -7.074 1 95.12 109 ASP B N 1
ATOM 2547 C CA . ASP B 1 109 ? 3.732 -12.445 -6.195 1 95.12 109 ASP B CA 1
ATOM 2548 C C . ASP B 1 109 ? 2.246 -12.789 -6.102 1 95.12 109 ASP B C 1
ATOM 2550 O O . ASP B 1 109 ? 1.861 -13.953 -6.262 1 95.12 109 ASP B O 1
ATOM 2554 N N . ALA B 1 110 ? 1.466 -11.82 -5.855 1 97.69 110 ALA B N 1
ATOM 2555 C CA . ALA B 1 110 ? 0.034 -12.062 -5.699 1 97.69 110 ALA B CA 1
ATOM 2556 C C . ALA B 1 110 ? -0.59 -12.547 -7.004 1 97.69 110 ALA B C 1
ATOM 2558 O O . ALA B 1 110 ? -1.469 -13.406 -6.996 1 97.69 110 ALA B O 1
ATOM 2559 N N . CYS B 1 111 ? -0.108 -11.93 -8.039 1 95.06 111 CYS B N 1
ATOM 2560 C CA . CYS B 1 111 ? -0.591 -12.352 -9.352 1 95.06 111 CYS B CA 1
ATOM 2561 C C . CYS B 1 111 ? -0.211 -13.805 -9.625 1 95.06 111 CYS B C 1
ATOM 2563 O O . CYS B 1 111 ? -1.011 -14.562 -10.18 1 95.06 111 CYS B O 1
ATOM 2565 N N . THR B 1 112 ? 0.976 -14.172 -9.281 1 92.94 112 THR B N 1
ATOM 2566 C CA . THR B 1 112 ? 1.42 -15.547 -9.43 1 92.94 112 THR B CA 1
ATOM 2567 C C . THR B 1 112 ? 0.474 -16.5 -8.703 1 92.94 112 THR B C 1
ATOM 2569 O O . THR B 1 112 ? 0.086 -17.531 -9.242 1 92.94 112 THR B O 1
ATOM 2572 N N . LEU B 1 113 ? 0.055 -16.172 -7.539 1 93.56 113 LEU B N 1
ATOM 2573 C CA . LEU B 1 113 ? -0.897 -16.984 -6.785 1 93.56 113 LEU B CA 1
ATOM 2574 C C . LEU B 1 113 ? -2.248 -17.031 -7.488 1 93.56 113 LEU B C 1
ATOM 2576 O O . LEU B 1 113 ? -2.902 -18.078 -7.512 1 93.56 113 LEU B O 1
ATOM 2580 N N . GLY B 1 114 ? -2.629 -15.891 -8.023 1 94.12 114 GLY B N 1
ATOM 2581 C CA . GLY B 1 114 ? -3.873 -15.859 -8.773 1 94.12 114 GLY B CA 1
ATOM 2582 C C . GLY B 1 114 ? -3.867 -16.797 -9.969 1 94.12 114 GLY B C 1
ATOM 2583 O O . GLY B 1 114 ? -4.8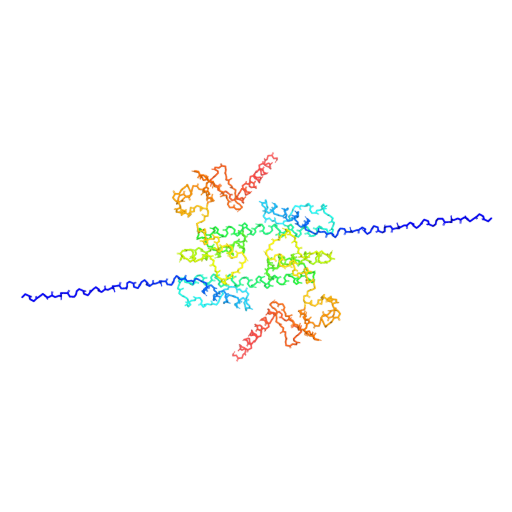44 -17.5 -10.219 1 94.12 114 GLY B O 1
ATOM 2584 N N . LEU B 1 115 ? -2.787 -16.75 -10.672 1 87.5 115 LEU B N 1
ATOM 2585 C CA . LEU B 1 115 ? -2.631 -17.625 -11.828 1 87.5 115 LEU B CA 1
ATOM 2586 C C . LEU B 1 115 ? -2.678 -19.094 -11.398 1 87.5 115 LEU B C 1
ATOM 2588 O O . LEU B 1 115 ? -3.268 -19.922 -12.094 1 87.5 115 LEU B O 1
ATOM 2592 N N . GLN B 1 116 ? -2.049 -19.344 -10.289 1 86.25 116 GLN B N 1
ATOM 2593 C CA . GLN B 1 116 ? -2.076 -20.703 -9.758 1 86.25 116 GLN B CA 1
ATOM 2594 C C . GLN B 1 116 ? -3.5 -21.125 -9.414 1 86.25 116 GLN B C 1
ATOM 2596 O O . GLN B 1 116 ? -3.912 -22.25 -9.734 1 86.25 116 GLN B O 1
ATOM 2601 N N . ALA B 1 117 ? -4.211 -20.312 -8.789 1 87.62 117 ALA B N 1
ATOM 2602 C CA . ALA B 1 117 ? -5.598 -20.609 -8.445 1 87.62 117 ALA B CA 1
ATOM 2603 C C . ALA B 1 117 ? -6.418 -20.906 -9.695 1 87.62 117 ALA B C 1
ATOM 2605 O O . ALA B 1 117 ? -7.203 -21.859 -9.719 1 87.62 117 ALA B O 1
ATOM 2606 N N . GLU B 1 118 ? -6.234 -20.062 -10.68 1 85.38 118 GLU B N 1
ATOM 2607 C CA . GLU B 1 118 ? -6.949 -20.25 -11.938 1 85.38 118 GLU B CA 1
ATOM 2608 C C . GLU B 1 118 ? -6.582 -21.578 -12.594 1 85.38 118 GLU B C 1
ATOM 2610 O O . GLU B 1 118 ? -7.457 -22.312 -13.078 1 85.38 118 GLU B O 1
ATOM 2615 N N . SER B 1 119 ? -5.348 -21.906 -12.578 1 79.06 119 SER B N 1
ATOM 2616 C CA . SER B 1 119 ? -4.887 -23.141 -13.211 1 79.06 119 SER B CA 1
ATOM 2617 C C . SER B 1 119 ? -5.477 -24.359 -12.523 1 79.06 119 SER B C 1
ATOM 2619 O O . SER B 1 119 ? -5.652 -25.406 -13.148 1 79.06 119 SER B O 1
ATOM 2621 N N . MET B 1 120 ? -5.762 -24.156 -11.281 1 76.38 120 MET B N 1
ATOM 2622 C CA . MET B 1 120 ? -6.328 -25.25 -10.5 1 76.38 120 MET B CA 1
ATOM 2623 C C . MET B 1 120 ? -7.848 -25.172 -10.469 1 76.38 120 MET B C 1
ATOM 2625 O O . MET B 1 120 ? -8.5 -25.922 -9.742 1 76.38 120 MET B O 1
ATOM 2629 N N . GLN B 1 121 ? -8.406 -24.172 -11.227 1 79.19 121 GLN B N 1
ATOM 2630 C CA . GLN B 1 121 ? -9.844 -23.953 -11.352 1 79.19 121 GLN B CA 1
ATOM 2631 C C . GLN B 1 121 ? -10.484 -23.688 -9.992 1 79.19 121 GLN B C 1
ATOM 2633 O O . GLN B 1 121 ? -11.562 -24.203 -9.695 1 79.19 121 GLN B O 1
ATOM 2638 N N . MET B 1 122 ? -9.758 -22.969 -9.266 1 79.19 122 MET B N 1
ATOM 2639 C CA . MET B 1 122 ? -10.25 -22.562 -7.961 1 79.19 122 MET B CA 1
ATOM 2640 C C . MET B 1 122 ? -10.938 -21.188 -8.047 1 79.19 122 MET B C 1
ATOM 2642 O O . MET B 1 122 ? -10.703 -20.438 -8.992 1 79.19 122 MET B O 1
ATOM 2646 N N . PRO B 1 123 ? -11.812 -20.953 -7.012 1 81.94 123 PRO B N 1
ATOM 2647 C CA . PRO B 1 123 ? -12.438 -19.625 -7.02 1 81.94 123 PRO B CA 1
ATOM 2648 C C . PRO B 1 123 ? -11.422 -18.5 -6.898 1 81.94 123 PRO B C 1
ATOM 2650 O O . PRO B 1 123 ? -10.398 -18.656 -6.227 1 81.94 123 PRO B O 1
ATOM 2653 N N . CYS B 1 124 ? -11.766 -17.391 -7.504 1 87.81 124 CYS B N 1
ATOM 2654 C CA . CYS B 1 124 ? -10.867 -16.234 -7.52 1 87.81 124 CYS B CA 1
ATOM 2655 C C . CYS B 1 124 ? -11.125 -15.32 -6.328 1 87.81 124 CYS B C 1
ATOM 2657 O O . CYS B 1 124 ? -10.492 -14.273 -6.195 1 87.81 124 CYS B O 1
ATOM 2659 N N . THR B 1 125 ? -12.07 -15.664 -5.637 1 86.56 125 THR B 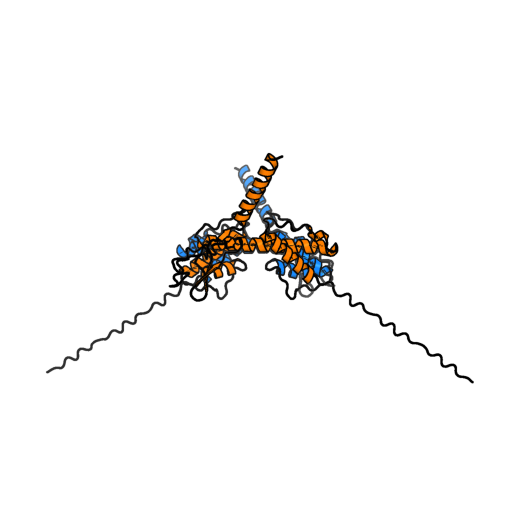N 1
ATOM 2660 C CA . THR B 1 125 ? -12.383 -14.922 -4.418 1 86.56 125 THR B CA 1
ATOM 2661 C C . THR B 1 125 ? -12.461 -15.859 -3.219 1 86.56 125 THR B C 1
ATOM 2663 O O . THR B 1 125 ? -12.852 -17.016 -3.357 1 86.56 125 THR B O 1
ATOM 2666 N N . PHE B 1 126 ? -11.945 -15.352 -2.146 1 87.25 126 PHE B N 1
ATOM 2667 C CA . PHE B 1 126 ? -11.992 -16.125 -0.915 1 87.25 126 PHE B CA 1
ATOM 2668 C C . PHE B 1 126 ? -13.148 -15.68 -0.031 1 87.25 126 PHE B C 1
ATOM 2670 O O . PHE B 1 126 ? -13.594 -14.531 -0.128 1 87.25 126 PHE B O 1
ATOM 2677 N N . SER B 1 127 ? -13.625 -16.516 0.796 1 86.19 127 SER B N 1
ATOM 2678 C CA . SER B 1 127 ? -14.773 -16.234 1.659 1 86.19 127 SER B CA 1
ATOM 2679 C C . SER B 1 127 ? -14.344 -15.453 2.896 1 86.19 127 SER B C 1
ATOM 2681 O O . SER B 1 127 ? -15.031 -14.516 3.309 1 86.19 127 SER B O 1
ATOM 2683 N N . SER B 1 128 ? -13.25 -15.773 3.484 1 89.69 128 SER B N 1
ATOM 2684 C CA . SER B 1 128 ? -12.891 -15.164 4.762 1 89.69 128 SER B CA 1
ATOM 2685 C C . SER B 1 128 ? -11.438 -14.688 4.762 1 89.69 128 SER B C 1
ATOM 2687 O O . SER B 1 128 ? -11.039 -13.914 5.633 1 89.69 128 SER B O 1
ATOM 2689 N N . PHE B 1 129 ? -10.719 -15.055 3.766 1 92.81 129 PHE B N 1
ATOM 2690 C CA . PHE B 1 129 ? -9.297 -14.742 3.74 1 92.81 129 PHE B CA 1
ATOM 2691 C C . PHE B 1 129 ? -9.023 -13.516 2.881 1 92.81 129 PHE B C 1
ATOM 2693 O O . PHE B 1 129 ? -9.625 -13.352 1.818 1 92.81 129 PHE B O 1
ATOM 2700 N N . ARG B 1 130 ? -8.078 -12.648 3.389 1 93.88 130 ARG B N 1
ATOM 2701 C CA . ARG B 1 130 ? -7.613 -11.492 2.631 1 93.88 130 ARG B CA 1
ATOM 2702 C C . ARG B 1 130 ? -6.133 -11.227 2.889 1 93.88 130 ARG B C 1
ATOM 2704 O O . ARG B 1 130 ? -5.676 -11.297 4.031 1 93.88 130 ARG B O 1
ATOM 2711 N N . PHE B 1 131 ? -5.441 -10.891 1.821 1 96.19 131 PHE B N 1
ATOM 2712 C CA . PHE B 1 131 ? -4.082 -10.391 1.968 1 96.19 131 PHE B CA 1
ATOM 2713 C C . PHE B 1 131 ? -4.078 -8.906 2.295 1 96.19 131 PHE B C 1
ATOM 2715 O O . PHE B 1 131 ? -3.268 -8.438 3.098 1 96.19 131 PHE B O 1
ATOM 2722 N N . GLY B 1 132 ? -5.023 -8.25 1.733 1 94.81 132 GLY B N 1
ATOM 2723 C CA . GLY B 1 132 ? -5.016 -6.793 1.739 1 94.81 132 GLY B CA 1
ATOM 2724 C C . GLY B 1 132 ? -4.527 -6.191 0.434 1 94.81 132 GLY B C 1
ATOM 2725 O O . GLY B 1 132 ? -4.094 -6.918 -0.463 1 94.81 132 GLY B O 1
ATOM 2726 N N . THR B 1 133 ? -4.652 -4.879 0.329 1 95 133 THR B N 1
ATOM 2727 C CA . THR B 1 133 ? -4.117 -4.168 -0.829 1 95 133 THR B CA 1
ATOM 2728 C C . THR B 1 133 ? -2.596 -4.078 -0.752 1 95 133 THR B C 1
ATOM 2730 O O . THR B 1 133 ? -2.037 -3.805 0.312 1 95 133 THR B O 1
ATOM 2733 N N . PRO B 1 134 ? -2.025 -4.242 -1.967 1 96.06 134 PRO B N 1
ATOM 2734 C CA . PRO B 1 134 ? -2.539 -4.434 -3.326 1 96.06 134 PRO B CA 1
ATOM 2735 C C . PRO B 1 134 ? -2.686 -5.906 -3.701 1 96.06 134 PRO B C 1
ATOM 2737 O O . PRO B 1 134 ? -3.027 -6.223 -4.844 1 96.06 134 PRO B O 1
ATOM 2740 N N . TRP B 1 135 ? -2.43 -6.773 -2.801 1 97.81 135 TRP B N 1
ATOM 2741 C CA . TRP B 1 135 ? -2.264 -8.195 -3.109 1 97.81 135 TRP B CA 1
ATOM 2742 C C . TRP B 1 135 ? -3.592 -8.82 -3.523 1 97.81 135 TRP B C 1
ATOM 2744 O O . TRP B 1 135 ? -3.643 -9.609 -4.469 1 97.81 135 TRP B O 1
ATOM 2754 N N . ASP B 1 136 ? -4.648 -8.445 -2.863 1 96.56 136 ASP B N 1
ATOM 2755 C CA . ASP B 1 136 ? -5.957 -8.992 -3.209 1 96.56 136 ASP B CA 1
ATOM 2756 C C . ASP B 1 136 ? -6.34 -8.633 -4.645 1 96.56 136 ASP B C 1
ATOM 2758 O O . ASP B 1 136 ? -6.809 -9.484 -5.398 1 96.56 136 ASP B O 1
ATOM 2762 N N . GLU B 1 137 ? -6.09 -7.383 -4.938 1 95.5 137 GLU B N 1
ATOM 2763 C CA . GLU B 1 137 ? -6.457 -6.926 -6.277 1 95.5 137 GLU B CA 1
ATOM 2764 C C . GLU B 1 137 ? -5.625 -7.629 -7.344 1 95.5 137 GLU B C 1
ATOM 2766 O O . GLU B 1 137 ? -6.156 -8.039 -8.375 1 95.5 137 GLU B O 1
ATOM 2771 N N . ALA B 1 138 ? -4.359 -7.707 -7.102 1 96.62 138 ALA B N 1
ATOM 2772 C CA . ALA B 1 138 ? -3.479 -8.367 -8.062 1 96.62 138 ALA B CA 1
ATOM 2773 C C . ALA B 1 138 ? -3.844 -9.836 -8.227 1 96.62 138 ALA B C 1
ATOM 2775 O O . ALA B 1 138 ? -3.885 -10.352 -9.344 1 96.62 138 ALA B O 1
ATOM 2776 N N . PHE B 1 139 ? -4.133 -10.562 -7.152 1 96.25 139 PHE B N 1
ATOM 2777 C CA . PHE B 1 139 ? -4.566 -11.953 -7.172 1 96.25 139 PHE B CA 1
ATOM 2778 C C . PHE B 1 139 ? -5.816 -12.117 -8.023 1 96.25 139 PHE B C 1
ATOM 2780 O O . PHE B 1 139 ? -5.855 -12.953 -8.93 1 96.25 139 PHE B O 1
ATOM 2787 N N . GLN B 1 140 ? -6.77 -11.289 -7.727 1 93.69 140 GLN B N 1
ATOM 2788 C CA . GLN B 1 140 ? -8.062 -11.391 -8.398 1 93.69 140 GLN B CA 1
ATOM 2789 C C . GLN B 1 140 ? -7.934 -11.086 -9.883 1 93.69 140 GLN B C 1
ATOM 2791 O O . GLN B 1 140 ? -8.5 -11.789 -10.719 1 93.69 140 GLN B O 1
ATOM 2796 N N . ASP B 1 141 ? -7.203 -10.078 -10.133 1 91.75 141 ASP B N 1
ATOM 2797 C CA . ASP B 1 141 ? -7.016 -9.672 -11.523 1 91.75 141 ASP B CA 1
ATOM 2798 C C . ASP B 1 141 ? -6.398 -10.797 -12.352 1 91.75 141 ASP B C 1
ATOM 2800 O O . ASP B 1 141 ? -6.887 -11.117 -13.438 1 91.75 141 ASP B O 1
ATOM 2804 N N . CYS B 1 142 ? -5.418 -11.359 -11.867 1 92.06 142 CYS B N 1
ATOM 2805 C CA . CYS B 1 142 ? -4.695 -12.383 -12.609 1 92.06 142 CYS B CA 1
ATOM 2806 C C . CYS B 1 142 ? -5.461 -13.703 -12.609 1 92.06 142 CYS B C 1
ATOM 2808 O O . CYS B 1 142 ? -5.375 -14.477 -13.562 1 92.06 142 CYS B O 1
ATOM 2810 N N . CYS B 1 143 ? -6.184 -13.992 -11.539 1 89.62 143 CYS B N 1
ATOM 2811 C CA . CYS B 1 143 ? -7.031 -15.172 -11.5 1 89.62 143 CYS B CA 1
ATOM 2812 C C . CYS B 1 143 ? -8.133 -15.094 -12.547 1 89.62 143 CYS B C 1
ATOM 2814 O O . CYS B 1 143 ? -8.422 -16.078 -13.227 1 89.62 143 CYS B O 1
ATOM 2816 N N . GLN B 1 144 ? -8.703 -13.922 -12.68 1 84.06 144 GLN B N 1
ATOM 2817 C CA . GLN B 1 144 ? -9.805 -13.719 -13.609 1 84.06 144 GLN B CA 1
ATOM 2818 C C . GLN B 1 144 ? -9.297 -13.539 -15.039 1 84.06 144 GLN B C 1
ATOM 2820 O O . GLN B 1 144 ? -9.984 -13.906 -16 1 84.06 144 GLN B O 1
ATOM 2825 N N . ASN B 1 145 ? -8.125 -12.953 -15.055 1 83.06 145 ASN B N 1
ATOM 2826 C CA . ASN B 1 145 ? -7.5 -12.68 -16.344 1 83.06 145 ASN B CA 1
ATOM 2827 C C . ASN B 1 145 ? -6.082 -13.242 -16.406 1 83.06 145 ASN B C 1
ATOM 2829 O O . ASN B 1 145 ? -5.109 -12.484 -16.312 1 83.06 145 ASN B O 1
ATOM 2833 N N . PRO B 1 146 ? -5.996 -14.562 -16.531 1 81.12 146 PRO B N 1
ATOM 2834 C CA . PRO B 1 146 ? -4.691 -15.219 -16.438 1 81.12 146 PRO B CA 1
ATOM 2835 C C . PRO B 1 146 ? -3.773 -14.898 -17.609 1 81.12 146 PRO B C 1
ATOM 2837 O O . PRO B 1 146 ? -2.557 -15.086 -17.516 1 81.12 146 PRO B O 1
ATOM 2840 N N . TYR B 1 147 ? -4.309 -14.516 -18.609 1 68.38 147 TYR B N 1
ATOM 2841 C CA . TYR B 1 147 ? -3.467 -14.289 -19.781 1 68.38 147 TYR B CA 1
ATOM 2842 C C . TYR B 1 147 ? -3.068 -12.82 -19.875 1 68.38 147 TYR B C 1
ATOM 2844 O O . TYR B 1 147 ? -3.83 -11.938 -19.484 1 68.38 147 TYR B O 1
ATOM 2852 N N . SER B 1 148 ? -1.748 -12.617 -19.875 1 58.31 148 SER B N 1
ATOM 2853 C CA . SER B 1 148 ? -1.201 -11.273 -19.984 1 58.31 148 SER B CA 1
ATOM 2854 C C . SER B 1 148 ? -1.861 -10.508 -21.141 1 58.31 148 SER B C 1
ATOM 2856 O O . SER B 1 148 ? -2.162 -11.086 -22.188 1 58.31 148 SER B O 1
ATOM 2858 N N . PRO B 1 149 ? -2.611 -9.477 -20.703 1 45.38 149 PRO B N 1
ATOM 2859 C CA . PRO B 1 149 ? -3.088 -8.711 -21.859 1 45.38 149 PRO B CA 1
ATOM 2860 C C . PRO B 1 149 ? -2.045 -8.609 -22.969 1 45.38 149 PRO B C 1
ATOM 2862 O O . PRO B 1 149 ? -2.359 -8.18 -24.078 1 45.38 149 PRO B O 1
ATOM 2865 N N . LEU B 1 150 ? -0.725 -8.578 -22.406 1 43.16 150 LEU B N 1
ATOM 2866 C CA . LEU B 1 150 ? 0.243 -8.625 -23.5 1 43.16 150 LEU B CA 1
ATOM 2867 C C . LEU B 1 150 ? 0.044 -9.875 -24.359 1 43.16 150 LEU B C 1
ATOM 2869 O O . LEU B 1 150 ? -0.143 -10.969 -23.812 1 43.16 150 LEU B O 1
ATOM 2873 N N . GLY B 1 151 ? -0.662 -10.297 -25.109 1 38.56 151 GLY B N 1
ATOM 2874 C CA . GLY B 1 151 ? -1.138 -11.367 -25.969 1 38.56 151 GLY B CA 1
ATOM 2875 C C . GLY B 1 151 ? -0.499 -12.711 -25.656 1 38.56 151 GLY B C 1
ATOM 2876 O O . GLY B 1 151 ? -0.621 -13.656 -26.438 1 38.56 151 GLY B O 1
ATOM 2877 N N . THR B 1 152 ? 0.302 -13.219 -24.797 1 36.03 152 THR B N 1
ATOM 2878 C CA . THR B 1 152 ? 0.304 -14.609 -25.234 1 36.03 152 THR B CA 1
ATOM 2879 C C . THR B 1 152 ? -0.972 -15.32 -24.781 1 36.03 152 THR B C 1
ATOM 2881 O O . THR B 1 152 ? -0.961 -16.078 -23.812 1 36.03 152 THR B O 1
ATOM 2884 N N . SER B 1 153 ? -1.862 -14.688 -24.156 1 34.31 153 SER B N 1
ATOM 2885 C CA . SER B 1 153 ? -3.006 -15.555 -23.906 1 34.31 153 SER B CA 1
ATOM 2886 C C . SER B 1 153 ? -3.451 -16.266 -25.172 1 34.31 153 SER B C 1
ATOM 2888 O O . SER B 1 153 ? -3.648 -15.625 -26.219 1 34.31 153 SER B O 1
ATOM 2890 N N . PRO B 1 154 ? -3.275 -17.469 -25.312 1 35.22 154 PRO B N 1
ATOM 2891 C CA . PRO B 1 154 ? -4.293 -18.094 -26.156 1 35.22 154 PRO B CA 1
ATOM 2892 C C . PRO B 1 154 ? -5.715 -17.766 -25.703 1 35.22 154 PRO B C 1
ATOM 2894 O O . PRO B 1 154 ? -6.117 -18.125 -24.594 1 35.22 154 PRO B O 1
ATOM 2897 N N . GLN B 1 155 ? -6.094 -16.453 -25.328 1 36.62 155 GLN B N 1
ATOM 2898 C CA . GLN B 1 155 ? -7.543 -16.391 -25.188 1 36.62 155 GLN B CA 1
ATOM 2899 C C . GLN B 1 155 ? -8.227 -17.453 -26.031 1 36.62 155 GLN B C 1
ATOM 2901 O O . GLN B 1 155 ? -8.008 -17.547 -27.234 1 36.62 155 GLN B O 1
ATOM 2906 N N . HIS B 1 156 ? -8.367 -18.359 -25.438 1 37.75 156 HIS B N 1
ATOM 2907 C CA . HIS B 1 156 ? -9.117 -19.453 -26.047 1 37.75 156 HIS B CA 1
ATOM 2908 C C . HIS B 1 156 ? -10.414 -18.953 -26.672 1 37.75 156 HIS B C 1
ATOM 2910 O O . HIS B 1 156 ? -11.289 -19.75 -27.016 1 37.75 156 HIS B O 1
ATOM 2916 N N . GLY B 1 157 ? -10.82 -17.594 -26.422 1 39.44 157 GLY B N 1
ATOM 2917 C CA . GLY B 1 157 ? -12.094 -17.422 -27.109 1 39.44 157 GLY B CA 1
ATOM 2918 C C . GLY B 1 157 ? -11.992 -17.578 -28.609 1 39.44 157 GLY B C 1
ATOM 2919 O O . GLY B 1 157 ? -10.891 -17.547 -29.172 1 39.44 157 GLY B O 1
ATOM 2920 N N . SER B 1 158 ? -12.812 -18.219 -29.094 1 47.75 158 SER B N 1
ATOM 2921 C CA . SER B 1 158 ? -13.164 -18.531 -30.469 1 47.75 158 SER B CA 1
ATOM 2922 C C . SER B 1 158 ? -13.594 -17.281 -31.234 1 47.75 158 SER B C 1
ATOM 2924 O O . SER B 1 158 ? -14.117 -17.359 -32.344 1 47.75 158 SER B O 1
ATOM 2926 N N . GLY B 1 159 ? -12.812 -15.961 -30.859 1 55.34 159 GLY B N 1
ATOM 2927 C CA . GLY B 1 159 ? -13.094 -14.766 -31.641 1 55.34 159 GLY B CA 1
ATOM 2928 C C . GLY B 1 159 ? -11.836 -14.023 -32.062 1 55.34 159 GLY B C 1
ATOM 2929 O O . GLY B 1 159 ? -10.781 -14.625 -32.219 1 55.34 159 GLY B O 1
ATOM 2930 N N . ASN B 1 160 ? -12.023 -12.492 -32.281 1 63.59 160 ASN B N 1
ATOM 2931 C CA . ASN B 1 160 ? -10.922 -11.68 -32.781 1 63.59 160 ASN B CA 1
ATOM 2932 C C . ASN B 1 160 ? -9.75 -11.648 -31.797 1 63.59 160 ASN B C 1
ATOM 2934 O O . ASN B 1 160 ? -8.594 -11.484 -32.219 1 63.59 160 ASN B O 1
ATOM 2938 N N . CYS B 1 161 ? -9.992 -11.711 -30.469 1 61.5 161 CYS B N 1
ATOM 2939 C CA . CYS B 1 161 ? -8.945 -11.648 -29.453 1 61.5 161 CYS B CA 1
ATOM 2940 C C . CYS B 1 161 ? -8.578 -13.039 -28.953 1 61.5 161 CYS B C 1
ATOM 2942 O O . CYS B 1 161 ? -7.973 -13.18 -27.891 1 61.5 161 CYS B O 1
ATOM 2944 N N . GLY B 1 162 ? -8.844 -14.047 -29.578 1 55.5 162 GLY B N 1
ATOM 2945 C CA . GLY B 1 162 ? -8.617 -15.43 -29.203 1 55.5 162 GLY B CA 1
ATOM 2946 C C . GLY B 1 162 ? -7.141 -15.781 -29.109 1 55.5 162 GLY B C 1
ATOM 2947 O O . GLY B 1 162 ? -6.32 -14.953 -28.719 1 55.5 162 GLY B O 1
ATOM 2948 N N . ALA B 1 163 ? -6.84 -17.172 -29.438 1 56.28 163 ALA B N 1
ATOM 2949 C CA . ALA B 1 163 ? -5.508 -17.766 -29.328 1 56.28 163 ALA B CA 1
ATOM 2950 C C . ALA B 1 163 ? -4.473 -16.906 -30.062 1 56.28 163 ALA B C 1
ATOM 2952 O O . ALA B 1 163 ? -3.318 -16.828 -29.641 1 56.28 163 ALA B O 1
ATOM 2953 N N . ASP B 1 164 ? -4.914 -16.219 -31.078 1 56.94 164 ASP B N 1
ATOM 2954 C CA . ASP B 1 164 ? -4.047 -15.344 -31.844 1 56.94 164 ASP B CA 1
ATOM 2955 C C . ASP B 1 164 ? -4.32 -13.875 -31.516 1 56.94 164 ASP B C 1
ATOM 2957 O O . ASP B 1 164 ? -4.969 -13.172 -32.281 1 56.94 164 ASP B O 1
ATOM 2961 N N . ASN B 1 165 ? -3.969 -13.383 -30.375 1 60.16 165 ASN B N 1
ATOM 2962 C CA . ASN B 1 165 ? -4.141 -11.984 -29.984 1 60.16 165 ASN B CA 1
ATOM 2963 C C . ASN B 1 165 ? -3.441 -11.039 -30.969 1 60.16 165 ASN B C 1
ATOM 2965 O O . ASN B 1 165 ? -2.213 -11.039 -31.062 1 60.16 165 ASN B O 1
ATOM 2969 N N . PRO B 1 166 ? -4.258 -10.281 -31.781 1 70.25 166 PRO B N 1
ATOM 2970 C CA . PRO B 1 166 ? -3.643 -9.375 -32.75 1 70.25 166 PRO B CA 1
ATOM 2971 C C . PRO B 1 166 ? -3.035 -8.141 -32.094 1 70.25 166 PRO B C 1
ATOM 2973 O O . PRO B 1 166 ? -2.428 -7.312 -32.781 1 70.25 166 PRO B O 1
ATOM 2976 N N . CYS B 1 167 ? -3.27 -7.957 -30.734 1 68.5 167 CYS B N 1
ATOM 2977 C CA . CYS B 1 167 ? -2.783 -6.77 -30.047 1 68.5 167 CYS B CA 1
ATOM 2978 C C . CYS B 1 167 ? -1.493 -7.07 -29.281 1 68.5 167 CYS B C 1
ATOM 2980 O O . CYS B 1 167 ? -1.249 -8.219 -28.891 1 68.5 167 CYS B O 1
ATOM 2982 N N . ASP B 1 168 ? -0.699 -5.961 -29.203 1 63.75 168 ASP B N 1
ATOM 2983 C CA . ASP B 1 168 ? 0.549 -6.074 -28.453 1 63.75 168 ASP B CA 1
ATOM 2984 C C . ASP B 1 168 ? 0.281 -6.379 -26.984 1 63.75 168 ASP B C 1
ATOM 2986 O O . ASP B 1 168 ? 1.021 -7.141 -26.359 1 63.75 168 ASP B O 1
ATOM 2990 N N . GLN B 1 169 ? -0.812 -5.66 -26.547 1 63.12 169 GLN B N 1
ATOM 2991 C CA . GLN B 1 169 ? -1.103 -5.809 -25.125 1 63.12 169 GLN B CA 1
ATOM 2992 C C . GLN B 1 169 ? -2.561 -6.203 -24.906 1 63.12 169 GLN B C 1
ATOM 2994 O O . GLN B 1 169 ? -2.936 -7.359 -25.109 1 63.12 169 GLN B O 1
ATOM 2999 N N . LYS B 1 170 ? -3.426 -5.277 -24.641 1 61.75 170 LYS B N 1
ATOM 3000 C CA . LYS B 1 170 ? -4.82 -5.559 -24.312 1 61.75 170 LYS B CA 1
ATOM 3001 C C . LYS B 1 170 ? -5.672 -5.672 -25.562 1 61.75 170 LYS B C 1
ATOM 3003 O O . LYS B 1 170 ? -5.562 -4.844 -26.484 1 61.75 170 LYS B O 1
ATOM 3008 N N . CYS B 1 171 ? -6.316 -6.809 -25.703 1 62.53 171 CYS B N 1
ATOM 3009 C CA . CYS B 1 171 ? -7.289 -7.012 -26.766 1 62.53 171 CYS B CA 1
ATOM 3010 C C . CYS B 1 171 ? -8.703 -7.129 -26.219 1 62.53 171 CYS B C 1
ATOM 3012 O O . CYS B 1 171 ? -8.953 -7.934 -25.312 1 62.53 171 CYS B O 1
ATOM 3014 N N . GLU B 1 172 ? -9.484 -6.199 -26.484 1 66.94 172 GLU B N 1
ATOM 3015 C CA . GLU B 1 172 ? -10.891 -6.223 -26.078 1 66.94 172 GLU B CA 1
ATOM 3016 C C . GLU B 1 172 ? -11.805 -6.387 -27.297 1 66.94 172 GLU B C 1
ATOM 3018 O O . GLU B 1 172 ? -11.641 -5.695 -28.297 1 66.94 172 GLU B O 1
ATOM 3023 N N . GLU B 1 173 ? -12.664 -7.395 -27.234 1 60.69 173 GLU B N 1
ATOM 3024 C CA . GLU B 1 173 ? -13.648 -7.543 -28.297 1 60.69 173 GLU B CA 1
ATOM 3025 C C . GLU B 1 173 ? -14.68 -6.418 -28.25 1 60.69 173 GLU B C 1
ATOM 3027 O O . GLU B 1 173 ? -15.227 -6.113 -27.203 1 60.69 173 GLU B O 1
ATOM 3032 N N . ILE B 1 174 ? -14.711 -5.734 -29.328 1 63.97 174 ILE B N 1
ATOM 3033 C CA . ILE B 1 174 ? -15.727 -4.691 -29.469 1 63.97 174 ILE B CA 1
ATOM 3034 C C . ILE B 1 174 ? -16.547 -4.941 -30.719 1 63.97 174 ILE B C 1
ATOM 3036 O O . ILE B 1 174 ? -16.078 -4.711 -31.844 1 63.97 174 ILE B O 1
ATOM 3040 N N . GLY B 1 175 ? -17.875 -5.32 -30.547 1 62.78 175 GLY B N 1
ATOM 3041 C CA . GLY B 1 175 ? -18.719 -5.703 -31.672 1 62.78 175 GLY B CA 1
ATOM 3042 C C . GLY B 1 175 ? -18.156 -6.871 -32.469 1 62.78 175 GLY B C 1
ATOM 3043 O O . GLY B 1 175 ? -17.984 -7.965 -31.922 1 62.78 175 GLY B O 1
ATOM 3044 N N . LEU B 1 176 ? -18.031 -6.684 -33.781 1 68.12 176 LEU B N 1
ATOM 3045 C CA . LEU B 1 176 ? -17.5 -7.695 -34.688 1 68.12 176 LEU B CA 1
ATOM 3046 C C . LEU B 1 176 ? -15.977 -7.562 -34.812 1 68.12 176 LEU B C 1
ATOM 3048 O O . LEU B 1 176 ? -15.344 -8.328 -35.531 1 68.12 176 LEU B O 1
ATOM 3052 N N . GLY B 1 177 ? -15.406 -6.551 -34.094 1 70.94 177 GLY B N 1
ATOM 3053 C CA . GLY B 1 177 ? -13.969 -6.32 -34.156 1 70.94 177 GLY B CA 1
ATOM 3054 C C . GLY B 1 177 ? -13.312 -6.363 -32.781 1 70.94 177 GLY B C 1
ATOM 3055 O O . GLY B 1 177 ? -13.812 -7.008 -31.875 1 70.94 177 GLY B O 1
ATOM 3056 N N . PHE B 1 178 ? -12.078 -5.91 -32.719 1 71 178 PHE B N 1
ATOM 3057 C CA . PHE B 1 178 ? -11.328 -5.883 -31.469 1 71 178 PHE B CA 1
ATOM 3058 C C . PHE B 1 178 ? -10.656 -4.527 -31.281 1 71 178 PHE B C 1
ATOM 3060 O O . PHE B 1 178 ? -10.5 -3.762 -32.219 1 71 178 PHE B O 1
ATOM 3067 N N . ARG B 1 179 ? -10.492 -4.078 -30.094 1 71.31 179 ARG B N 1
ATOM 3068 C CA . ARG B 1 179 ? -9.727 -2.895 -29.734 1 71.31 179 ARG B CA 1
ATOM 3069 C C . ARG B 1 179 ? -8.547 -3.264 -28.828 1 71.31 179 ARG B C 1
ATOM 3071 O O . ARG B 1 179 ? -8.68 -4.105 -27.938 1 71.31 179 ARG B O 1
ATOM 3078 N N . CYS B 1 180 ? -7.391 -2.676 -29.344 1 69.62 180 CYS B N 1
ATOM 3079 C CA . CYS B 1 180 ? -6.195 -2.873 -28.531 1 69.62 180 CYS B CA 1
ATOM 3080 C C . CYS B 1 180 ? -6.02 -1.728 -27.531 1 69.62 180 CYS B C 1
ATOM 3082 O O . CYS B 1 180 ? -6.367 -0.584 -27.828 1 69.62 180 CYS B O 1
ATOM 3084 N N . SER B 1 181 ? -5.742 -1.971 -26.344 1 66.38 181 SER B N 1
ATOM 3085 C CA . SER B 1 181 ? -5.336 -0.981 -25.344 1 66.38 181 SER B CA 1
ATOM 3086 C C . SER B 1 181 ? -4.094 -1.438 -24.594 1 66.38 181 SER B C 1
ATOM 3088 O O . SER B 1 181 ? -3.662 -2.586 -24.719 1 66.38 181 SER B O 1
ATOM 3090 N N . CYS B 1 182 ? -3.432 -0.304 -24.141 1 58.56 182 CYS B N 1
ATOM 3091 C CA . CYS B 1 182 ? -2.154 -0.581 -23.484 1 58.56 182 CYS B CA 1
ATOM 3092 C C . CYS B 1 182 ? -2.287 -0.516 -21.969 1 58.56 182 CYS B C 1
ATOM 3094 O O . CYS B 1 182 ? -3.209 0.116 -21.453 1 58.56 182 CYS B O 1
ATOM 3096 N N . TYR B 1 183 ? -1.536 -1.243 -21.406 1 55.19 183 TYR B N 1
ATOM 3097 C CA . TYR B 1 183 ? -1.451 -1.152 -19.953 1 55.19 183 TYR B CA 1
ATOM 3098 C C . TYR B 1 183 ? -0.946 0.219 -19.531 1 55.19 183 TYR B C 1
ATOM 3100 O O . TYR B 1 183 ? -0.303 0.925 -20.312 1 55.19 183 TYR B O 1
ATOM 3108 N N . PRO B 1 184 ? -1.228 0.651 -18.359 1 47.75 184 PRO B N 1
ATOM 3109 C CA . PRO B 1 184 ? -0.642 1.921 -17.922 1 47.75 184 PRO B CA 1
ATOM 3110 C C . PRO B 1 184 ? 0.877 1.952 -18.078 1 47.75 184 PRO B C 1
ATOM 3112 O O . PRO B 1 184 ? 1.549 0.953 -17.812 1 47.75 184 PRO B O 1
ATOM 3115 N N . GLY B 1 185 ? 1.402 3.137 -18.469 1 48.09 185 GLY B N 1
ATOM 3116 C CA . GLY B 1 185 ? 2.814 3.314 -18.766 1 48.09 185 GLY B CA 1
ATOM 3117 C C . GLY B 1 185 ? 3.164 3.023 -20.203 1 48.09 185 GLY B C 1
ATOM 3118 O O . GLY B 1 185 ? 4.312 3.193 -20.625 1 48.09 185 GLY B O 1
ATOM 3119 N N . TYR B 1 186 ? 2.162 2.369 -20.844 1 53.41 186 TYR B N 1
ATOM 3120 C CA . TYR B 1 186 ? 2.314 2.141 -22.266 1 53.41 186 TYR B CA 1
ATOM 3121 C C . TYR B 1 186 ? 1.297 2.953 -23.062 1 53.41 186 TYR B C 1
ATOM 3123 O O . TYR B 1 186 ? 0.238 3.312 -22.547 1 53.41 186 TYR B O 1
ATOM 3131 N N . LYS B 1 187 ? 1.757 3.336 -24.188 1 65.81 187 LYS B N 1
ATOM 3132 C CA . LYS B 1 187 ? 0.844 4.02 -25.094 1 65.81 187 LYS B CA 1
ATOM 3133 C C . LYS B 1 187 ? 0.67 3.234 -26.391 1 65.81 187 LYS B C 1
ATOM 3135 O O . LYS B 1 187 ? 1.643 2.715 -26.938 1 65.81 187 LYS B O 1
ATOM 3140 N N . LEU B 1 188 ? -0.626 3.236 -26.781 1 72.62 188 LEU B N 1
ATOM 3141 C CA . LEU B 1 188 ? -0.939 2.586 -28.047 1 72.62 188 LEU B CA 1
ATOM 3142 C C . LEU B 1 188 ? -0.358 3.369 -29.219 1 72.62 188 LEU B C 1
ATOM 3144 O O . LEU B 1 188 ? -0.567 4.582 -29.328 1 72.62 188 LEU B O 1
ATOM 3148 N N . THR B 1 189 ? 0.404 2.67 -29.938 1 73.94 189 THR B N 1
ATOM 3149 C CA . THR B 1 189 ? 1.011 3.332 -31.094 1 73.94 189 THR B CA 1
ATOM 3150 C C . THR B 1 189 ? -0.012 3.521 -32.219 1 73.94 189 THR B C 1
ATOM 3152 O O . THR B 1 189 ? -1.157 3.082 -32.094 1 73.94 189 THR B O 1
ATOM 3155 N N . ALA B 1 190 ? 0.45 4.258 -33.219 1 78.06 190 ALA B N 1
ATOM 3156 C CA . ALA B 1 190 ? -0.427 4.652 -34.344 1 78.06 190 ALA B CA 1
ATOM 3157 C C . ALA B 1 190 ? -1.012 3.43 -35.031 1 78.06 190 ALA B C 1
ATOM 3159 O O . ALA B 1 190 ? -2.088 3.504 -35.625 1 78.06 190 ALA B O 1
ATOM 3160 N N . ASP B 1 191 ? -0.419 2.311 -34.938 1 75.56 191 ASP B N 1
ATOM 3161 C CA . ASP B 1 191 ? -0.931 1.117 -35.594 1 75.56 191 ASP B CA 1
ATOM 3162 C C . ASP B 1 191 ? -2.094 0.509 -34.812 1 75.56 191 ASP B C 1
ATOM 3164 O O . ASP B 1 191 ? -2.689 -0.479 -35.25 1 75.56 191 ASP B O 1
ATOM 3168 N N . LEU B 1 192 ? -2.32 1.16 -33.688 1 75.5 192 LEU B N 1
ATOM 3169 C CA . LEU B 1 192 ? -3.443 0.815 -32.844 1 75.5 192 LEU B CA 1
ATOM 3170 C C . LEU B 1 192 ? -3.348 -0.635 -32.375 1 75.5 192 LEU B C 1
ATOM 3172 O O . LEU B 1 192 ? -4.352 -1.233 -31.984 1 75.5 192 LEU B O 1
ATOM 3176 N N . ARG B 1 193 ? -2.148 -1.271 -32.469 1 77.25 193 ARG B N 1
ATOM 3177 C CA . ARG B 1 193 ? -1.973 -2.658 -32.031 1 77.25 193 ARG B CA 1
ATOM 3178 C C . ARG B 1 193 ? -0.79 -2.793 -31.078 1 77.25 193 ARG B C 1
ATOM 3180 O O . ARG B 1 193 ? -0.811 -3.627 -30.172 1 77.25 193 ARG B O 1
ATOM 3187 N N . THR B 1 194 ? 0.254 -1.955 -31.359 1 72.44 194 THR B N 1
ATOM 3188 C CA . THR B 1 194 ? 1.511 -2.047 -30.625 1 72.44 194 THR B CA 1
ATOM 3189 C C . THR B 1 194 ? 1.526 -1.065 -29.469 1 72.44 194 THR B C 1
ATOM 3191 O O . THR B 1 194 ? 1.026 0.056 -29.578 1 72.44 194 THR B O 1
ATOM 3194 N N . CYS B 1 195 ? 1.974 -1.561 -28.297 1 64.12 195 CYS B N 1
ATOM 3195 C CA . CYS B 1 195 ? 2.141 -0.725 -27.109 1 64.12 195 CYS B CA 1
ATOM 3196 C C . CYS B 1 195 ? 3.611 -0.408 -26.875 1 64.12 195 CYS B C 1
ATOM 3198 O O . CYS B 1 195 ? 4.457 -1.306 -26.891 1 64.12 195 CYS B O 1
ATOM 3200 N N . GLU B 1 196 ? 3.947 0.867 -26.906 1 62.97 196 GLU B N 1
ATOM 3201 C CA . GLU B 1 196 ? 5.305 1.322 -26.625 1 62.97 196 GLU B CA 1
ATOM 3202 C C . GLU B 1 196 ? 5.402 1.902 -25.219 1 62.97 196 GLU B C 1
ATOM 3204 O O . GLU B 1 196 ? 4.492 2.6 -24.766 1 62.97 196 GLU B O 1
ATOM 3209 N N . GLY B 1 197 ? 6.387 1.26 -24.5 1 56.25 197 GLY B N 1
ATOM 3210 C CA . GLY B 1 197 ? 6.59 1.796 -23.172 1 56.25 197 GLY B CA 1
ATOM 3211 C C . GLY B 1 197 ? 6.703 3.309 -23.141 1 56.25 197 GLY B C 1
ATOM 3212 O O . GLY B 1 197 ? 7.355 3.902 -24 1 56.25 197 GLY B O 1
ATOM 3213 N N . LEU B 1 198 ? 5.961 3.84 -22.422 1 47 198 LEU B N 1
ATOM 3214 C CA . LEU B 1 198 ? 6.02 5.293 -22.312 1 47 198 LEU B CA 1
ATOM 3215 C C . LEU B 1 198 ? 7.414 5.758 -21.906 1 47 198 LEU B C 1
ATOM 3217 O O . LEU B 1 198 ? 7.844 6.848 -22.281 1 47 198 LEU B O 1
ATOM 3221 N N . PHE B 1 199 ? 8.039 4.859 -21.266 1 43 199 PHE B N 1
ATOM 3222 C CA . PHE B 1 199 ? 9.422 5.219 -20.969 1 43 199 PHE B CA 1
ATOM 3223 C C . PHE B 1 199 ? 10.281 5.172 -22.219 1 43 199 PHE B C 1
ATOM 3225 O O . PHE B 1 199 ? 11.227 5.949 -22.359 1 43 199 PHE B O 1
ATOM 3232 N N . ILE B 1 200 ? 9.984 4.324 -23.047 1 39.56 200 ILE B N 1
ATOM 3233 C CA . ILE B 1 200 ? 10.797 4.227 -24.266 1 39.56 200 ILE B CA 1
ATOM 3234 C C . ILE B 1 200 ? 10.602 5.477 -25.109 1 39.56 200 ILE B C 1
ATOM 3236 O O . ILE B 1 200 ? 11.555 5.996 -25.703 1 39.56 200 ILE B O 1
ATOM 3240 N N . PHE B 1 201 ? 9.5 5.867 -25.125 1 40 201 PHE B N 1
ATOM 3241 C CA . PHE B 1 201 ? 9.297 7.059 -25.938 1 40 201 PHE B CA 1
ATOM 3242 C C . PHE B 1 201 ? 10.047 8.25 -25.344 1 40 201 PHE B C 1
ATOM 3244 O O . PHE B 1 201 ? 10.617 9.055 -26.078 1 40 201 PHE B O 1
ATOM 3251 N N . ARG B 1 202 ? 10.094 8.297 -24.125 1 39.19 202 ARG B N 1
ATOM 3252 C CA . ARG B 1 202 ? 10.828 9.422 -23.547 1 39.19 202 ARG B CA 1
ATOM 3253 C C . ARG B 1 202 ? 12.328 9.25 -23.734 1 39.19 202 ARG B C 1
ATOM 3255 O O . ARG B 1 202 ? 13.039 10.227 -24.016 1 39.19 202 ARG B O 1
ATOM 3262 N N . TYR B 1 203 ? 12.719 8.008 -23.719 1 37.53 203 TYR B N 1
ATOM 3263 C CA . TYR B 1 203 ? 14.133 7.809 -24.031 1 37.53 203 TYR B CA 1
ATOM 3264 C C . TYR B 1 203 ? 14.414 8.164 -25.5 1 37.53 203 TYR B C 1
ATOM 3266 O O . TYR B 1 203 ? 15.406 8.82 -25.797 1 37.53 203 TYR B O 1
ATOM 3274 N N . PHE B 1 204 ? 13.539 7.906 -26.219 1 43.16 204 PHE B N 1
ATOM 3275 C CA . PHE B 1 204 ? 13.766 8.258 -27.625 1 43.16 204 PHE B CA 1
ATOM 3276 C C . PHE B 1 204 ? 13.578 9.75 -27.844 1 43.16 204 PHE B C 1
ATOM 3278 O O . PHE B 1 204 ? 14.32 10.367 -28.609 1 43.16 204 PHE B O 1
ATOM 3285 N N . PHE B 1 205 ? 12.758 10.289 -27.047 1 43.88 205 PHE B N 1
ATOM 3286 C CA . PHE B 1 205 ? 12.578 11.734 -27.188 1 43.88 205 PHE B CA 1
ATOM 3287 C C . PHE B 1 205 ? 13.727 12.484 -26.516 1 43.88 205 PHE B C 1
ATOM 3289 O O . PHE B 1 205 ? 14.25 13.453 -27.062 1 43.88 205 PHE B O 1
ATOM 3296 N N . ASN B 1 206 ? 14.164 12.047 -25.438 1 42.25 206 ASN B N 1
ATOM 3297 C CA . ASN B 1 206 ? 15.352 12.625 -24.828 1 42.25 206 ASN B CA 1
ATOM 3298 C C . ASN B 1 206 ? 16.594 12.367 -25.672 1 42.25 206 ASN B C 1
ATOM 3300 O O . ASN B 1 206 ? 17.438 13.258 -25.844 1 42.25 206 ASN B O 1
ATOM 3304 N N . ILE B 1 207 ? 16.672 11.227 -26.125 1 44.41 207 ILE B N 1
ATOM 3305 C CA . ILE B 1 207 ? 17.75 10.93 -27.062 1 44.41 207 ILE B CA 1
ATOM 3306 C C . ILE B 1 207 ? 17.609 11.805 -28.297 1 44.41 207 ILE B C 1
ATOM 3308 O O . ILE B 1 207 ? 18.594 12.367 -28.781 1 44.41 207 ILE B O 1
ATOM 3312 N N . TYR B 1 208 ? 16.422 11.984 -28.688 1 44.53 208 TYR B N 1
ATOM 3313 C CA . TYR B 1 208 ? 16.156 12.828 -29.844 1 44.53 208 TYR B CA 1
ATOM 3314 C C . TYR B 1 208 ? 16.438 14.289 -29.531 1 44.53 208 TYR B C 1
ATOM 3316 O O . TYR B 1 208 ? 17.062 14.992 -30.312 1 44.53 208 TYR B O 1
ATOM 3324 N N . ILE B 1 209 ? 16.094 14.68 -28.391 1 47.44 209 ILE B N 1
ATOM 3325 C CA . ILE B 1 209 ? 16.391 16.031 -27.969 1 47.44 209 ILE B CA 1
ATOM 3326 C C . ILE B 1 209 ? 17.906 16.188 -27.75 1 47.44 209 ILE B C 1
ATOM 3328 O O . ILE B 1 209 ? 18.5 17.188 -28.125 1 47.44 209 ILE B O 1
ATOM 3332 N N . TYR B 1 210 ? 18.422 15.203 -27.156 1 48.09 210 TYR B N 1
ATOM 3333 C CA . TYR B 1 210 ? 19.875 15.18 -26.953 1 48.09 210 TYR B CA 1
ATOM 3334 C C . TYR B 1 210 ? 20.609 15.203 -28.281 1 48.09 210 TYR B C 1
ATOM 3336 O O . TYR B 1 210 ? 21.578 15.945 -28.453 1 48.09 210 TYR B O 1
ATOM 3344 N N . ILE B 1 211 ? 20.094 14.492 -29.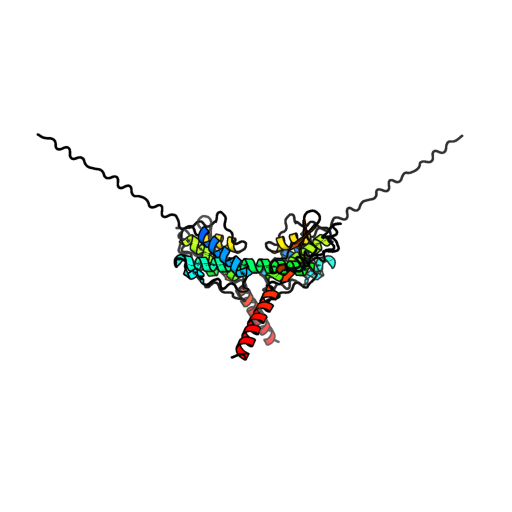125 1 48.03 211 ILE B N 1
ATOM 3345 C CA . ILE B 1 211 ? 20.656 14.453 -30.469 1 48.03 211 ILE B CA 1
ATOM 3346 C C . ILE B 1 211 ? 20.422 15.781 -31.172 1 48.03 211 ILE B C 1
ATOM 3348 O O . ILE B 1 211 ? 21.328 16.328 -31.812 1 48.03 211 ILE B O 1
ATOM 3352 N N . LEU B 1 212 ? 19.312 16.312 -30.953 1 50.03 212 LEU B N 1
ATOM 3353 C CA . LEU B 1 212 ? 19.031 17.625 -31.531 1 50.03 212 LEU B CA 1
ATOM 3354 C C . LEU B 1 212 ? 19.906 18.703 -30.906 1 50.03 212 LEU B C 1
ATOM 3356 O O . LEU B 1 212 ? 20.406 19.578 -31.609 1 50.03 212 LEU B O 1
ATOM 3360 N N . ASN B 1 213 ? 20.078 18.5 -29.672 1 52.66 213 ASN B N 1
ATOM 3361 C CA . ASN B 1 213 ? 20.953 19.453 -28.969 1 52.66 213 ASN B CA 1
ATOM 3362 C C . ASN B 1 213 ? 22.406 19.266 -29.344 1 52.66 213 ASN B C 1
ATOM 3364 O O . ASN B 1 213 ? 23.156 20.234 -29.453 1 52.66 213 ASN B O 1
ATOM 3368 N N . ILE B 1 214 ? 22.766 18.078 -29.531 1 51.47 214 ILE B N 1
ATOM 3369 C CA . ILE B 1 214 ? 24.109 17.812 -30.016 1 51.47 214 ILE B CA 1
ATOM 3370 C C . ILE B 1 214 ? 24.281 18.359 -31.438 1 51.47 214 ILE B C 1
ATOM 3372 O O . ILE B 1 214 ? 25.312 18.953 -31.75 1 51.47 214 ILE B O 1
ATOM 3376 N N . GLU B 1 215 ? 23.266 18.172 -32.188 1 51.22 215 GLU B N 1
ATOM 3377 C CA . GLU B 1 215 ? 23.312 18.703 -33.562 1 51.22 215 GLU B CA 1
ATOM 3378 C C . GLU B 1 215 ? 23.344 20.219 -33.562 1 51.22 215 GLU B C 1
ATOM 3380 O O . GLU B 1 215 ? 24.016 20.828 -34.406 1 51.22 215 GLU B O 1
ATOM 3385 N N . GLU B 1 216 ? 22.688 20.766 -32.594 1 51 216 GLU B N 1
ATOM 3386 C CA . GLU B 1 216 ? 22.703 22.234 -32.5 1 51 216 GLU B CA 1
ATOM 3387 C C . GLU B 1 216 ? 24.047 22.734 -32.031 1 51 216 GLU B C 1
ATOM 3389 O O . GLU B 1 216 ? 24.484 23.828 -32.406 1 51 216 GLU B O 1
ATOM 3394 N N . LYS B 1 217 ? 24.812 22 -31.359 1 50.88 217 LYS B N 1
ATOM 3395 C CA . LYS B 1 217 ? 26.125 22.422 -30.875 1 50.88 217 LYS B CA 1
ATOM 3396 C C . LYS B 1 217 ? 27.172 22.312 -31.984 1 50.88 217 LYS B C 1
ATOM 3398 O O . LYS B 1 217 ? 28.156 23.047 -31.969 1 50.88 217 LYS B O 1
ATOM 3403 N N . PHE B 1 218 ? 26.922 21.453 -32.812 1 47.69 218 PHE B N 1
ATOM 3404 C CA . PHE B 1 218 ? 27.891 21.297 -33.906 1 47.69 218 PHE B CA 1
ATOM 3405 C C . PHE B 1 218 ? 27.625 22.297 -35.031 1 47.69 218 PHE B C 1
ATOM 3407 O O . PHE B 1 218 ? 28.406 22.406 -35.969 1 47.69 218 PHE B O 1
ATOM 3414 N N . PHE B 1 219 ? 26.547 22.938 -34.875 1 47.34 219 PHE B N 1
ATOM 3415 C CA . PHE B 1 219 ? 26.312 23.938 -35.906 1 47.34 219 PHE B CA 1
ATOM 3416 C C . PHE B 1 219 ? 26.625 25.328 -35.375 1 47.34 219 PHE B C 1
ATOM 3418 O O . PHE B 1 219 ? 26.516 26.312 -36.125 1 47.34 219 PHE B O 1
ATOM 3425 N N . TYR B 1 220 ? 26.922 25.516 -34.062 1 36.84 220 TYR B N 1
ATOM 3426 C CA . TYR B 1 220 ? 27.531 26.781 -33.719 1 36.84 220 TYR B CA 1
ATOM 3427 C C . TYR B 1 220 ? 29.031 26.609 -33.469 1 36.84 220 TYR B C 1
ATOM 3429 O O . TYR B 1 220 ? 29.453 25.609 -32.906 1 36.84 220 TYR B O 1
#

Secondary structure (DSSP, 8-state):
------------------------SHHHHHHHHHHHHHHHHH-SS----GGGGGS-HHHHHHHHHHHHHHHHHHHHHHHHHHHHHHHHTT-----BGGGTBHHHHHHHHHHHHHHHHHHTT--SS-SS----TTHHHHHHHHHH--S-SSS-S----SSTTSSS--SSSEEEEETTEEEEEPPTTEEE-TTSSPEEEHHHHHHHHHHHHHHHHHHHHS--/------------------------SHHHHHHHHHHHHHHHHH-SS----GGGGGS-HHHHHHHHHHHHHHHHHHHHHHHHHHHHHHHHTT-----BGGGTBHHHHHHHHHHHHHHHHHHTT--SS-SS----TTHHHHHHHHHH--S-SSS------SSTTSSS--SSSEEEEETTEEEEEPPTTEEE-TTSSPEEEHHHHHHHHHHHHHHHHHHHHT--

pLDDT: mean 72.26, std 18.39, range [34.28, 97.81]

Sequence (440 aa):
METKVFFVALGALTLAFSQTTRADLEPVLTRCCSSGEVWARNHTTCTGPGEAAKLPPQDRLTCLTALYICCVRTHRQIYCENGKNAARTRKQCVIQPDQGGETFKDCCDACTLGLQAESMQMPCTFSSFRFGTPWDEAFQDCCQNPYSPLGTSPQHGSGNCGADNPCDQKCEEIGLGFRCSCYPGYKLTADLRTCEGLFIFRYFFNIYIYILNIEEKFFYMETKVFFVALGALTLAFSQTTRADLEPVLTRCCSSGEVWARNHTTCTGPGEAAKLPPQDRLTCLTALYICCVRTHRQIYCENGKNAARTRKQCVIQPDQGGETFKDCCDACTLGLQAESMQMPCTFSSFRFGTPWDEAFQDCCQNPYSPLGTSPQHGSGNCGADNPCDQKCEEIGLGFRCSCYPGYKLTADLRTCEGLFIFRYFFNIYIYILNIEEKFFY

Solvent-accessible surface area (backbone atoms only — not comparable to full-atom values): 23471 Å² total; per-residue (Å²): 135,85,80,77,78,77,78,76,78,78,75,78,76,72,74,72,72,70,71,66,72,74,74,68,63,61,66,53,42,51,53,26,22,50,51,12,39,56,44,31,76,74,39,95,59,65,80,65,74,83,60,52,72,79,43,58,76,88,46,26,64,56,30,51,49,32,16,34,51,32,9,50,50,45,47,42,52,35,14,23,50,51,12,34,42,34,28,45,68,71,43,83,68,55,73,35,74,90,56,47,20,66,41,12,21,47,14,10,49,24,11,42,51,12,35,51,33,38,76,66,70,34,74,67,66,65,91,85,67,79,84,43,89,64,31,45,58,29,17,31,47,21,25,76,43,51,41,24,47,41,25,76,16,56,31,74,52,94,58,73,45,5,52,66,32,77,19,50,20,27,54,41,76,48,90,98,43,62,42,48,43,42,55,74,65,32,39,62,36,95,79,52,26,44,52,43,49,46,62,52,51,47,49,49,46,49,48,46,47,48,47,49,49,49,53,51,51,73,69,98,135,84,80,79,79,78,79,78,80,77,75,77,77,73,75,74,72,71,71,68,70,74,76,66,62,61,65,53,42,52,54,26,22,51,50,13,38,56,43,31,77,75,38,96,58,65,80,67,74,83,60,51,72,80,42,60,75,87,45,24,62,56,30,51,50,32,17,33,52,32,9,49,51,46,47,43,52,38,13,24,51,52,13,34,43,34,29,43,69,70,43,84,67,56,75,35,75,92,55,48,20,67,42,12,23,46,14,9,49,25,12,42,50,13,35,50,32,38,75,67,70,33,76,64,65,65,92,86,67,78,83,43,90,64,30,46,56,28,16,32,49,20,24,76,43,52,41,27,45,44,28,78,18,55,31,74,53,94,58,71,44,4,55,65,35,77,18,49,22,26,55,40,75,48,91,96,43,62,42,47,44,42,56,78,64,32,39,62,37,93,79,50,27,45,52,42,48,46,63,51,50,46,49,50,46,48,49,44,48,48,48,48,51,50,53,52,53,72,70,100

Radius of gyration: 30.96 Å; Cα contacts (8 Å, |Δi|>4): 688; chains: 2; bounding box: 85×147×73 Å

Organism: Araneus ventricosus (NCBI:txid182803)